Protein 6TZK (pdb70)

Radius of gyration: 25.57 Å; Cα contacts (8 Å, |Δi|>4): 1275; chains: 1; bounding box: 42×36×90 Å

Structure (mmCIF, N/CA/C/O backbone):
data_6TZK
#
_entry.id   6TZK
#
_cell.length_a   87.713
_cell.length_b   73.721
_cell.length_c   85.777
_cell.angle_alpha   90.000
_cell.angle_beta   90.000
_cell.angle_gamma   90.000
#
_symmetry.space_group_name_H-M   'P 21 21 2'
#
loop_
_entity.id
_entity.type
_entity.pdbx_description
1 polymer 'Cellulose synthase operon protein C'
2 non-polymer DODECYL-BETA-D-MALTOSIDE
3 non-polymer HEXANE-1,6-DIOL
4 non-polymer 3,6,9,12,15,18,21,24-OCTAOXAHEXACOSAN-1-OL
5 non-polymer (HYDROXYETHYLOXY)TRI(ETHYLOXY)OCTANE
6 non-polymer 1,2-Distearoyl-sn-glycerophosphoethanolamine
7 non-polymer 'CALCIUM ION'
8 water water
#
loop_
_atom_site.group_PDB
_atom_site.id
_atom_site.type_symbol
_atom_site.label_atom_id
_atom_site.label_alt_id
_atom_site.label_comp_id
_atom_site.label_asym_id
_atom_site.label_entity_id
_atom_site.label_seq_id
_atom_site.pdbx_PDB_ins_code
_atom_site.Cartn_x
_atom_site.Cartn_y
_atom_site.Cartn_z
_atom_site.occupancy
_atom_site.B_iso_or_equiv
_atom_site.auth_seq_id
_atom_site.auth_comp_id
_atom_site.auth_asym_id
_atom_site.auth_atom_id
_atom_site.pdbx_PDB_model_num
ATOM 1 N N . PHE A 1 1 ? 19.853 30.756 88.974 1.00 48.62 707 PHE A N 1
ATOM 2 C CA . PHE A 1 1 ? 20.746 29.831 88.284 1.00 47.36 707 PHE A CA 1
ATOM 3 C C . PHE A 1 1 ? 19.949 28.799 87.485 1.00 42.80 707 PHE A C 1
ATOM 4 O O . PHE A 1 1 ? 18.759 28.605 87.725 1.00 43.17 707 PHE A O 1
ATOM 12 N N . GLN A 1 2 ? 20.598 28.148 86.523 1.00 40.31 708 GLN A N 1
ATOM 13 C CA . GLN A 1 2 ? 19.953 27.122 85.720 1.00 37.85 708 GLN A CA 1
ATOM 14 C C . GLN A 1 2 ? 20.554 25.760 86.038 1.00 36.55 708 GLN A C 1
ATOM 15 O O . GLN A 1 2 ? 21.666 25.654 86.564 1.00 36.01 708 GLN A O 1
ATOM 21 N N . SER A 1 3 ? 19.799 24.715 85.714 1.00 34.25 709 SER A N 1
ATOM 22 C CA . SER A 1 3 ? 20.250 23.356 85.978 1.00 34.86 709 SER A CA 1
ATOM 23 C C . SER A 1 3 ? 21.445 23.011 85.099 1.00 34.79 709 SER A C 1
ATOM 24 O O . SER A 1 3 ? 21.648 23.589 84.027 1.00 35.32 709 SER A O 1
ATOM 27 N N . SER A 1 4 ? 22.248 22.052 85.569 1.00 30.62 710 SER A N 1
ATOM 28 C CA . SER A 1 4 ? 23.436 21.657 84.812 1.00 37.40 710 SER A CA 1
ATOM 29 C C . SER A 1 4 ? 23.070 21.232 83.398 1.00 32.17 710 SER A C 1
ATOM 30 O O . SER A 1 4 ? 23.750 21.604 82.432 1.00 27.76 710 SER A O 1
ATOM 33 N N . ALA A 1 5 ? 21.979 20.480 83.248 1.00 26.79 711 ALA A N 1
ATOM 34 C CA . ALA A 1 5 ? 21.573 20.055 81.909 1.00 27.45 711 ALA A CA 1
ATOM 35 C C . ALA A 1 5 ? 21.309 21.259 81.008 1.00 27.44 711 ALA A C 1
ATOM 36 O O . ALA A 1 5 ? 21.787 21.316 79.867 1.00 30.62 711 ALA A O 1
ATOM 38 N N . MET A 1 6 ? 20.557 22.240 81.513 1.00 29.95 712 MET A N 1
ATOM 39 C CA . MET A 1 6 ? 20.246 23.432 80.727 1.00 30.01 712 MET A CA 1
ATOM 40 C C . MET A 1 6 ? 21.500 24.237 80.406 1.00 29.53 712 MET A C 1
ATOM 41 O O . MET A 1 6 ? 21.658 24.731 79.283 1.00 29.78 712 MET A O 1
ATOM 46 N N . VAL A 1 7 ? 22.389 24.401 81.390 1.00 28.86 713 VAL A N 1
ATOM 47 C CA . VAL A 1 7 ? 23.649 25.103 81.154 1.00 29.50 713 VAL A CA 1
ATOM 48 C C . VAL A 1 7 ? 24.418 24.447 80.009 1.00 32.97 713 VAL A C 1
ATOM 49 O O . VAL A 1 7 ? 24.902 25.122 79.092 1.00 27.84 713 VAL A O 1
ATOM 53 N N . LEU A 1 8 ? 24.513 23.115 80.030 1.00 25.88 714 LEU A N 1
ATOM 54 C CA . LEU A 1 8 ? 25.298 22.416 79.014 1.00 25.21 714 LEU A CA 1
ATOM 55 C C . LEU A 1 8 ? 24.630 22.489 77.646 1.00 30.23 714 LEU A C 1
ATOM 56 O O . LEU A 1 8 ? 25.304 22.718 76.635 1.00 28.01 714 LEU A O 1
ATOM 61 N N . ARG A 1 9 ? 23.311 22.292 77.591 1.00 27.48 715 ARG A N 1
ATOM 62 C CA . ARG A 1 9 ? 22.591 22.424 76.325 1.00 29.94 715 ARG A CA 1
ATOM 63 C C . ARG A 1 9 ? 22.785 23.810 75.728 1.00 29.55 715 ARG A C 1
ATOM 64 O O . ARG A 1 9 ? 23.112 23.950 74.544 1.00 32.59 715 ARG A O 1
ATOM 72 N N . ASP A 1 10 ? 22.548 24.848 76.535 1.00 30.61 716 ASP A N 1
ATOM 73 C CA . ASP A 1 10 ? 22.773 26.222 76.098 1.00 31.13 716 ASP A CA 1
ATOM 74 C C . ASP A 1 10 ? 24.214 26.436 75.661 1.00 29.44 716 ASP A C 1
ATOM 75 O O . ASP A 1 10 ? 24.470 27.091 74.642 1.00 32.53 716 ASP A O 1
ATOM 80 N N . GLY A 1 11 ? 25.169 25.919 76.436 1.00 27.38 717 GLY A N 1
ATOM 81 C CA . GLY A 1 11 ? 26.569 26.113 76.096 1.00 27.63 717 GLY A CA 1
ATOM 82 C C . GLY A 1 11 ? 26.939 25.464 74.776 1.00 28.38 717 GLY A C 1
ATOM 83 O O . GLY A 1 11 ? 27.699 26.029 73.990 1.00 27.57 717 GLY A O 1
ATOM 84 N N . ALA A 1 12 ? 26.392 24.272 74.511 1.00 26.81 718 ALA A N 1
ATOM 85 C CA . ALA A 1 12 ? 26.645 23.608 73.237 1.00 25.74 718 ALA A CA 1
ATOM 86 C C . ALA A 1 12 ? 26.136 24.442 72.064 1.00 30.53 718 ALA A C 1
ATOM 87 O O . ALA A 1 12 ? 26.840 24.600 71.060 1.00 27.51 718 ALA A O 1
ATOM 89 N N . LYS A 1 13 ? 24.922 24.995 72.171 1.00 32.76 719 LYS A N 1
ATOM 90 C CA . LYS A 1 13 ? 24.412 25.841 71.093 1.00 36.65 719 LYS A CA 1
ATOM 91 C C . LYS A 1 13 ? 25.269 27.088 70.922 1.00 32.74 719 LYS A C 1
ATOM 92 O O . LYS A 1 13 ? 25.546 27.515 69.795 1.00 32.31 719 LYS A O 1
ATOM 98 N N . PHE A 1 14 ? 25.702 27.686 72.032 1.00 31.22 720 PHE A N 1
ATOM 99 C CA . PHE A 1 14 ? 26.555 28.864 71.952 1.00 35.22 720 PHE A CA 1
ATOM 100 C C . PHE A 1 14 ? 27.876 28.543 71.263 1.00 33.78 720 PHE A C 1
ATOM 101 O O . PHE A 1 14 ? 28.338 29.303 70.404 1.00 36.22 720 PHE A O 1
ATOM 109 N N . GLU A 1 15 ? 28.495 27.415 71.626 1.00 28.57 721 GLU A N 1
ATOM 110 C CA . GLU A 1 15 ? 29.764 27.027 71.024 1.00 32.47 721 GLU A CA 1
ATOM 111 C C . GLU A 1 15 ? 29.616 26.765 69.531 1.00 32.51 721 GLU A C 1
ATOM 112 O O . GLU A 1 15 ? 30.472 27.170 68.736 1.00 28.05 721 GLU A O 1
ATOM 118 N N . ALA A 1 16 ? 28.538 26.089 69.126 1.00 26.89 722 ALA A N 1
ATOM 119 C CA . ALA A 1 16 ? 28.331 25.827 67.702 1.00 30.70 722 ALA A CA 1
ATOM 120 C C . ALA A 1 16 ? 28.116 27.124 66.933 1.00 33.99 722 ALA A C 1
ATOM 121 O O . ALA A 1 16 ? 28.694 27.332 65.856 1.00 27.83 722 ALA A O 1
ATOM 123 N N . GLN A 1 17 ? 27.290 28.021 67.476 1.00 30.62 723 GLN A N 1
ATOM 124 C CA . GLN A 1 17 ? 27.035 29.281 66.781 1.00 36.30 723 GLN A CA 1
ATOM 125 C C . GLN A 1 17 ? 28.277 30.156 66.723 1.00 34.66 723 GLN A C 1
ATOM 126 O O . GLN A 1 17 ? 28.419 30.964 65.800 1.00 39.88 723 GLN A O 1
ATOM 132 N N . ALA A 1 18 ? 29.183 30.013 67.686 1.00 39.00 724 ALA A N 1
ATOM 133 C CA . ALA A 1 18 ? 30.405 30.807 67.719 1.00 39.45 724 ALA A CA 1
ATOM 134 C C . ALA A 1 18 ? 31.482 30.274 66.788 1.00 44.14 724 ALA A C 1
ATOM 135 O O . ALA A 1 18 ? 32.561 30.868 66.707 1.00 41.85 724 ALA A O 1
ATOM 137 N N . GLY A 1 19 ? 31.225 29.176 66.092 1.00 37.64 725 GLY A N 1
ATOM 138 C CA . GLY A 1 19 ? 32.196 28.610 65.191 1.00 32.15 725 GLY A CA 1
ATOM 139 C C . GLY A 1 19 ? 33.048 27.498 65.759 1.00 35.14 725 GLY A C 1
ATOM 140 O O . GLY A 1 19 ? 34.079 27.175 65.159 1.00 31.10 725 GLY A O 1
ATOM 141 N N . ASP A 1 20 ? 32.652 26.891 66.879 1.00 33.92 726 ASP A N 1
ATOM 142 C CA . ASP A 1 20 ? 33.366 25.752 67.456 1.00 26.67 726 ASP A CA 1
ATOM 143 C C . ASP A 1 20 ? 32.442 24.548 67.625 1.00 23.88 726 ASP A C 1
ATOM 144 O O . ASP A 1 20 ? 32.194 24.090 68.748 1.00 23.26 726 ASP A O 1
ATOM 149 N N . PRO A 1 21 ? 31.930 23.993 66.526 1.00 22.44 727 PRO A N 1
ATOM 150 C CA . PRO A 1 21 ? 31.042 22.823 66.659 1.00 20.21 727 PRO A CA 1
ATOM 151 C C . PRO A 1 21 ? 31.744 21.603 67.234 1.00 19.06 727 PRO A C 1
ATOM 152 O O . PRO A 1 21 ? 31.080 20.747 67.828 1.00 17.89 727 PRO A O 1
ATOM 156 N N . THR A 1 22 ? 33.068 21.482 67.070 1.00 25.09 728 THR A N 1
ATOM 157 C CA . THR A 1 22 ? 33.765 20.343 67.668 1.00 27.31 728 THR A CA 1
ATOM 158 C C . THR A 1 22 ? 33.654 20.378 69.187 1.00 20.34 728 THR A C 1
ATOM 159 O O . THR A 1 22 ? 33.359 19.358 69.823 1.00 22.37 728 THR A O 1
ATOM 163 N N . GLN A 1 23 ? 33.857 21.553 69.784 1.00 21.55 729 GLN A N 1
ATOM 164 C CA . GLN A 1 23 ? 33.675 21.683 71.228 1.00 22.32 729 GLN A CA 1
ATOM 165 C C . GLN A 1 23 ? 32.217 21.475 71.619 1.00 21.17 729 GLN A C 1
ATOM 166 O O . GLN A 1 23 ? 31.923 20.882 72.665 1.00 23.28 729 GLN A O 1
ATOM 172 N N . ALA A 1 24 ? 31.297 21.977 70.798 1.00 20.55 730 ALA A N 1
ATOM 173 C CA . ALA A 1 24 ? 29.871 21.806 71.062 1.00 19.83 730 ALA A CA 1
ATOM 174 C C . ALA A 1 24 ? 29.490 20.333 71.150 1.00 20.86 730 ALA A C 1
ATOM 175 O O . ALA A 1 24 ? 28.700 19.944 72.015 1.00 17.86 730 ALA A O 1
ATOM 177 N N . LEU A 1 25 ? 30.029 19.497 70.257 1.00 17.15 731 LEU A N 1
ATOM 178 C CA . LEU A 1 25 ? 29.717 18.071 70.318 1.00 18.27 731 LEU A CA 1
ATOM 179 C C . LEU A 1 25 ? 30.262 17.439 71.593 1.00 21.69 731 LEU A C 1
ATOM 180 O O . LEU A 1 25 ? 29.619 16.546 72.158 1.00 22.25 731 LEU A O 1
ATOM 185 N N . GLU A 1 26 ? 31.419 17.904 72.077 1.00 17.99 732 GLU A N 1
ATOM 186 C CA . GLU A 1 26 ? 31.922 17.430 73.368 1.00 21.05 732 GLU A CA 1
ATOM 187 C C . GLU A 1 26 ? 30.988 17.842 74.500 1.00 21.26 732 GLU A C 1
ATOM 188 O O . GLU A 1 26 ? 30.717 17.054 75.414 1.00 22.71 732 GLU A O 1
ATOM 194 N N . THR A 1 27 ? 30.474 19.070 74.446 1.00 22.80 733 THR A N 1
ATOM 195 C CA . THR A 1 27 ? 29.511 19.529 75.445 1.00 21.10 733 THR A CA 1
ATOM 196 C C . THR A 1 27 ? 28.205 18.738 75.393 1.00 19.35 733 THR A C 1
ATOM 197 O O . THR A 1 27 ? 27.586 18.510 76.439 1.00 20.40 733 THR A O 1
ATOM 201 N N . TYR A 1 28 ? 27.779 18.288 74.204 1.00 19.54 734 TYR A N 1
ATOM 202 C CA . TYR A 1 28 ? 26.576 17.455 74.132 1.00 18.03 734 TYR A CA 1
ATOM 203 C C . TYR A 1 28 ? 26.789 16.110 74.806 1.00 20.53 734 TYR A C 1
ATOM 204 O O . TYR A 1 28 ? 25.842 15.536 75.352 1.00 22.67 734 TYR A O 1
ATOM 213 N N . LYS A 1 29 ? 28.012 15.577 74.750 1.00 18.04 735 LYS A N 1
ATOM 214 C CA . LYS A 1 29 ? 28.318 14.370 75.505 1.00 18.49 735 LYS A CA 1
ATOM 215 C C . LYS A 1 29 ? 28.091 14.595 76.995 1.00 24.34 735 LYS A C 1
ATOM 216 O O . LYS A 1 29 ? 27.480 13.759 77.670 1.00 27.53 735 LYS A O 1
ATOM 222 N N . ASP A 1 30 ? 28.543 15.739 77.517 1.00 22.29 736 ASP A N 1
ATOM 223 C CA . ASP A 1 30 ? 28.271 16.079 78.909 1.00 21.72 736 ASP A CA 1
ATOM 224 C C . ASP A 1 30 ? 26.780 16.270 79.149 1.00 21.63 736 ASP A C 1
ATOM 225 O O . ASP A 1 30 ? 26.257 15.883 80.202 1.00 23.71 736 ASP A O 1
ATOM 230 N N . ALA A 1 31 ? 26.082 16.879 78.190 1.00 24.25 737 ALA A N 1
ATOM 231 C CA . ALA A 1 31 ? 24.651 17.113 78.349 1.00 24.28 737 ALA A CA 1
ATOM 232 C C . ALA A 1 31 ? 23.869 15.806 78.428 1.00 28.24 737 ALA A C 1
ATOM 233 O O . ALA A 1 31 ? 22.843 15.741 79.112 1.00 30.05 737 ALA A O 1
ATOM 235 N N . MET A 1 32 ? 24.331 14.757 77.739 1.00 22.19 738 MET A N 1
ATOM 236 C CA . MET A 1 32 ? 23.655 13.462 77.820 1.00 24.66 738 MET A CA 1
ATOM 237 C C . MET A 1 32 ? 23.696 12.893 79.231 1.00 28.69 738 MET A C 1
ATOM 238 O O . MET A 1 32 ? 22.730 12.269 79.687 1.00 29.35 738 MET A O 1
ATOM 243 N N . VAL A 1 33 ? 24.817 13.068 79.928 1.00 25.47 739 VAL A N 1
ATOM 244 C CA . VAL A 1 33 ? 24.907 12.607 81.310 1.00 28.01 739 VAL A CA 1
ATOM 245 C C . VAL A 1 33 ? 24.000 13.439 82.210 1.00 30.65 739 VAL A C 1
ATOM 246 O O . VAL A 1 33 ? 23.201 12.898 82.983 1.00 30.27 739 VAL A O 1
ATOM 250 N N . ALA A 1 34 ? 24.110 14.769 82.120 1.00 27.81 740 ALA A N 1
ATOM 251 C CA . ALA A 1 34 ? 23.354 15.644 83.013 1.00 31.06 740 ALA A CA 1
ATOM 252 C C . ALA A 1 34 ? 21.856 15.528 82.782 1.00 28.76 740 ALA A C 1
ATOM 253 O O . ALA A 1 34 ? 21.063 15.744 83.710 1.00 26.71 740 ALA A O 1
ATOM 255 N N . SER A 1 35 ? 21.452 15.206 81.559 1.00 25.09 741 SER A N 1
ATOM 256 C CA . SER A 1 35 ? 20.050 15.054 81.197 1.00 28.89 741 SER A CA 1
ATOM 257 C C . SER A 1 35 ? 19.476 13.689 81.539 1.00 31.30 741 SER A C 1
ATOM 258 O O . SER A 1 35 ? 18.253 13.534 81.495 1.00 33.24 741 SER A O 1
ATOM 261 N N . GLY A 1 36 ? 20.307 12.720 81.920 1.00 36.53 742 GLY A N 1
ATOM 262 C CA . GLY A 1 36 ? 19.836 11.379 82.182 1.00 34.26 742 GLY A CA 1
ATOM 263 C C . GLY A 1 36 ? 19.734 10.479 80.971 1.00 34.11 742 GLY A C 1
ATOM 264 O O . GLY A 1 36 ? 19.187 9.379 81.089 1.00 38.73 742 GLY A O 1
ATOM 265 N N . VAL A 1 37 ? 20.230 10.903 79.806 1.00 32.16 743 VAL A N 1
ATOM 266 C CA . VAL A 1 37 ? 20.253 10.001 78.651 1.00 29.47 743 VAL A CA 1
ATOM 267 C C . VAL A 1 37 ? 21.150 8.800 78.929 1.00 36.23 743 VAL A C 1
ATOM 268 O O . VAL A 1 37 ? 20.853 7.676 78.500 1.00 40.75 743 VAL A O 1
ATOM 272 N N . THR A 1 38 ? 22.237 9.006 79.672 1.00 27.19 744 THR A N 1
ATOM 273 C CA . THR A 1 38 ? 23.160 7.940 80.033 1.00 29.75 744 THR A CA 1
ATOM 274 C C . THR A 1 38 ? 23.827 8.309 81.351 1.00 31.11 744 THR A C 1
ATOM 275 O O . THR A 1 38 ? 23.890 9.484 81.728 1.00 36.03 744 THR A O 1
ATOM 279 N N . THR A 1 39 ? 24.329 7.296 82.056 1.00 36.07 745 THR A N 1
ATOM 280 C CA . THR A 1 39 ? 25.018 7.555 83.315 1.00 38.77 745 THR A CA 1
ATOM 281 C C . THR A 1 39 ? 26.519 7.753 83.144 1.00 42.66 745 THR A C 1
ATOM 282 O O . THR A 1 39 ? 27.179 8.233 84.070 1.00 40.64 745 THR A O 1
ATOM 286 N N . THR A 1 40 ? 27.078 7.400 81.990 1.00 38.75 746 THR A N 1
ATOM 287 C CA . THR A 1 40 ? 28.509 7.515 81.764 1.00 37.62 746 THR A CA 1
ATOM 288 C C . THR A 1 40 ? 28.753 8.301 80.485 1.00 31.63 746 THR A C 1
ATOM 289 O O . THR A 1 40 ? 28.052 8.110 79.488 1.00 33.84 746 THR A O 1
ATOM 293 N N . ARG A 1 41 ? 29.744 9.188 80.524 1.00 30.51 747 ARG A N 1
ATOM 294 C CA . ARG A 1 41 ? 30.034 10.045 79.381 1.00 33.74 747 ARG A CA 1
ATOM 295 C C . ARG A 1 41 ? 30.485 9.201 78.189 1.00 29.19 747 ARG A C 1
ATOM 296 O O . ARG A 1 41 ? 31.393 8.375 78.333 1.00 30.54 747 ARG A O 1
ATOM 304 N N . PRO A 1 42 ? 29.879 9.365 77.012 1.00 24.70 748 PRO A N 1
ATOM 305 C CA . PRO A 1 42 ? 30.340 8.608 75.838 1.00 29.55 748 PRO A CA 1
ATOM 306 C C . PRO A 1 42 ? 31.763 9.002 75.472 1.00 29.60 748 PRO A C 1
ATOM 307 O O . PRO A 1 42 ? 32.110 10.184 75.461 1.00 40.68 748 PRO A O 1
ATOM 311 N N . GLN A 1 43 ? 32.595 8.004 75.170 1.00 28.94 749 GLN A N 1
ATOM 312 C CA . GLN A 1 43 ? 33.989 8.274 74.827 1.00 37.59 749 GLN A CA 1
ATOM 313 C C . GLN A 1 43 ? 34.363 7.803 73.427 1.00 41.02 749 GLN A C 1
ATOM 314 O O . GLN A 1 43 ? 35.549 7.823 73.073 1.00 40.99 749 GLN A O 1
ATOM 320 N N . ASP A 1 44 ? 33.389 7.390 72.621 1.00 26.18 750 ASP A N 1
ATOM 321 C CA . ASP A 1 44 ? 33.614 7.068 71.222 1.00 27.21 750 ASP A CA 1
ATOM 322 C C . ASP A 1 44 ? 32.393 7.537 70.450 1.00 21.47 750 ASP A C 1
ATOM 323 O O . ASP A 1 44 ? 31.297 7.641 71.003 1.00 21.97 750 ASP A O 1
ATOM 328 N N . ASN A 1 45 ? 32.588 7.811 69.164 1.00 22.53 751 ASN A N 1
ATOM 329 C CA . ASN A 1 45 ? 31.491 8.384 68.394 1.00 22.63 751 ASN A CA 1
ATOM 330 C C . ASN A 1 45 ? 30.368 7.382 68.166 1.00 21.67 751 ASN A C 1
ATOM 331 O O . ASN A 1 45 ? 29.198 7.776 68.114 1.00 19.54 751 ASN A O 1
ATOM 336 N N . ASP A 1 46 ? 30.683 6.087 68.068 1.00 18.91 752 ASP A N 1
ATOM 337 C CA . ASP A 1 46 ? 29.614 5.103 67.926 1.00 21.24 752 ASP A CA 1
ATOM 338 C C . ASP A 1 46 ? 28.734 5.049 69.171 1.00 21.88 752 ASP A C 1
ATOM 339 O O . ASP A 1 46 ? 27.505 4.956 69.065 1.00 18.95 752 ASP A O 1
ATOM 344 N N . THR A 1 47 ? 29.335 5.105 70.359 1.00 22.17 753 THR A N 1
ATOM 345 C CA . THR A 1 47 ? 28.534 5.155 71.584 1.00 22.29 753 THR A CA 1
ATOM 346 C C . THR A 1 47 ? 27.686 6.421 71.624 1.00 21.22 753 THR A C 1
ATOM 347 O O . THR A 1 47 ? 26.486 6.376 71.917 1.00 21.24 753 THR A O 1
ATOM 351 N N . PHE A 1 48 ? 28.302 7.558 71.294 1.00 18.35 754 PHE A N 1
ATOM 352 C CA . PHE A 1 48 ? 27.619 8.851 71.293 1.00 17.98 754 PHE A CA 1
ATOM 353 C C . PHE A 1 48 ? 26.441 8.873 70.319 1.00 20.29 754 PHE A C 1
ATOM 354 O O . PHE A 1 48 ? 25.327 9.265 70.686 1.00 15.71 754 PHE A O 1
ATOM 362 N N . THR A 1 49 ? 26.663 8.470 69.065 1.00 13.52 755 THR A N 1
ATOM 363 C CA . THR A 1 49 ? 25.566 8.550 68.103 1.00 13.08 755 THR A CA 1
ATOM 364 C C . THR A 1 49 ? 24.495 7.503 68.380 1.00 15.92 755 THR A C 1
ATOM 365 O O . THR A 1 49 ? 23.310 7.759 68.125 1.00 15.72 755 THR A O 1
ATOM 369 N N . ARG A 1 50 ? 24.873 6.331 68.902 1.00 17.04 756 ARG A N 1
ATOM 370 C CA . ARG A 1 50 ? 23.855 5.356 69.286 1.00 22.10 756 ARG A CA 1
ATOM 371 C C . ARG A 1 50 ? 22.922 5.929 70.351 1.00 20.29 756 ARG A C 1
ATOM 372 O O . ARG A 1 50 ? 21.712 5.672 70.333 1.00 19.70 756 ARG A O 1
ATOM 380 N N . LEU A 1 51 ? 23.457 6.740 71.267 1.00 18.54 757 LEU A N 1
ATOM 381 C CA . LEU A 1 51 ? 22.615 7.361 72.282 1.00 20.01 757 LEU A CA 1
ATOM 382 C C . LEU A 1 51 ? 21.678 8.429 71.714 1.00 20.87 757 LEU A C 1
ATOM 383 O O . LEU A 1 51 ? 20.777 8.866 72.436 1.00 22.64 757 LEU A O 1
ATOM 388 N N . THR A 1 52 ? 21.847 8.860 70.460 1.00 17.61 758 THR A N 1
ATOM 389 C CA . THR A 1 52 ? 20.909 9.835 69.899 1.00 17.52 758 THR A CA 1
ATOM 390 C C . THR A 1 52 ? 19.667 9.189 69.302 1.00 18.57 758 THR A C 1
ATOM 391 O O . THR A 1 52 ? 18.740 9.915 68.926 1.00 19.11 758 THR A O 1
ATOM 395 N N . ARG A 1 53 ? 19.631 7.861 69.184 1.00 19.18 759 ARG A N 1
ATOM 396 C CA . ARG A 1 53 ? 18.455 7.190 68.644 1.00 21.22 759 ARG A CA 1
ATOM 397 C C . ARG A 1 53 ? 17.218 7.589 69.430 1.00 26.85 759 ARG A C 1
ATOM 398 O O . ARG A 1 53 ? 17.225 7.579 70.662 1.00 23.95 759 ARG A O 1
ATOM 406 N N . ASN A 1 54 ? 16.157 7.945 68.711 1.00 23.96 760 ASN A N 1
ATOM 407 C CA . ASN A 1 54 ? 14.951 8.410 69.379 1.00 25.88 760 ASN A CA 1
ATOM 408 C C . ASN A 1 54 ? 14.380 7.318 70.278 1.00 28.36 760 ASN A C 1
ATOM 409 O O . ASN A 1 54 ? 14.493 6.120 69.998 1.00 28.71 760 ASN A O 1
ATOM 414 N N . ASP A 1 55 ? 13.781 7.748 71.385 1.00 30.38 761 ASP A N 1
ATOM 415 C CA . ASP A 1 55 ? 13.148 6.854 72.346 1.00 33.31 761 ASP A CA 1
ATOM 416 C C . ASP A 1 55 ? 11.791 7.441 72.701 1.00 39.16 761 ASP A C 1
ATOM 417 O O . ASP A 1 55 ? 11.719 8.557 73.223 1.00 38.44 761 ASP A O 1
ATOM 422 N N . GLU A 1 56 ? 10.720 6.696 72.415 1.00 41.56 762 GLU A N 1
ATOM 423 C CA . GLU A 1 56 ? 9.380 7.236 72.614 1.00 54.82 762 GLU A CA 1
ATOM 424 C C . GLU A 1 56 ? 9.043 7.457 74.085 1.00 54.33 762 GLU A C 1
ATOM 425 O O . GLU A 1 56 ? 8.115 8.217 74.382 1.00 52.74 762 GLU A O 1
ATOM 431 N N . LYS A 1 57 ? 9.760 6.824 75.015 1.00 52.28 763 LYS A N 1
ATOM 432 C CA . LYS A 1 57 ? 9.526 7.111 76.428 1.00 55.97 763 LYS A CA 1
ATOM 433 C C . LYS A 1 57 ? 10.190 8.406 76.885 1.00 56.74 763 LYS A C 1
ATOM 434 O O . LYS A 1 57 ? 10.029 8.777 78.053 1.00 47.99 763 LYS A O 1
ATOM 440 N N . ASP A 1 58 ? 10.926 9.087 76.003 1.00 47.31 764 ASP A N 1
ATOM 441 C CA . ASP A 1 58 ? 11.624 10.313 76.374 1.00 45.33 764 ASP A CA 1
ATOM 442 C C . ASP A 1 58 ? 10.647 11.404 76.787 1.00 49.36 764 ASP A C 1
ATOM 443 O O . ASP A 1 58 ? 9.589 11.577 76.177 1.00 47.57 764 ASP A O 1
ATOM 448 N N . ASP A 1 59 ? 11.018 12.152 77.823 1.00 44.21 765 ASP A N 1
ATOM 449 C CA . ASP A 1 59 ? 10.400 13.439 78.086 1.00 48.86 765 ASP A CA 1
ATOM 450 C C . ASP A 1 59 ? 11.038 14.485 77.173 1.00 48.60 765 ASP A C 1
ATOM 451 O O . ASP A 1 59 ? 11.954 14.190 76.398 1.00 44.48 765 ASP A O 1
ATOM 456 N N . TRP A 1 60 ? 10.561 15.730 77.265 1.00 50.36 766 TRP A N 1
ATOM 457 C CA . TRP A 1 60 ? 10.965 16.736 76.284 1.00 48.46 766 TRP A CA 1
ATOM 458 C C . TRP A 1 60 ? 12.447 17.085 76.389 1.00 40.90 766 TRP A C 1
ATOM 459 O O . TRP A 1 60 ? 13.083 17.374 75.368 1.00 41.89 766 TRP A O 1
ATOM 470 N N . LEU A 1 61 ? 13.017 17.063 77.596 1.00 41.98 767 LEU A N 1
ATOM 471 C CA . LEU A 1 61 ? 14.435 17.386 77.745 1.00 46.27 767 LEU A CA 1
ATOM 472 C C . LEU A 1 61 ? 15.317 16.324 77.101 1.00 41.77 767 LEU A C 1
ATOM 473 O O . LEU A 1 61 ? 16.231 16.645 76.325 1.00 34.02 767 LEU A O 1
ATOM 478 N N . LYS A 1 62 ? 15.072 15.051 77.420 1.00 39.35 768 LYS A N 1
ATOM 479 C CA . LYS A 1 62 ? 15.886 13.988 76.840 1.00 37.71 768 LYS A CA 1
ATOM 480 C C . LYS A 1 62 ? 15.690 13.913 75.333 1.00 30.85 768 LYS A C 1
ATOM 481 O O . LYS A 1 62 ? 16.647 13.682 74.583 1.00 28.35 768 LYS A O 1
ATOM 487 N N . ARG A 1 63 ? 14.450 14.099 74.873 1.00 32.25 769 ARG A N 1
ATOM 488 C CA . ARG A 1 63 ? 14.158 14.037 73.444 1.00 33.93 769 ARG A CA 1
ATOM 489 C C . ARG A 1 63 ? 14.904 15.124 72.681 1.00 31.54 769 ARG A C 1
ATOM 490 O O . ARG A 1 63 ? 15.406 14.885 71.574 1.00 26.35 769 ARG A O 1
ATOM 498 N N . GLY A 1 64 ? 15.003 16.318 73.268 1.00 30.77 770 GLY A N 1
ATOM 499 C CA . GLY A 1 64 ? 15.684 17.415 72.598 1.00 29.23 770 GLY A CA 1
ATOM 500 C C . GLY A 1 64 ? 17.195 17.287 72.626 1.00 30.27 770 GLY A C 1
ATOM 501 O O . GLY A 1 64 ? 17.869 17.611 71.643 1.00 28.23 770 GLY A O 1
ATOM 502 N N . VAL A 1 65 ? 17.754 16.832 73.750 1.00 26.02 771 VAL A N 1
ATOM 503 C CA . VAL A 1 65 ? 19.197 16.600 73.801 1.00 24.12 771 VAL A CA 1
ATOM 504 C C . VAL A 1 65 ? 19.609 15.607 72.718 1.00 21.85 771 VAL A C 1
ATOM 505 O O . VAL A 1 65 ? 20.574 15.834 71.981 1.00 21.14 771 VAL A O 1
ATOM 509 N N . ARG A 1 66 ? 18.874 14.497 72.591 1.00 22.35 772 ARG A N 1
ATOM 510 C CA . ARG A 1 66 ? 19.212 13.499 71.569 1.00 20.60 772 ARG A CA 1
ATOM 511 C C . ARG A 1 66 ? 19.138 14.097 70.170 1.00 21.60 772 ARG A C 1
ATOM 512 O O . ARG A 1 66 ? 20.038 13.901 69.340 1.00 18.66 772 ARG A O 1
ATOM 520 N N . SER A 1 67 ? 18.055 14.819 69.886 1.00 20.54 773 SER A N 1
ATOM 521 C CA . SER A 1 67 ? 17.822 15.333 68.541 1.00 22.08 773 SER A CA 1
ATOM 522 C C . SER A 1 67 ? 18.800 16.449 68.193 1.00 22.62 773 SER A C 1
ATOM 523 O O . SER A 1 67 ? 19.287 16.521 67.056 1.00 20.77 773 SER A O 1
ATOM 526 N N . ASP A 1 68 ? 19.089 17.334 69.154 1.00 24.36 774 ASP A N 1
ATOM 527 C CA . ASP A 1 68 ? 20.052 18.407 68.912 1.00 24.13 774 ASP A CA 1
ATOM 528 C C . ASP A 1 68 ? 21.454 17.848 68.676 1.00 19.15 774 ASP A C 1
ATOM 529 O O . ASP A 1 68 ? 22.175 18.294 67.768 1.00 15.95 774 ASP A O 1
ATOM 534 N N . ALA A 1 69 ? 21.866 16.876 69.490 1.00 17.42 775 ALA A N 1
ATOM 535 C CA . ALA A 1 69 ? 23.168 16.244 69.279 1.00 15.75 775 ALA A CA 1
ATOM 536 C C . ALA A 1 69 ? 23.237 15.558 67.923 1.00 16.76 775 ALA A C 1
ATOM 537 O O . ALA A 1 69 ? 24.248 15.661 67.213 1.00 15.38 775 ALA A O 1
ATOM 539 N N . ALA A 1 70 ? 22.174 14.840 67.550 1.00 14.06 776 ALA A N 1
ATOM 540 C CA . ALA A 1 70 ? 22.163 14.147 66.265 1.00 14.52 776 ALA A CA 1
ATOM 541 C C . ALA A 1 70 ? 22.227 15.129 65.101 1.00 15.65 776 ALA A C 1
ATOM 542 O O . ALA A 1 70 ? 22.958 14.902 64.130 1.00 15.25 776 ALA A O 1
ATOM 544 N N . ASP A 1 71 ? 21.447 16.212 65.163 1.00 14.93 777 ASP A N 1
ATOM 545 C CA . ASP A 1 71 ? 21.460 17.181 64.069 1.00 14.23 777 ASP A CA 1
ATOM 546 C C . ASP A 1 71 ? 22.846 17.795 63.894 1.00 17.68 777 ASP A C 1
ATOM 547 O O . ASP A 1 71 ? 23.328 17.939 62.765 1.00 15.16 777 ASP A O 1
ATOM 552 N N . LEU A 1 72 ? 23.506 18.166 64.997 1.00 15.04 778 LEU A N 1
ATOM 553 C CA . LEU A 1 72 ? 24.833 18.772 64.867 1.00 14.42 778 LEU A CA 1
ATOM 554 C C . LEU A 1 72 ? 25.847 17.765 64.348 1.00 14.95 778 LEU A C 1
ATOM 555 O O . LEU A 1 72 ? 26.676 18.090 63.488 1.00 11.02 778 LEU A O 1
ATOM 560 N N . TYR A 1 73 ? 25.808 16.540 64.870 1.00 12.13 779 TYR A N 1
ATOM 561 C CA . TYR A 1 73 ? 26.744 15.517 64.416 1.00 12.73 779 TYR A CA 1
ATOM 562 C C . TYR A 1 73 ? 26.586 15.262 62.923 1.00 12.11 779 TYR A C 1
ATOM 563 O O . TYR A 1 73 ? 27.575 15.199 62.185 1.00 10.95 779 TYR A O 1
ATOM 572 N N . ARG A 1 74 ? 25.347 15.079 62.459 1.00 10.50 780 ARG A N 1
ATOM 573 C CA . ARG A 1 74 ? 25.142 14.865 61.027 1.00 12.31 780 ARG A CA 1
ATOM 574 C C . ARG A 1 74 ? 25.621 16.064 60.219 1.00 13.83 780 ARG A C 1
ATOM 575 O O . ARG A 1 74 ? 26.186 15.909 59.128 1.00 13.55 780 ARG A O 1
ATOM 583 N N . GLN A 1 75 ? 25.366 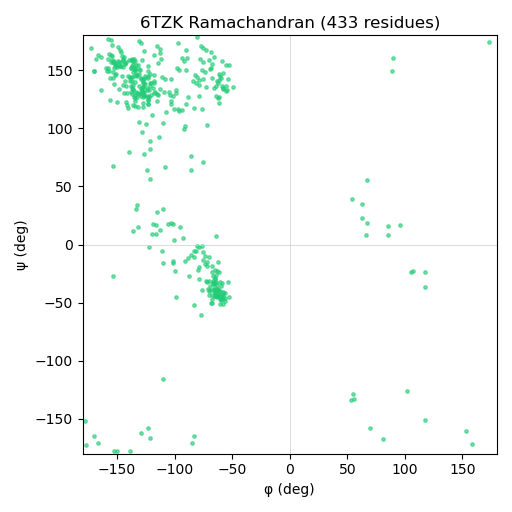17.273 60.719 1.00 11.88 781 GLN A N 1
ATOM 584 C CA . GLN A 1 75 ? 25.768 18.473 59.985 1.00 12.15 781 GLN A CA 1
ATOM 585 C C . GLN A 1 75 ? 27.285 18.569 59.871 1.00 11.60 781 GLN A C 1
ATOM 586 O O . GLN A 1 75 ? 27.803 19.116 58.890 1.00 12.27 781 GLN A O 1
ATOM 592 N N . GLN A 1 76 ? 28.009 18.035 60.857 1.00 10.75 782 GLN A N 1
ATOM 593 C CA . GLN A 1 76 ? 29.460 18.137 60.898 1.00 11.60 782 GLN A CA 1
ATOM 594 C C . GLN A 1 76 ? 30.184 17.012 60.165 1.00 11.89 782 GLN A C 1
ATOM 595 O O . GLN A 1 76 ? 31.399 17.125 59.946 1.00 13.81 782 GLN A O 1
ATOM 601 N N . ASP A 1 77 ? 29.483 15.947 59.780 1.00 9.79 783 ASP A N 1
ATOM 602 C CA . ASP A 1 77 ? 30.139 14.754 59.236 1.00 9.60 783 ASP A CA 1
ATOM 603 C C . ASP A 1 77 ? 30.494 14.951 57.761 1.00 22.85 783 ASP A C 1
ATOM 604 O O . ASP A 1 77 ? 29.774 15.611 57.010 1.00 24.08 783 ASP A O 1
ATOM 609 N N . LEU A 1 78 ? 31.634 14.398 57.360 1.00 13.78 784 LEU A N 1
ATOM 610 C CA . LEU A 1 78 ? 32.028 14.340 55.957 1.00 12.48 784 LEU A CA 1
ATOM 611 C C . LEU A 1 78 ? 31.450 13.067 55.343 1.00 15.57 784 LEU A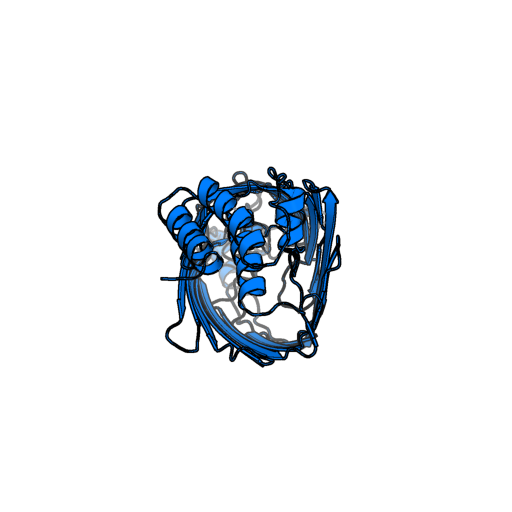 C 1
ATOM 612 O O . LEU A 1 78 ? 31.627 11.982 55.903 1.00 13.02 784 LEU A O 1
ATOM 617 N N . ASN A 1 79 ? 30.729 13.201 54.222 1.00 13.02 785 ASN A N 1
ATOM 618 C CA . ASN A 1 79 ? 30.160 12.066 53.495 1.00 11.05 785 ASN A CA 1
ATOM 619 C C . ASN A 1 79 ? 30.699 12.046 52.068 1.00 11.71 785 ASN A C 1
ATOM 620 O O . ASN A 1 79 ? 30.964 13.094 51.478 1.00 12.98 785 ASN A O 1
ATOM 625 N N . VAL A 1 80 ? 30.867 10.845 51.518 1.00 11.36 786 VAL A N 1
ATOM 626 C CA . VAL A 1 80 ? 31.166 10.655 50.102 1.00 9.40 786 VAL A CA 1
ATOM 627 C C . VAL A 1 80 ? 30.192 9.619 49.575 1.00 11.20 786 VAL A C 1
ATOM 628 O O . VAL A 1 80 ? 30.022 8.561 50.193 1.00 13.15 786 VAL A O 1
ATOM 632 N N . THR A 1 81 ? 29.536 9.925 48.451 1.00 12.00 787 THR A N 1
ATOM 633 C CA . THR A 1 81 ? 28.494 9.062 47.907 1.00 9.35 787 THR A CA 1
ATOM 634 C C . THR A 1 81 ? 28.783 8.798 46.439 1.00 14.94 787 THR A C 1
ATOM 635 O O . THR A 1 81 ? 29.094 9.729 45.684 1.00 11.65 787 THR A O 1
ATOM 639 N N . LEU A 1 82 ? 28.678 7.532 46.042 1.00 12.09 788 LEU A N 1
ATOM 640 C CA . LEU A 1 82 ? 28.809 7.126 44.650 1.00 10.04 788 LEU A CA 1
ATOM 641 C C . LEU A 1 82 ? 27.506 6.458 44.243 1.00 10.18 788 LEU A C 1
ATOM 642 O O . LEU A 1 82 ? 27.039 5.546 44.931 1.00 11.09 788 LEU A O 1
ATOM 647 N N . GLU A 1 83 ? 26.924 6.896 43.135 1.00 10.27 789 GLU A N 1
ATOM 648 C CA . GLU A 1 83 ? 25.616 6.383 42.743 1.00 10.20 789 GLU A CA 1
ATOM 649 C C . GLU A 1 83 ? 25.572 6.132 41.244 1.00 10.48 789 GLU A C 1
ATOM 650 O O . GLU A 1 83 ? 26.154 6.894 40.474 1.00 13.12 789 GLU A O 1
ATOM 656 N N . HIS A 1 84 ? 24.876 5.072 40.825 1.00 10.97 790 HIS A N 1
ATOM 657 C CA . HIS A 1 84 ? 24.613 4.834 39.412 1.00 12.40 790 HIS A CA 1
ATOM 658 C C . HIS A 1 84 ? 23.110 4.758 39.179 1.00 17.07 790 HIS A C 1
ATOM 659 O O . HIS A 1 84 ? 22.401 4.065 39.913 1.00 14.78 790 HIS A O 1
ATOM 666 N N . ASP A 1 85 ? 22.635 5.468 38.156 1.00 14.69 791 ASP A N 1
ATOM 667 C CA . ASP A 1 85 ? 21.220 5.538 37.804 1.00 12.78 791 ASP A CA 1
ATOM 668 C C . ASP A 1 85 ? 21.069 5.082 36.363 1.00 15.64 791 ASP A C 1
ATOM 669 O O . ASP A 1 85 ? 21.670 5.669 35.456 1.00 15.78 791 ASP A O 1
ATOM 674 N N . TYR A 1 86 ? 20.284 4.032 36.160 1.00 12.26 792 TYR A N 1
ATOM 675 C CA . TYR A 1 86 ? 19.898 3.566 34.837 1.00 12.85 792 TYR A CA 1
ATOM 676 C C . TYR A 1 86 ? 18.470 4.024 34.592 1.00 15.35 792 TYR A C 1
ATOM 677 O O . TYR A 1 86 ? 17.574 3.711 35.385 1.00 14.08 792 TYR A O 1
ATOM 686 N N . TRP A 1 87 ? 18.254 4.772 33.514 1.00 12.53 793 TRP A N 1
ATOM 687 C CA . TRP A 1 87 ? 16.971 5.431 33.340 1.00 13.50 793 TRP A CA 1
ATOM 688 C C . TRP A 1 87 ? 16.611 5.506 31.860 1.00 14.94 793 TRP A C 1
ATOM 689 O O . TRP A 1 87 ? 17.453 5.309 30.979 1.00 15.88 793 TRP A O 1
ATOM 700 N N . GLY A 1 88 ? 15.350 5.813 31.585 1.00 17.16 794 GLY A N 1
ATOM 701 C CA . GLY A 1 88 ? 14.944 6.031 30.210 1.00 17.82 794 GLY A CA 1
ATOM 702 C C . GLY A 1 88 ? 13.479 5.712 30.007 1.00 18.16 794 GLY A C 1
ATOM 703 O O . GLY A 1 88 ? 12.706 5.661 30.955 1.00 14.65 794 GLY A O 1
ATOM 704 N N . SER A 1 89 ? 13.126 5.486 28.744 1.00 17.10 795 SER A N 1
ATOM 705 C CA . SER A 1 89 ? 11.729 5.451 28.329 1.00 19.40 795 SER A CA 1
ATOM 706 C C . SER A 1 89 ? 11.646 4.930 26.904 1.00 21.13 795 SER A C 1
ATOM 707 O O . SER A 1 89 ? 12.546 5.163 26.091 1.00 19.23 795 SER A O 1
ATOM 710 N N . SER A 1 90 ? 10.536 4.264 26.600 1.00 21.48 796 SER A N 1
ATOM 711 C CA . SER A 1 90 ? 10.356 3.654 25.289 1.00 26.05 796 SER A CA 1
ATOM 712 C C . SER A 1 90 ? 10.089 4.712 24.225 1.00 21.16 796 SER A C 1
ATOM 713 O O . SER A 1 90 ? 9.498 5.763 24.489 1.00 24.56 796 SER A O 1
ATOM 716 N N . GLY A 1 91 ? 10.537 4.434 23.002 1.00 20.18 797 GLY A N 1
ATOM 717 C CA . GLY A 1 91 ? 10.322 5.390 21.930 1.00 23.75 797 GLY A CA 1
ATOM 718 C C . GLY A 1 91 ? 10.842 4.932 20.586 1.00 25.86 797 GLY A C 1
ATOM 719 O O . GLY A 1 91 ? 10.924 3.732 20.328 1.00 21.81 797 GLY A O 1
ATOM 720 N N . THR A 1 92 ? 11.211 5.878 19.728 1.00 21.13 798 THR A N 1
ATOM 721 C CA . THR A 1 92 ? 11.568 5.589 18.343 1.00 23.38 798 THR A CA 1
ATOM 722 C C . THR A 1 92 ? 13.079 5.672 18.149 1.00 21.01 798 THR A C 1
ATOM 723 O O . THR A 1 92 ? 13.719 6.642 18.577 1.00 19.90 798 THR A O 1
ATOM 727 N N . GLY A 1 93 ? 13.646 4.651 17.508 1.00 20.05 799 GLY A N 1
ATOM 728 C CA . GLY A 1 93 ? 15.076 4.624 17.258 1.00 23.11 799 GLY A CA 1
ATOM 729 C C . GLY A 1 93 ? 15.582 5.862 16.542 1.00 22.40 799 GLY A C 1
ATOM 730 O O . GLY A 1 93 ? 14.993 6.303 15.551 1.00 20.21 799 GLY A O 1
ATOM 731 N N . GLY A 1 94 ? 16.673 6.439 17.038 1.00 22.50 800 GLY A N 1
ATOM 732 C CA . GLY A 1 94 ? 17.236 7.647 16.474 1.00 21.14 800 GLY A CA 1
ATOM 733 C C . GLY A 1 94 ? 16.991 8.891 17.300 1.00 20.53 800 GLY A C 1
ATOM 734 O O . GLY A 1 94 ? 17.767 9.850 17.190 1.00 17.61 800 GLY A O 1
ATOM 735 N N . TYR A 1 95 ? 15.955 8.911 18.139 1.00 17.11 801 TYR A N 1
ATOM 736 C CA . TYR A 1 95 ? 15.750 10.118 18.925 1.00 16.02 801 TYR A CA 1
ATOM 737 C C . TYR A 1 95 ? 15.033 9.908 20.251 1.00 17.75 801 TYR A C 1
ATOM 738 O O . TYR A 1 95 ? 15.243 10.698 21.174 1.00 16.59 801 TYR A O 1
ATOM 747 N N . SER A 1 96 ? 14.190 8.876 20.382 1.00 18.11 802 SER A N 1
ATOM 748 C CA . SER A 1 96 ? 13.469 8.734 21.646 1.00 20.29 802 SER A CA 1
ATOM 749 C C . SER A 1 96 ? 13.416 7.308 22.198 1.00 22.81 802 SER A C 1
ATOM 750 O O . SER A 1 96 ? 12.669 7.065 23.155 1.00 19.26 802 SER A O 1
ATOM 753 N N . ASP A 1 97 ? 14.188 6.359 21.657 1.00 17.26 803 ASP A N 1
ATOM 754 C CA . ASP A 1 97 ? 14.307 5.028 22.261 1.00 18.71 803 ASP A CA 1
ATOM 755 C C . ASP A 1 97 ? 15.407 5.107 23.319 1.00 18.57 803 ASP A C 1
ATOM 756 O O . ASP A 1 97 ? 16.532 4.647 23.133 1.00 22.55 803 ASP A O 1
ATOM 761 N N . LEU A 1 98 ? 15.066 5.714 24.457 1.00 17.01 804 LEU A N 1
ATOM 762 C CA . LEU A 1 98 ? 16.071 6.248 25.380 1.00 15.31 804 LEU A CA 1
ATOM 763 C C . LEU A 1 98 ? 16.504 5.211 26.414 1.00 18.20 804 LEU A C 1
ATOM 764 O O . LEU A 1 98 ? 15.686 4.717 27.201 1.00 18.37 804 LEU A O 1
ATOM 769 N N . LYS A 1 99 ? 17.798 4.904 26.424 1.00 17.17 805 LYS A N 1
ATOM 770 C CA . LYS A 1 99 ? 18.431 4.147 27.497 1.00 16.49 805 LYS A CA 1
ATOM 771 C C . LYS A 1 99 ? 19.620 4.967 27.964 1.00 19.64 805 LYS A C 1
ATOM 772 O O . LYS A 1 99 ? 20.505 5.298 27.163 1.00 16.51 805 LYS A O 1
ATOM 778 N N . ALA A 1 100 ? 19.636 5.307 29.247 1.00 13.66 806 ALA A N 1
ATOM 779 C CA . ALA A 1 100 ? 20.575 6.302 29.736 1.00 13.86 806 ALA A CA 1
ATOM 780 C C . ALA A 1 100 ? 21.204 5.815 31.029 1.00 17.21 806 ALA A C 1
ATOM 781 O O . ALA A 1 100 ? 20.600 5.050 31.785 1.00 14.08 806 ALA A O 1
ATOM 783 N N . HIS A 1 101 ? 22.424 6.270 31.272 1.00 13.47 807 HIS A N 1
ATOM 784 C CA . HIS A 1 101 ? 23.158 5.943 32.487 1.00 14.87 807 HIS A CA 1
ATOM 785 C C . HIS A 1 101 ? 23.743 7.226 33.042 1.00 16.44 807 HIS A C 1
ATOM 786 O O . HIS A 1 101 ? 24.355 7.998 32.297 1.00 17.01 807 HIS A O 1
ATOM 793 N N . THR A 1 102 ? 23.535 7.470 34.332 1.00 11.21 808 THR A N 1
ATOM 794 C CA . THR A 1 102 ? 24.178 8.584 35.013 1.00 12.10 808 THR A CA 1
ATOM 795 C C . THR A 1 102 ? 24.961 8.032 36.192 1.00 16.46 808 THR A C 1
ATOM 796 O O . THR A 1 102 ? 24.402 7.306 37.023 1.00 13.38 808 THR A O 1
ATOM 800 N N . THR A 1 103 ? 26.241 8.382 36.274 1.00 11.30 809 THR A N 1
ATOM 801 C CA . THR A 1 103 ? 27.068 8.052 37.431 1.00 11.21 809 THR A CA 1
ATOM 802 C C . THR A 1 103 ? 27.410 9.347 38.148 1.00 15.74 809 THR A C 1
ATOM 803 O O . THR A 1 103 ? 27.799 10.336 37.515 1.00 14.11 809 THR A O 1
ATOM 807 N N . MET A 1 104 ? 27.265 9.332 39.469 1.00 10.41 810 MET A N 1
ATOM 808 C CA . MET A 1 104 ? 27.261 10.535 40.286 1.00 10.72 810 MET A CA 1
ATOM 809 C C . MET A 1 104 ? 28.270 10.329 41.398 1.00 12.14 810 MET A C 1
ATOM 810 O O . MET A 1 104 ? 28.274 9.274 42.036 1.00 12.79 810 MET A O 1
ATOM 815 N N . LEU A 1 105 ? 29.126 11.307 41.630 1.00 9.66 811 LEU A N 1
ATOM 816 C CA . LEU A 1 105 ? 30.017 11.272 42.782 1.00 10.68 811 LEU A CA 1
ATOM 817 C C . LEU A 1 105 ? 29.811 12.569 43.545 1.00 13.53 811 LEU A C 1
ATOM 818 O O . LEU A 1 105 ? 29.858 13.650 42.947 1.00 11.84 811 LEU A O 1
ATOM 823 N N . GLN A 1 106 ? 29.556 12.478 44.848 1.00 9.92 812 GLN A N 1
ATOM 824 C CA . GLN A 1 106 ? 29.289 13.692 45.611 1.00 8.70 812 GLN A CA 1
ATOM 825 C C . GLN A 1 106 ? 29.993 13.653 46.958 1.00 14.40 812 GLN A C 1
ATOM 826 O O . GLN A 1 106 ? 29.963 12.638 47.661 1.00 13.79 812 GLN A O 1
ATOM 832 N N . VAL A 1 107 ? 30.593 14.779 47.328 1.00 10.85 813 VAL A N 1
ATOM 833 C CA . VAL A 1 107 ? 31.198 14.960 48.640 1.00 12.55 813 VAL A CA 1
ATOM 834 C C . VAL A 1 107 ? 30.411 16.041 49.355 1.00 10.66 813 VAL A C 1
ATOM 835 O O . VAL A 1 107 ? 30.157 17.103 48.777 1.00 12.48 813 VAL A O 1
ATOM 839 N N . ASP A 1 108 ? 29.992 15.757 50.589 1.00 9.69 814 ASP A N 1
ATOM 840 C CA . ASP A 1 108 ? 29.244 16.696 51.428 1.00 12.07 814 ASP A CA 1
ATOM 841 C C . ASP A 1 108 ? 30.060 16.992 52.677 1.00 13.65 814 ASP A C 1
ATOM 842 O O . ASP A 1 108 ? 30.638 16.075 53.270 1.00 12.64 814 ASP A O 1
ATOM 847 N N . ALA A 1 109 ? 30.059 18.249 53.122 1.00 11.05 815 ALA A N 1
ATOM 848 C CA . ALA A 1 109 ? 30.886 18.636 54.255 1.00 11.59 815 ALA A CA 1
ATOM 849 C C . ALA A 1 109 ? 30.249 19.832 54.945 1.00 10.66 815 ALA A C 1
ATOM 850 O O . ALA A 1 109 ? 29.483 20.579 54.319 1.00 10.66 815 ALA A O 1
ATOM 852 N N . PRO A 1 110 ? 30.551 20.057 56.223 1.00 11.43 816 PRO A N 1
ATOM 853 C CA . PRO A 1 110 ? 29.972 21.214 56.915 1.00 11.70 816 PRO A CA 1
ATOM 854 C C . PRO A 1 110 ? 30.542 22.514 56.381 1.00 16.37 816 PRO A C 1
ATOM 855 O O . PRO A 1 110 ? 31.682 22.573 55.927 1.00 12.65 816 PRO A O 1
ATOM 859 N N . TYR A 1 111 ? 29.737 23.568 56.458 1.00 12.53 817 TYR A N 1
ATOM 860 C CA . TYR A 1 111 ? 30.253 24.928 56.303 1.00 13.01 817 TYR A CA 1
ATOM 861 C C . TYR A 1 111 ? 29.270 25.841 57.011 1.00 13.73 817 TYR A C 1
ATOM 862 O O . TYR A 1 111 ? 28.071 25.788 56.715 1.00 13.60 817 TYR A O 1
ATOM 871 N N . SER A 1 112 ? 29.764 26.640 57.952 1.00 14.56 818 SER A N 1
ATOM 872 C CA . SER A 1 112 ? 28.910 27.439 58.841 1.00 20.18 818 SER A CA 1
ATOM 873 C C . SER A 1 112 ? 27.907 26.479 59.485 1.00 18.44 818 SER A C 1
ATOM 874 O O . SER A 1 112 ? 28.307 25.385 59.917 1.00 16.63 818 SER A O 1
ATOM 877 N N . ASP A 1 113 ? 26.614 26.804 59.538 1.00 16.53 819 ASP A N 1
ATOM 878 C CA . ASP A 1 113 ? 25.619 25.892 60.086 1.00 17.40 819 ASP A CA 1
ATOM 879 C C . ASP A 1 113 ? 24.926 25.058 59.019 1.00 20.84 819 ASP A C 1
ATOM 880 O O . ASP A 1 113 ? 23.882 24.459 59.299 1.00 21.51 819 ASP A O 1
ATOM 885 N N . GLY A 1 114 ? 25.471 25.005 57.808 1.00 13.90 820 GLY A N 1
ATOM 886 C CA . GLY A 1 114 ? 24.866 24.220 56.747 1.00 13.12 820 GLY A CA 1
ATOM 887 C C . GLY A 1 114 ? 25.806 23.184 56.173 1.00 16.85 820 GLY A C 1
ATOM 888 O O . GLY A 1 114 ? 26.784 22.792 56.828 1.00 14.61 820 GLY A O 1
ATOM 889 N N . ARG A 1 115 ? 25.535 22.738 54.949 1.00 11.85 821 ARG A N 1
ATOM 890 C CA . ARG A 1 115 ? 26.395 21.757 54.303 1.00 15.66 821 ARG A CA 1
ATOM 891 C C . ARG A 1 115 ? 26.695 22.168 52.876 1.00 14.21 821 ARG A C 1
ATOM 892 O O . ARG A 1 115 ? 25.787 22.520 52.120 1.00 14.66 821 ARG A O 1
ATOM 900 N N . MET A 1 116 ? 27.971 22.129 52.528 1.00 10.60 822 MET A N 1
ATOM 901 C CA . MET A 1 116 ? 28.422 22.337 51.162 1.00 13.54 822 MET A CA 1
ATOM 902 C C . MET A 1 116 ? 28.471 20.989 50.451 1.00 16.50 822 MET A C 1
ATOM 903 O O . MET A 1 116 ? 28.662 19.941 51.078 1.00 14.71 822 MET A O 1
ATOM 908 N N . PHE A 1 117 ? 28.257 21.008 49.141 1.00 12.72 823 PHE A N 1
ATOM 909 C CA . PHE A 1 117 ? 28.413 19.795 48.348 1.00 10.30 823 PHE A CA 1
ATOM 910 C C . PHE A 1 117 ? 29.252 20.100 47.123 1.00 14.82 823 PHE A C 1
ATOM 911 O O . PHE A 1 117 ? 29.288 21.236 46.638 1.00 11.41 823 PHE A O 1
ATOM 919 N N . PHE A 1 118 ? 29.908 19.057 46.621 1.00 11.66 824 PHE A N 1
ATOM 920 C CA . PHE A 1 118 ? 30.682 19.100 45.391 1.00 11.68 824 PHE A CA 1
ATOM 921 C C . PHE A 1 118 ? 30.307 17.855 44.607 1.00 11.43 824 PHE A C 1
ATOM 922 O O . PHE A 1 118 ? 30.371 16.748 45.146 1.00 12.70 824 PHE A O 1
ATOM 930 N N . ARG A 1 119 ? 29.882 18.030 43.357 1.00 10.88 825 ARG A N 1
ATOM 931 C CA . ARG A 1 119 ? 29.212 16.958 42.622 1.00 8.89 825 ARG A CA 1
ATOM 932 C C . ARG A 1 119 ? 29.770 16.844 41.211 1.00 10.85 825 ARG A C 1
ATOM 933 O O . ARG A 1 119 ? 30.062 17.857 40.569 1.00 12.53 825 ARG A O 1
ATOM 941 N N . SER A 1 120 ? 29.951 15.605 40.741 1.00 10.39 826 SER A N 1
ATOM 942 C CA . SER A 1 120 ? 30.140 15.346 39.320 1.00 13.58 826 SER A CA 1
ATOM 943 C C . SER A 1 120 ? 29.105 14.318 38.868 1.00 15.63 826 SER A C 1
ATOM 944 O O . SER A 1 120 ? 28.813 13.367 39.598 1.00 13.04 826 SER A O 1
ATOM 947 N N . ASP A 1 121 ? 28.513 14.546 37.689 1.00 11.73 827 ASP A N 1
ATOM 948 C CA . ASP A 1 121 ? 27.597 13.613 37.029 1.00 9.47 827 ASP A CA 1
ATOM 949 C C . ASP A 1 121 ? 28.237 13.219 35.703 1.00 18.45 827 ASP A C 1
ATOM 950 O O . ASP A 1 121 ? 28.644 14.095 34.934 1.00 16.79 827 ASP A O 1
ATOM 955 N N . PHE A 1 122 ? 28.317 11.927 35.409 1.00 12.19 828 PHE A N 1
ATOM 956 C CA A PHE A 1 122 ? 28.718 11.461 34.087 0.51 14.45 828 PHE A CA 1
ATOM 957 C CA B PHE A 1 122 ? 28.707 11.476 34.078 0.49 14.41 828 PHE A CA 1
ATOM 958 C C . PHE A 1 122 ? 27.497 10.829 33.432 1.00 16.72 828 PHE A C 1
ATOM 959 O O . PHE A 1 122 ? 26.950 9.861 33.961 1.00 15.69 828 PHE A O 1
ATOM 974 N N . VAL A 1 123 ? 27.090 11.363 32.285 1.00 11.47 829 VAL A N 1
ATOM 975 C CA . VAL A 1 123 ? 25.842 10.988 31.633 1.00 11.30 829 VAL A CA 1
ATOM 976 C C . VAL A 1 123 ? 26.141 10.357 30.278 1.00 12.90 829 VAL A C 1
ATOM 977 O O . VAL A 1 123 ? 26.891 10.922 29.474 1.00 15.91 829 VAL A O 1
ATOM 981 N N . ASN A 1 124 ? 25.533 9.201 30.014 1.00 12.49 830 ASN A N 1
ATOM 982 C CA . ASN A 1 124 ? 25.545 8.594 28.686 1.00 13.34 830 ASN A CA 1
ATOM 983 C C . ASN A 1 124 ? 24.099 8.397 28.265 1.00 17.20 830 ASN A C 1
ATOM 984 O O . ASN A 1 124 ? 23.318 7.818 29.021 1.00 16.49 830 ASN A O 1
ATOM 989 N N . MET A 1 125 ? 23.725 8.897 27.087 1.00 13.53 831 MET A N 1
ATOM 990 C CA . MET A 1 125 ? 22.370 8.717 26.574 1.00 17.76 831 MET A CA 1
ATOM 991 C C . MET A 1 125 ? 22.445 8.035 25.216 1.00 23.17 831 MET A C 1
ATOM 992 O O . MET A 1 125 ? 23.120 8.529 24.308 1.00 17.98 831 MET A O 1
ATOM 997 N N . ASN A 1 126 ? 21.750 6.908 25.078 1.00 15.06 832 ASN A N 1
ATOM 998 C CA . ASN A 1 126 ? 21.663 6.160 23.826 1.00 17.67 832 ASN A CA 1
ATOM 999 C C . ASN A 1 126 ? 20.211 6.205 23.372 1.00 16.93 832 ASN A C 1
ATOM 1000 O O . ASN A 1 126 ? 19.315 5.831 24.136 1.00 19.80 832 ASN A O 1
ATOM 1005 N N . VAL A 1 127 ? 19.963 6.688 22.158 1.00 16.48 833 VAL A N 1
ATOM 1006 C CA . VAL A 1 127 ? 18.583 6.754 21.689 1.00 19.37 833 VAL A CA 1
ATOM 1007 C C . VAL A 1 127 ? 18.355 5.847 20.479 1.00 21.79 833 VAL A C 1
ATOM 1008 O O . VAL A 1 127 ? 17.346 5.971 19.794 1.00 20.02 833 VAL A O 1
ATOM 1012 N N . GLY A 1 128 ? 19.267 4.906 20.236 1.00 20.48 834 GLY A N 1
ATOM 1013 C CA . GLY A 1 128 ? 19.077 3.917 19.184 1.00 22.17 834 GLY A CA 1
ATOM 1014 C C . GLY A 1 128 ? 19.424 4.447 17.802 1.00 24.03 834 GLY A C 1
ATOM 1015 O O . GLY A 1 128 ? 20.027 5.510 17.645 1.00 24.14 834 GLY A O 1
ATOM 1016 N N . SER A 1 129 ? 19.025 3.679 16.783 1.00 21.87 835 SER A N 1
ATOM 1017 C CA . SER A 1 129 ? 19.310 3.997 15.387 1.00 23.57 835 SER A CA 1
ATOM 1018 C C . SER A 1 129 ? 18.021 4.224 14.611 1.00 26.12 835 SER A C 1
ATOM 1019 O O . SER A 1 129 ? 17.000 3.573 14.856 1.00 24.94 835 SER A O 1
ATOM 1022 N N . PHE A 1 130 ? 18.088 5.141 13.649 1.00 23.10 836 PHE A N 1
ATOM 1023 C CA . PHE A 1 130 ? 16.967 5.345 12.746 1.00 26.94 836 PHE A CA 1
ATOM 1024 C C . PHE A 1 130 ? 16.696 4.084 11.933 1.00 30.19 836 PHE A C 1
ATOM 1025 O O . PHE A 1 130 ? 17.619 3.398 11.485 1.00 29.29 836 PHE A O 1
ATOM 1033 N N . SER A 1 131 ? 15.417 3.774 11.757 1.00 26.33 837 SER A N 1
ATOM 1034 C CA . SER A 1 131 ? 15.012 2.755 10.802 1.00 35.77 837 SER A CA 1
ATOM 1035 C C . SER A 1 131 ? 15.176 3.300 9.390 1.00 38.41 837 SER A C 1
ATOM 1036 O O . SER A 1 131 ? 14.809 4.444 9.106 1.00 33.83 837 SER A O 1
ATOM 1039 N N . THR A 1 132 ? 15.735 2.484 8.503 1.00 37.72 838 THR A N 1
ATOM 1040 C CA . THR A 1 132 ? 16.049 2.927 7.154 1.00 42.02 838 THR A CA 1
ATOM 1041 C C . THR A 1 132 ? 15.208 2.177 6.135 1.00 46.12 838 THR A C 1
ATOM 1042 O O . THR A 1 132 ? 14.738 1.061 6.379 1.00 47.55 838 THR A O 1
ATOM 1046 N N . ASN A 1 133 ? 15.043 2.812 4.977 1.00 41.04 839 ASN A N 1
ATOM 1047 C CA . ASN A 1 133 ? 14.401 2.190 3.828 1.00 43.40 839 ASN A CA 1
ATOM 1048 C C . ASN A 1 133 ? 15.441 1.377 3.059 1.00 49.79 839 ASN A C 1
ATOM 1049 O O . ASN A 1 133 ? 16.575 1.186 3.512 1.00 43.46 839 ASN A O 1
ATOM 1054 N N . ALA A 1 134 ? 15.066 0.900 1.867 1.00 60.44 840 ALA A N 1
ATOM 1055 C CA . ALA A 1 134 ? 16.006 0.146 1.044 1.00 61.65 840 ALA A CA 1
ATOM 1056 C C . ALA A 1 134 ? 17.208 0.998 0.656 1.00 62.05 840 ALA A C 1
ATOM 1057 O O . ALA A 1 134 ? 18.348 0.517 0.654 1.00 61.82 840 ALA A O 1
ATOM 1059 N N . ASP A 1 135 ? 16.973 2.272 0.334 1.00 60.96 841 ASP A N 1
ATOM 1060 C CA . ASP A 1 135 ? 18.049 3.194 -0.005 1.00 60.27 841 ASP A CA 1
ATOM 1061 C C . ASP A 1 135 ? 19.024 3.408 1.141 1.00 59.83 841 ASP A C 1
ATOM 1062 O O . ASP A 1 135 ? 20.123 3.925 0.907 1.00 59.71 841 ASP A O 1
ATOM 1067 N N . GLY A 1 136 ? 18.655 3.025 2.363 1.00 50.34 842 GLY A N 1
ATOM 1068 C CA . GLY A 1 136 ? 19.449 3.351 3.526 1.00 46.44 842 GLY A CA 1
ATOM 1069 C C . GLY A 1 136 ? 19.148 4.709 4.112 1.00 40.83 842 GLY A C 1
ATOM 1070 O O . GLY A 1 136 ? 19.948 5.221 4.899 1.00 48.82 842 GLY A O 1
ATOM 1071 N N . LYS A 1 137 ? 18.021 5.311 3.746 1.00 35.28 843 LYS A N 1
ATOM 1072 C CA . LYS A 1 137 ? 17.641 6.643 4.192 1.00 35.49 843 LYS A CA 1
ATOM 1073 C C . LYS A 1 137 ? 16.420 6.564 5.103 1.00 31.82 843 LYS A C 1
ATOM 1074 O O . LYS A 1 137 ? 15.745 5.536 5.191 1.00 40.73 843 LYS A O 1
ATOM 1080 N N . TRP A 1 138 ? 16.118 7.677 5.771 1.00 36.13 844 TRP A N 1
ATOM 1081 C CA . TRP A 1 138 ? 14.939 7.736 6.624 1.00 30.19 844 TRP A CA 1
ATOM 1082 C C . TRP A 1 138 ? 14.246 9.085 6.473 1.00 32.12 844 TRP A C 1
ATOM 1083 O O . TRP A 1 138 ? 14.844 10.074 6.041 1.00 32.58 844 TRP A O 1
ATOM 1094 N N . ASP A 1 139 ? 12.960 9.112 6.841 1.00 28.76 845 ASP A N 1
ATOM 1095 C CA . ASP A 1 139 ? 12.133 10.302 6.668 1.00 26.12 845 ASP A CA 1
ATOM 1096 C C . ASP A 1 139 ? 11.334 10.620 7.930 1.00 23.66 845 ASP A C 1
ATOM 1097 O O . ASP A 1 139 ? 10.244 11.198 7.847 1.00 29.36 845 ASP A O 1
ATOM 1102 N N . ASP A 1 140 ? 11.878 10.271 9.099 1.00 22.42 846 ASP A N 1
ATOM 1103 C CA . ASP A 1 140 ? 11.212 10.510 10.374 1.00 25.32 846 ASP A CA 1
ATOM 1104 C C . ASP A 1 140 ? 10.916 11.991 10.581 1.00 25.70 846 ASP A C 1
ATOM 1105 O O . ASP A 1 140 ? 11.561 12.874 10.009 1.00 25.65 846 ASP A O 1
ATOM 1110 N N . ASN A 1 141 ? 9.932 12.249 11.444 1.00 19.44 847 ASN A N 1
ATOM 1111 C CA . ASN A 1 141 ? 9.607 13.599 11.908 1.00 22.85 847 ASN A CA 1
ATOM 1112 C C . ASN A 1 141 ? 10.677 14.021 12.921 1.00 21.11 847 ASN A C 1
ATOM 1113 O O . ASN A 1 141 ? 10.453 14.106 14.135 1.00 17.18 847 ASN A O 1
ATOM 1118 N N . TRP A 1 142 ? 11.878 14.264 12.384 1.00 20.35 848 TRP A N 1
ATOM 1119 C CA . TRP A 1 142 ? 13.083 14.549 13.160 1.00 18.48 848 TRP A CA 1
ATOM 1120 C C . TRP A 1 142 ? 14.032 15.336 12.263 1.00 18.29 848 TRP A C 1
ATOM 1121 O O . TRP A 1 142 ? 14.109 15.067 11.063 1.00 19.29 848 TRP A O 1
ATOM 1132 N N . GLY A 1 143 ? 14.751 16.295 12.842 1.00 20.92 849 GLY A N 1
ATOM 1133 C CA . GLY A 1 143 ? 15.651 17.103 12.026 1.00 19.77 849 GLY A CA 1
ATOM 1134 C C . GLY A 1 143 ? 14.882 17.739 10.883 1.00 18.95 849 GLY A C 1
ATOM 1135 O O . GLY A 1 143 ? 13.793 18.286 11.073 1.00 18.83 849 GLY A O 1
ATOM 1136 N N . THR A 1 144 ? 15.423 17.644 9.670 1.00 20.07 850 THR A N 1
ATOM 1137 C CA . THR A 1 144 ? 14.700 18.073 8.479 1.00 20.76 850 THR A CA 1
ATOM 1138 C C . THR A 1 144 ? 14.410 16.888 7.569 1.00 21.71 850 THR A C 1
ATOM 1139 O O . THR A 1 144 ? 14.266 17.043 6.355 1.00 23.23 850 THR A O 1
ATOM 1143 N N . CYS A 1 145 ? 14.290 15.695 8.157 1.00 23.56 851 CYS A N 1
ATOM 1144 C CA . CYS A 1 145 ? 14.142 14.488 7.358 1.00 22.55 851 CYS A CA 1
ATOM 1145 C C . CYS A 1 145 ? 12.777 14.384 6.683 1.00 25.86 851 CYS A C 1
ATOM 1146 O O . CYS A 1 145 ? 12.637 13.594 5.745 1.00 27.46 851 CYS A O 1
ATOM 1149 N N . THR A 1 146 ? 11.774 15.174 7.093 1.00 24.13 852 THR A N 1
ATOM 1150 C CA . THR A 1 146 ? 10.547 15.222 6.292 1.00 25.27 852 THR A CA 1
ATOM 1151 C C . THR A 1 146 ? 10.645 16.185 5.112 1.00 27.81 852 THR A C 1
ATOM 1152 O O . THR A 1 146 ? 9.704 16.253 4.311 1.00 28.11 852 THR A O 1
ATOM 1156 N N . LEU A 1 147 ? 11.740 16.943 4.990 1.00 26.23 853 LEU A N 1
ATOM 1157 C CA . LEU A 1 147 ? 11.939 17.817 3.838 1.00 27.27 853 LEU A CA 1
ATOM 1158 C C . LEU A 1 147 ? 12.863 17.218 2.789 1.00 29.15 853 LEU A C 1
ATOM 1159 O O . LEU A 1 147 ? 12.789 17.610 1.616 1.00 27.76 853 LEU A O 1
ATOM 1164 N N . GLN A 1 148 ? 13.714 16.275 3.184 1.00 27.43 854 GLN A N 1
ATOM 1165 C CA . GLN A 1 148 ? 14.573 15.532 2.271 1.00 30.54 854 GLN A CA 1
ATOM 1166 C C . GLN A 1 148 ? 15.070 14.315 3.032 1.00 33.78 854 GLN A C 1
ATOM 1167 O O . GLN A 1 148 ? 15.499 14.450 4.184 1.00 30.15 854 GLN A O 1
ATOM 1173 N N . ASP A 1 149 ? 14.991 13.139 2.406 1.00 28.14 855 ASP A N 1
ATOM 1174 C CA . ASP A 1 149 ? 15.401 11.910 3.082 1.00 35.23 855 ASP A CA 1
ATOM 1175 C C . ASP A 1 149 ? 16.833 12.033 3.591 1.00 34.28 855 ASP A C 1
ATOM 1176 O O . ASP A 1 149 ? 17.721 12.525 2.887 1.00 29.92 855 ASP A O 1
ATOM 1181 N N . CYS A 1 150 ? 17.047 11.569 4.819 1.00 27.15 856 CYS A N 1
ATOM 1182 C CA . CYS A 1 150 ? 18.289 11.748 5.558 1.00 30.24 856 CYS A CA 1
ATOM 1183 C C . CYS A 1 150 ? 19.190 10.525 5.460 1.00 33.56 856 CYS A C 1
ATOM 1184 O O . CYS A 1 150 ? 18.721 9.394 5.330 1.00 36.49 856 CYS A O 1
ATOM 1187 N N . SER A 1 151 ? 20.495 10.767 5.567 1.00 29.89 857 SER A N 1
ATOM 1188 C CA . SER A 1 151 ? 21.475 9.697 5.663 1.00 29.70 857 SER A CA 1
ATOM 1189 C C . SER A 1 151 ? 22.711 10.229 6.375 1.00 32.10 857 SER A C 1
ATOM 1190 O O . SER A 1 151 ? 22.950 11.439 6.407 1.00 30.99 857 SER A O 1
ATOM 1193 N N . GLY A 1 152 ? 23.489 9.315 6.959 1.00 38.47 858 GLY A N 1
ATOM 1194 C CA . GLY A 1 152 ? 24.813 9.669 7.446 1.00 38.41 858 GLY A CA 1
ATOM 1195 C C . GLY A 1 152 ? 25.061 9.536 8.936 1.00 48.20 858 GLY A C 1
ATOM 1196 O O . GLY A 1 152 ? 26.164 9.173 9.352 1.00 55.08 858 GLY A O 1
ATOM 1197 N N . ASN A 1 153 ? 24.058 9.835 9.755 1.00 40.50 859 ASN A N 1
ATOM 1198 C CA . ASN A 1 153 ? 24.256 9.788 11.199 1.00 42.15 859 ASN A CA 1
ATOM 1199 C C . ASN A 1 153 ? 23.284 8.804 11.841 1.00 40.48 859 ASN A C 1
ATOM 1200 O O . ASN A 1 153 ? 22.531 9.175 12.750 1.00 34.06 859 ASN A O 1
ATOM 1205 N N . ARG A 1 154 ? 23.311 7.543 11.389 1.00 35.98 860 ARG A N 1
ATOM 1206 C CA . ARG A 1 154 ? 22.191 6.641 11.654 1.00 33.48 860 ARG A CA 1
ATOM 1207 C C . ARG A 1 154 ? 22.054 6.319 13.136 1.00 30.25 860 ARG A C 1
ATOM 1208 O O . ARG A 1 154 ? 20.935 6.231 13.651 1.00 30.11 860 ARG A O 1
ATOM 1216 N N . SER A 1 155 ? 23.166 6.128 13.835 1.00 27.45 861 SER A N 1
ATOM 1217 C CA . SER A 1 155 ? 23.130 5.748 15.241 1.00 27.45 861 SER A CA 1
ATOM 1218 C C . SER A 1 155 ? 23.343 6.986 16.100 1.00 27.76 861 SER A C 1
ATOM 1219 O O . SER A 1 155 ? 24.254 7.776 15.843 1.00 28.40 861 SER A O 1
ATOM 1222 N N . GLN A 1 156 ? 22.504 7.156 17.120 1.00 22.98 862 GLN A N 1
ATOM 1223 C CA . GLN A 1 156 ? 22.459 8.396 17.882 1.00 26.29 862 GLN A CA 1
ATOM 1224 C C . GLN A 1 156 ? 22.710 8.112 19.356 1.00 24.33 862 GLN A C 1
ATOM 1225 O O . GLN A 1 156 ? 21.987 7.323 19.977 1.00 22.59 862 GLN A O 1
ATOM 1231 N N . SER A 1 157 ? 23.714 8.775 19.918 1.00 24.41 863 SER A N 1
ATOM 1232 C CA . SER A 1 157 ? 24.050 8.659 21.335 1.00 20.35 863 SER A CA 1
ATOM 1233 C C . SER A 1 157 ? 25.034 9.764 21.663 1.00 26.38 863 SER A C 1
ATOM 1234 O O . SER A 1 157 ? 25.684 10.318 20.772 1.00 26.69 863 SER A O 1
ATOM 1237 N N . ASP A 1 158 ? 25.139 10.081 22.949 1.00 19.91 864 ASP A N 1
ATOM 1238 C CA . ASP A 1 158 ? 26.063 11.126 23.359 1.00 16.52 864 ASP A CA 1
ATOM 1239 C C . ASP A 1 158 ? 26.426 10.910 24.817 1.00 18.15 864 ASP A C 1
ATOM 1240 O O . ASP A 1 158 ? 25.758 10.166 25.541 1.00 15.95 864 ASP A O 1
ATOM 1245 N N . SER A 1 159 ? 27.496 11.573 25.240 1.00 16.69 865 SER A N 1
ATOM 1246 C CA . SER A 1 159 ? 27.968 11.403 26.604 1.00 14.23 865 SER A CA 1
ATOM 1247 C C . SER A 1 159 ? 28.676 12.670 27.058 1.00 17.12 865 SER A C 1
ATOM 1248 O O . SER A 1 159 ? 29.188 13.440 26.241 1.00 14.69 865 SER A O 1
ATOM 1251 N N . GLY A 1 160 ? 28.677 12.899 28.368 1.00 14.96 866 GLY A N 1
ATOM 1252 C CA . GLY A 1 160 ? 29.328 14.100 28.867 1.00 19.04 866 GLY A CA 1
ATOM 1253 C C . GLY A 1 160 ? 29.388 14.089 30.376 1.00 15.87 866 GLY A C 1
ATOM 1254 O O . GLY A 1 160 ? 28.752 13.264 31.033 1.00 14.53 866 GLY A O 1
ATOM 1255 N N . ALA A 1 161 ? 30.166 15.023 30.922 1.00 14.95 867 ALA A N 1
ATOM 1256 C CA . ALA A 1 161 ? 30.345 15.140 32.369 1.00 15.22 867 ALA A CA 1
ATOM 1257 C C . ALA A 1 161 ? 29.965 16.541 32.807 1.00 12.95 867 ALA A C 1
ATOM 1258 O O . ALA A 1 161 ? 30.355 17.524 32.171 1.00 13.15 867 ALA A O 1
ATOM 1260 N N . SER A 1 162 ? 29.198 16.637 33.880 1.00 10.63 868 SER A N 1
ATOM 1261 C CA . SER A 1 162 ? 28.878 17.930 34.454 1.00 14.76 868 SER A CA 1
ATOM 1262 C C . SER A 1 162 ? 29.436 17.993 35.870 1.00 13.67 868 SER A C 1
ATOM 1263 O O . SER A 1 162 ? 29.787 16.970 36.461 1.00 14.22 868 SER A O 1
ATOM 1266 N N . VAL A 1 163 ? 29.540 19.214 36.399 1.00 11.50 869 VAL A N 1
ATOM 1267 C CA . VAL A 1 163 ? 30.003 19.462 37.759 1.00 11.58 869 VAL A CA 1
ATOM 1268 C C . VAL A 1 163 ? 29.065 20.475 38.395 1.00 15.54 869 VAL A C 1
ATOM 1269 O O . VAL A 1 163 ? 28.378 21.239 37.708 1.00 15.04 869 VAL A O 1
ATOM 1273 N N . ALA A 1 164 ? 29.042 20.481 39.726 1.00 10.27 870 ALA A N 1
ATOM 1274 C CA . ALA A 1 164 ? 28.190 21.410 40.453 1.00 11.50 870 ALA A CA 1
ATOM 1275 C C . ALA A 1 164 ? 28.754 21.585 41.852 1.00 11.75 870 ALA A C 1
ATOM 1276 O O . ALA A 1 164 ? 29.407 20.690 42.387 1.00 11.84 870 ALA A O 1
ATOM 1278 N N . VAL A 1 165 ? 28.500 22.753 42.426 1.00 10.19 871 VAL A N 1
ATOM 1279 C CA A VAL A 1 165 ? 28.891 23.061 43.795 0.71 14.01 871 VAL A CA 1
ATOM 1280 C CA B VAL A 1 165 ? 28.892 23.064 43.794 0.29 13.52 871 VAL A CA 1
ATOM 1281 C C . VAL A 1 165 ? 27.753 23.856 44.415 1.00 14.19 871 VAL A C 1
ATOM 1282 O O . VAL A 1 165 ? 27.008 24.549 43.718 1.00 12.53 871 VAL A O 1
ATOM 1289 N N . GLY A 1 166 ? 27.588 23.736 45.726 1.00 11.14 872 GLY A N 1
ATOM 1290 C CA . GLY A 1 166 ? 26.529 24.512 46.353 1.00 11.78 872 GLY A CA 1
ATOM 1291 C C . GLY A 1 166 ? 26.523 24.315 47.850 1.00 13.61 872 GLY A C 1
ATOM 1292 O O . GLY A 1 166 ? 27.414 23.678 48.416 1.00 11.88 872 GLY A O 1
ATOM 1293 N N . TRP A 1 167 ? 25.494 24.866 48.483 1.00 10.62 873 TRP A N 1
ATOM 1294 C CA . TRP A 1 167 ? 25.434 24.906 49.940 1.00 15.00 873 TRP A CA 1
ATOM 1295 C C . TRP A 1 167 ? 23.983 25.098 50.347 1.00 13.08 873 TRP A C 1
ATOM 1296 O O . TRP A 1 167 ? 23.208 25.735 49.626 1.00 12.60 873 TRP A O 1
ATOM 1307 N N . ARG A 1 168 ? 23.621 24.552 51.504 1.00 13.05 874 ARG A N 1
ATOM 1308 C CA . ARG A 1 168 ? 22.285 24.811 52.017 1.00 16.54 874 ARG A CA 1
ATOM 1309 C C . ARG A 1 168 ? 22.265 24.692 53.534 1.00 17.96 874 ARG A C 1
ATOM 1310 O O . ARG A 1 168 ? 23.006 23.902 54.129 1.00 13.72 874 ARG A O 1
ATOM 1318 N N . ASN A 1 169 ? 21.401 25.485 54.154 1.00 15.59 875 ASN A N 1
ATOM 1319 C CA . ASN A 1 169 ? 21.054 25.277 55.557 1.00 18.05 875 ASN A CA 1
ATOM 1320 C C . ASN A 1 169 ? 19.526 25.264 55.597 1.00 18.45 875 ASN A C 1
ATOM 1321 O O . ASN A 1 169 ? 18.861 25.081 54.571 1.00 21.92 875 ASN A O 1
ATOM 1326 N N . ASP A 1 170 ? 18.952 25.458 56.783 1.00 25.35 876 ASP A N 1
ATOM 1327 C CA . ASP A 1 170 ? 17.497 25.421 56.913 1.00 30.95 876 ASP A CA 1
ATOM 1328 C C . ASP A 1 170 ? 16.817 26.637 56.301 1.00 28.49 876 ASP A C 1
ATOM 1329 O O . ASP A 1 170 ? 15.611 26.590 56.042 1.00 32.32 876 ASP A O 1
ATOM 1334 N N . VAL A 1 171 ? 17.546 27.722 56.070 1.00 21.16 877 VAL A N 1
ATOM 1335 C CA . VAL A 1 171 ? 16.959 28.968 55.589 1.00 18.96 877 VAL A CA 1
ATOM 1336 C C . VAL A 1 171 ? 17.136 29.128 54.086 1.00 24.60 877 VAL A C 1
ATOM 1337 O O . VAL A 1 171 ? 16.202 29.501 53.377 1.00 22.20 877 VAL A O 1
ATOM 1341 N N . TRP A 1 172 ? 18.328 28.854 53.567 1.00 24.49 878 TRP A N 1
ATOM 1342 C CA . TRP A 1 172 ? 18.528 29.133 52.158 1.00 21.24 878 TRP A CA 1
ATOM 1343 C C . TRP A 1 172 ? 19.488 28.132 51.546 1.00 19.49 878 TRP A C 1
ATOM 1344 O O . TRP A 1 172 ? 20.140 27.339 52.233 1.00 18.18 878 TRP A O 1
ATOM 1355 N N . SER A 1 173 ? 19.529 28.155 50.220 1.00 14.23 879 SER A N 1
ATOM 1356 C CA . SER A 1 173 ? 20.303 27.187 49.468 1.00 17.81 879 SER A CA 1
ATOM 1357 C C . SER A 1 173 ? 20.711 27.826 48.156 1.00 19.42 879 SER A C 1
ATOM 1358 O O . SER A 1 173 ? 20.023 28.712 47.642 1.00 19.42 879 SER A O 1
ATOM 1361 N N . TRP A 1 174 ? 21.836 27.368 47.618 1.00 16.80 880 TRP A N 1
ATOM 1362 C CA . TRP A 1 174 ? 22.239 27.791 46.292 1.00 12.60 880 TRP A CA 1
ATOM 1363 C C . TRP A 1 174 ? 23.054 26.674 45.674 1.00 15.38 880 TRP A C 1
ATOM 1364 O O . TRP A 1 174 ? 23.644 25.842 46.374 1.00 14.34 880 TRP A O 1
ATOM 1375 N N . ASP A 1 175 ? 23.073 26.653 44.346 1.00 12.85 881 ASP A N 1
ATOM 1376 C CA . ASP A 1 175 ? 24.027 25.810 43.643 1.00 11.49 881 ASP A CA 1
ATOM 1377 C C . ASP A 1 175 ? 24.329 26.465 42.312 1.00 12.28 881 ASP A C 1
ATOM 1378 O O . ASP A 1 175 ? 23.509 27.215 41.773 1.00 10.65 881 ASP A O 1
ATOM 1383 N N . ILE A 1 176 ? 25.506 26.164 41.783 1.00 11.00 882 ILE A N 1
ATOM 1384 C CA . ILE A 1 176 ? 25.862 26.563 40.429 1.00 15.74 882 ILE A CA 1
ATOM 1385 C C . ILE A 1 176 ? 26.595 25.388 39.801 1.00 15.84 882 ILE A C 1
ATOM 1386 O O . ILE A 1 176 ? 27.295 24.635 40.482 1.00 11.48 882 ILE A O 1
ATOM 1391 N N . GLY A 1 177 ? 26.382 25.191 38.509 1.00 13.20 883 GLY A N 1
ATOM 1392 C CA . GLY A 1 177 ? 26.977 24.037 37.873 1.00 13.45 883 GLY A CA 1
ATOM 1393 C C . GLY A 1 177 ? 26.824 24.109 36.375 1.00 15.66 883 GLY A C 1
ATOM 1394 O O . GLY A 1 177 ? 26.510 25.158 35.816 1.00 12.01 883 GLY A O 1
ATOM 1395 N N . THR A 1 178 ? 27.053 22.967 35.728 1.00 12.13 884 THR A N 1
ATOM 1396 C CA . THR A 1 178 ? 26.983 22.881 34.279 1.00 12.19 884 THR A CA 1
ATOM 1397 C C . THR A 1 178 ? 26.041 21.759 33.877 1.00 15.64 884 THR A C 1
ATOM 1398 O O . THR A 1 178 ? 25.623 20.935 34.697 1.00 14.77 884 THR A O 1
ATOM 1402 N N . THR A 1 179 ? 25.682 21.762 32.605 1.00 12.78 885 THR A N 1
ATOM 1403 C CA . THR A 1 179 ? 25.137 20.586 31.949 1.00 12.56 885 THR A CA 1
ATOM 1404 C C . THR A 1 179 ? 26.301 19.804 31.357 1.00 14.44 885 THR A C 1
ATOM 1405 O O . THR A 1 179 ? 27.428 20.304 31.322 1.00 19.15 885 THR A O 1
ATOM 1409 N N . PRO A 1 180 ? 26.094 18.558 30.925 1.00 15.56 886 PRO A N 1
ATOM 1410 C CA . PRO A 1 180 ? 27.250 17.708 30.611 1.00 12.79 886 PRO A CA 1
ATOM 1411 C C . PRO A 1 180 ? 28.096 18.269 29.477 1.00 19.15 886 PRO A C 1
ATOM 1412 O O . PRO A 1 180 ? 27.598 18.570 28.393 1.00 17.41 886 PRO A O 1
ATOM 1416 N N . MET A 1 181 ? 29.391 18.412 29.752 1.00 14.65 887 MET A N 1
ATOM 1417 C CA . MET A 1 181 ? 30.359 18.826 28.752 1.00 16.29 887 MET A CA 1
ATOM 1418 C C . MET A 1 181 ? 30.676 17.602 27.909 1.00 22.55 887 MET A C 1
ATOM 1419 O O . MET A 1 181 ? 31.006 16.539 28.445 1.00 28.57 887 MET A O 1
ATOM 1424 N N . GLY A 1 182 ? 30.570 17.739 26.601 1.00 21.59 888 GLY A N 1
ATOM 1425 C CA . GLY A 1 182 ? 30.550 16.603 25.701 1.00 20.50 888 GLY A CA 1
ATOM 1426 C C . GLY A 1 182 ? 29.261 16.489 24.927 1.00 18.84 888 GLY A C 1
ATOM 1427 O O . GLY A 1 182 ? 29.247 15.889 23.851 1.00 19.26 888 GLY A O 1
ATOM 1428 N N . PHE A 1 183 ? 28.178 17.060 25.436 1.00 15.22 889 PHE A N 1
ATOM 1429 C CA . PHE A 1 183 ? 26.948 17.183 24.676 1.00 13.80 889 PHE A CA 1
ATOM 1430 C C . PHE A 1 183 ? 27.096 18.298 23.633 1.00 18.09 889 PHE A C 1
ATOM 1431 O O . PHE A 1 183 ? 28.044 19.086 23.654 1.00 16.41 889 PHE A O 1
ATOM 1439 N N . ASN A 1 184 ? 26.125 18.374 22.719 1.00 17.42 890 ASN A N 1
ATOM 1440 C CA . ASN A 1 184 ? 26.177 19.390 21.667 1.00 19.84 890 ASN A CA 1
ATOM 1441 C C . ASN A 1 184 ? 25.959 20.799 22.222 1.00 22.27 890 ASN A C 1
ATOM 1442 O O . ASN A 1 184 ? 26.554 21.763 21.727 1.00 19.12 890 ASN A O 1
ATOM 1447 N N . VAL A 1 185 ? 25.104 20.941 23.231 1.00 15.15 891 VAL A N 1
ATOM 1448 C CA . VAL A 1 185 ? 24.745 22.241 23.800 1.00 14.17 891 VAL A CA 1
ATOM 1449 C C . VAL A 1 185 ? 25.069 22.195 25.294 1.00 17.60 891 VAL A C 1
ATOM 1450 O O . VAL A 1 185 ? 24.525 21.359 26.027 1.00 16.47 891 VAL A O 1
ATOM 1454 N N . VAL A 1 186 ? 25.942 23.090 25.749 1.00 15.05 892 VAL A N 1
ATOM 1455 C CA . VAL A 1 186 ? 26.450 23.067 27.122 1.00 17.78 892 VAL A CA 1
ATOM 1456 C C . VAL A 1 186 ? 26.170 24.418 27.765 1.00 21.07 892 VAL A C 1
ATOM 1457 O O . VAL A 1 186 ? 26.450 25.459 27.165 1.00 20.93 892 VAL A O 1
ATOM 1461 N N . ASP A 1 187 ? 25.641 24.401 28.987 1.00 17.88 893 ASP A N 1
ATOM 1462 C CA . ASP A 1 187 ? 25.181 25.612 29.652 1.00 19.95 893 ASP A CA 1
ATOM 1463 C C . ASP A 1 187 ? 25.602 25.612 31.120 1.00 15.78 893 ASP A C 1
ATOM 1464 O O . ASP A 1 187 ? 25.865 24.561 31.715 1.00 17.37 893 ASP A O 1
ATOM 1469 N N . VAL A 1 188 ? 25.642 26.804 31.705 1.00 15.05 894 VAL A N 1
ATOM 1470 C CA A VAL A 1 188 ? 25.749 26.915 33.153 0.09 15.56 894 VAL A CA 1
ATOM 1471 C CA B VAL A 1 188 ? 25.749 26.980 33.153 0.91 14.03 894 VAL A CA 1
ATOM 1472 C C . VAL A 1 188 ? 24.340 26.987 33.727 1.00 13.20 894 VAL A C 1
ATOM 1473 O O . VAL A 1 188 ? 23.445 27.654 33.178 1.00 16.82 894 VAL A O 1
ATOM 1480 N N . VAL A 1 189 ? 24.125 26.243 34.816 1.00 11.69 895 VAL A N 1
ATOM 1481 C CA . VAL A 1 189 ? 22.810 26.094 35.437 1.00 10.30 895 VAL A CA 1
ATOM 1482 C C . VAL A 1 189 ? 22.959 26.342 36.939 1.00 11.34 895 VAL A C 1
ATOM 1483 O O . VAL A 1 189 ? 24.064 26.547 37.440 1.00 13.08 895 VAL A O 1
ATOM 1487 N N . GLY A 1 190 ? 21.837 26.351 37.653 1.00 10.28 896 GLY A N 1
ATOM 1488 C CA . GLY A 1 190 ? 21.902 26.539 39.090 1.00 11.66 896 GLY A CA 1
ATOM 1489 C C . GLY A 1 190 ? 20.596 27.048 39.667 1.00 12.07 896 GLY A C 1
ATOM 1490 O O . GLY A 1 190 ? 19.574 27.116 38.987 1.00 12.05 896 GLY A O 1
ATOM 1491 N N . GLY A 1 191 ? 20.651 27.400 40.950 1.00 10.84 897 GLY A N 1
ATOM 1492 C CA . GLY A 1 191 ? 19.438 27.821 41.628 1.00 12.46 897 GLY A CA 1
ATOM 1493 C C . GLY A 1 191 ? 19.739 28.473 42.955 1.00 12.78 897 GLY A C 1
ATOM 1494 O O . GLY A 1 191 ? 20.837 28.336 43.507 1.00 13.39 897 GLY A O 1
ATOM 1495 N N . ILE A 1 192 ? 18.740 29.183 43.464 1.00 11.96 898 ILE A N 1
ATOM 1496 C CA . ILE A 1 192 ? 18.814 29.762 44.800 1.00 13.38 898 ILE A CA 1
ATOM 1497 C C . ILE A 1 192 ? 17.419 29.718 45.387 1.00 15.46 898 ILE A C 1
ATOM 1498 O O . ILE A 1 192 ? 16.431 29.890 44.666 1.00 15.31 898 ILE A O 1
ATOM 1503 N N . SER A 1 193 ? 17.334 29.492 46.699 1.00 16.33 899 SER A N 1
ATOM 1504 C CA . SER A 1 193 ? 16.039 29.411 47.358 1.00 18.61 899 SER A CA 1
ATOM 1505 C C . SER A 1 193 ? 16.118 29.995 48.763 1.00 18.24 899 SER A C 1
ATOM 1506 O O . SER A 1 193 ? 17.176 30.013 49.396 1.00 20.69 899 SER A O 1
ATOM 1509 N N . TYR A 1 194 ? 14.979 30.495 49.233 1.00 15.33 900 TYR A N 1
ATOM 1510 C CA . TYR A 1 194 ? 14.857 31.099 50.550 1.00 16.54 900 TYR A CA 1
ATOM 1511 C C . TYR A 1 194 ? 13.573 30.587 51.178 1.00 16.90 900 TYR A C 1
ATOM 1512 O O . TYR A 1 194 ? 12.532 30.581 50.516 1.00 18.24 900 TYR A O 1
ATOM 1521 N N . SER A 1 195 ? 13.641 30.161 52.439 1.00 20.52 901 SER A N 1
ATOM 1522 C CA . SER A 1 195 ? 12.476 29.626 53.136 1.00 19.55 901 SER A CA 1
ATOM 1523 C C . SER A 1 195 ? 12.253 30.373 54.442 1.00 24.51 901 SER A C 1
ATOM 1524 O O . SER A 1 195 ? 13.210 30.748 55.128 1.00 20.94 901 SER A O 1
ATOM 1527 N N . ASP A 1 196 ? 10.987 30.573 54.791 1.00 24.29 902 ASP A N 1
ATOM 1528 C CA . ASP A 1 196 ? 10.661 31.214 56.056 1.00 30.37 902 ASP A CA 1
ATOM 1529 C C . ASP A 1 196 ? 9.272 30.761 56.479 1.00 39.85 902 ASP A C 1
ATOM 1530 O O . ASP A 1 196 ? 8.559 30.088 55.730 1.00 26.66 902 ASP A O 1
ATOM 1535 N N . ASP A 1 197 ? 8.898 31.126 57.702 1.00 51.12 903 ASP A N 1
ATOM 1536 C CA . ASP A 1 197 ? 7.623 30.722 58.292 1.00 60.75 903 ASP A CA 1
ATOM 1537 C C . ASP A 1 197 ? 6.937 31.983 58.801 1.00 65.59 903 ASP A C 1
ATOM 1538 O O . ASP A 1 197 ? 7.233 32.451 59.904 1.00 70.61 903 ASP A O 1
ATOM 1543 N N . ILE A 1 198 ? 6.033 32.541 57.995 1.00 65.39 904 ILE A N 1
ATOM 1544 C CA . ILE A 1 198 ? 5.298 33.732 58.405 1.00 72.94 904 ILE A CA 1
ATOM 1545 C C . ILE A 1 198 ? 4.072 33.312 59.210 1.00 74.55 904 ILE A C 1
ATOM 1546 O O . ILE A 1 198 ? 2.927 33.539 58.799 1.00 71.79 904 ILE A O 1
ATOM 1551 N N . GLY A 1 199 ? 4.309 32.703 60.369 1.00 76.71 905 GLY A N 1
ATOM 1552 C CA . GLY A 1 199 ? 3.243 32.242 61.223 1.00 75.80 905 GLY A CA 1
ATOM 1553 C C . GLY A 1 199 ? 3.033 30.746 61.114 1.00 71.11 905 GLY A C 1
ATOM 1554 O O . GLY A 1 199 ? 3.962 29.946 61.277 1.00 71.58 905 GLY A O 1
ATOM 1555 N N . PRO A 1 200 ? 1.794 30.339 60.822 1.00 71.23 906 PRO A N 1
ATOM 1556 C CA . PRO A 1 200 ? 1.488 28.903 60.767 1.00 63.83 906 PRO A CA 1
ATOM 1557 C C . PRO A 1 200 ? 1.908 28.235 59.472 1.00 56.87 906 PRO A C 1
ATOM 1558 O O . PRO A 1 200 ? 2.074 27.008 59.451 1.00 61.95 906 PRO A O 1
ATOM 1562 N N . LEU A 1 201 ? 2.081 28.984 58.395 1.00 44.18 907 LEU A N 1
ATOM 1563 C CA . LEU A 1 201 ? 2.413 28.394 57.112 1.00 43.51 907 LEU A CA 1
ATOM 1564 C C . LEU A 1 201 ? 3.858 28.692 56.737 1.00 42.77 907 LEU A C 1
ATOM 1565 O O . LEU A 1 201 ? 4.384 29.775 57.020 1.00 40.98 907 LEU A O 1
ATOM 1570 N N . GLY A 1 202 ? 4.498 27.714 56.128 1.00 32.03 908 GLY A N 1
ATOM 1571 C CA . GLY A 1 202 ? 5.826 27.917 55.615 1.00 32.10 908 GLY A CA 1
ATOM 1572 C C . GLY A 1 202 ? 5.784 28.330 54.165 1.00 31.20 908 GLY A C 1
ATOM 1573 O O . GLY A 1 202 ? 4.789 28.142 53.467 1.00 30.70 908 GLY A O 1
ATOM 1574 N N . TYR A 1 203 ? 6.877 28.922 53.702 1.00 25.53 909 TYR A N 1
ATOM 1575 C CA . TYR A 1 203 ? 6.968 29.186 52.278 1.00 23.86 909 TYR A CA 1
ATOM 1576 C C . TYR A 1 203 ? 8.416 29.085 51.842 1.00 23.23 909 TYR A C 1
ATOM 1577 O O . TYR A 1 203 ? 9.336 29.302 52.638 1.00 22.22 909 TYR A O 1
ATOM 1586 N N . THR A 1 204 ? 8.595 28.763 50.562 1.00 22.65 910 THR A N 1
ATOM 1587 C CA . THR A 1 204 ? 9.893 28.743 49.906 1.00 23.00 910 THR A CA 1
ATOM 1588 C C . THR A 1 204 ? 9.756 29.449 48.567 1.00 19.87 910 THR A C 1
ATOM 1589 O O . THR A 1 204 ? 8.848 29.138 47.789 1.00 22.40 910 THR A O 1
ATOM 1593 N N . VAL A 1 205 ? 10.635 30.411 48.312 1.00 17.91 911 VAL A N 1
ATOM 1594 C CA . VAL A 1 205 ? 10.732 31.057 47.011 1.00 17.35 911 VAL A CA 1
ATOM 1595 C C . VAL A 1 205 ? 12.047 30.619 46.392 1.00 17.50 911 VAL A C 1
ATOM 1596 O O . VAL A 1 205 ? 13.050 30.443 47.096 1.00 16.97 911 VAL A O 1
ATOM 1600 N N . ASN A 1 206 ? 12.045 30.430 45.080 1.00 15.15 912 ASN A N 1
ATOM 1601 C CA . ASN A 1 206 ? 13.282 30.017 44.443 1.00 16.83 912 ASN A CA 1
ATOM 1602 C C . ASN A 1 206 ? 13.339 30.572 43.036 1.00 16.09 912 ASN A C 1
ATOM 1603 O O . ASN A 1 206 ? 12.317 30.906 42.433 1.00 15.23 912 ASN A O 1
ATOM 1608 N N . ALA A 1 207 ? 14.565 30.684 42.535 1.00 14.00 913 ALA A N 1
ATOM 1609 C CA . ALA A 1 207 ? 14.854 31.013 41.149 1.00 12.95 913 ALA A CA 1
ATOM 1610 C C . ALA A 1 207 ? 15.834 29.966 40.645 1.00 12.06 913 ALA A C 1
ATOM 1611 O O . ALA A 1 207 ? 16.702 29.528 41.394 1.00 13.97 913 ALA A O 1
ATOM 1613 N N . HIS A 1 208 ? 15.698 29.556 39.386 1.00 11.48 914 HIS A N 1
ATOM 1614 C CA . HIS A 1 208 ? 16.512 28.449 38.909 1.00 11.69 914 HIS A CA 1
ATOM 1615 C C . HIS A 1 208 ? 16.693 28.541 37.404 1.00 12.44 914 HIS A C 1
ATOM 1616 O O . HIS A 1 208 ? 15.913 29.183 36.699 1.00 13.61 914 HIS A O 1
ATOM 1623 N N . ARG A 1 209 ? 17.745 27.881 36.927 1.00 12.26 915 ARG A N 1
ATOM 1624 C CA . ARG A 1 209 ? 17.917 27.549 35.515 1.00 11.15 915 ARG A CA 1
ATOM 1625 C C . ARG A 1 209 ? 18.291 26.075 35.473 1.00 14.33 915 ARG A C 1
ATOM 1626 O O . ARG A 1 209 ? 19.303 25.691 36.060 1.00 10.31 915 ARG A O 1
ATOM 1634 N N . ARG A 1 210 ? 17.466 25.247 34.836 1.00 11.11 916 ARG A N 1
ATOM 1635 C CA . ARG A 1 210 ? 17.681 23.804 34.829 1.00 11.03 916 ARG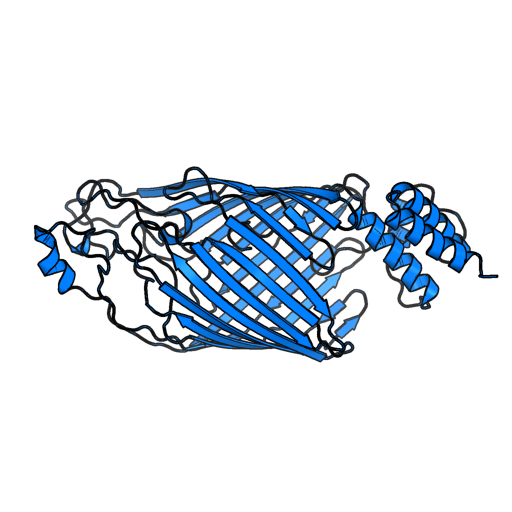 A CA 1
ATOM 1636 C C . ARG A 1 210 ? 17.505 23.244 33.423 1.00 13.44 916 ARG A C 1
ATOM 1637 O O . ARG A 1 210 ? 16.716 23.780 32.633 1.00 13.57 916 ARG A O 1
ATOM 1645 N N . PRO A 1 211 ? 18.205 22.163 33.085 1.00 11.87 917 PRO A N 1
ATOM 1646 C CA . PRO A 1 211 ? 17.963 21.505 31.797 1.00 8.91 917 PRO A CA 1
ATOM 1647 C C . PRO A 1 211 ? 16.703 20.663 31.860 1.00 12.50 917 PRO A C 1
ATOM 1648 O O . PRO A 1 211 ? 16.219 20.293 32.933 1.00 12.79 917 PRO A O 1
ATOM 1652 N N . ILE A 1 212 ? 16.165 20.377 30.681 1.00 11.41 918 ILE A N 1
ATOM 1653 C CA . ILE A 1 212 ? 15.122 19.364 30.516 1.00 10.49 918 ILE A CA 1
ATOM 1654 C C . ILE A 1 212 ? 15.802 18.078 30.079 1.00 13.75 918 ILE A C 1
ATOM 1655 O O . ILE A 1 212 ? 16.399 18.030 28.999 1.00 15.21 918 ILE A O 1
ATOM 1660 N N . SER A 1 213 ? 15.725 17.035 30.905 1.00 10.90 919 SER A N 1
ATOM 1661 C CA . SER A 1 213 ? 16.545 15.856 30.677 1.00 14.99 919 SER A CA 1
ATOM 1662 C C . SER A 1 213 ? 15.778 14.727 30.016 1.00 11.35 919 SER A C 1
ATOM 1663 O O . SER A 1 213 ? 16.355 13.656 29.822 1.00 17.92 919 SER A O 1
ATOM 1666 N N . SER A 1 214 ? 14.508 14.932 29.637 1.00 12.54 920 SER A N 1
ATOM 1667 C CA . SER A 1 214 ? 13.682 13.788 29.255 1.00 14.73 920 SER A CA 1
ATOM 1668 C C . SER A 1 214 ? 14.000 13.220 27.875 1.00 15.02 920 SER A C 1
ATOM 1669 O O . SER A 1 214 ? 13.494 12.142 27.553 1.00 15.76 920 SER A O 1
ATOM 1672 N N . SER A 1 215 ? 14.764 13.915 27.037 1.00 13.66 921 SER A N 1
ATOM 1673 C CA . SER A 1 215 ? 15.212 13.347 25.769 1.00 13.88 921 SER A CA 1
ATOM 1674 C C . SER A 1 215 ? 16.622 13.849 25.500 1.00 15.18 921 SER A C 1
ATOM 1675 O O . SER A 1 215 ? 17.064 14.835 26.088 1.00 11.81 921 SER A O 1
ATOM 1678 N N . LEU A 1 216 ? 17.338 13.156 24.610 1.00 13.12 922 LEU A N 1
ATOM 1679 C CA . LEU A 1 216 ? 18.661 13.627 24.218 1.00 13.88 922 LEU A CA 1
ATOM 1680 C C . LEU A 1 216 ? 18.575 15.017 23.594 1.00 10.36 922 LEU A C 1
ATOM 1681 O O . LEU A 1 216 ? 19.376 15.903 23.912 1.00 11.52 922 LEU A O 1
ATOM 1686 N N . LEU A 1 217 ? 17.610 15.219 22.690 1.00 11.36 923 LEU A N 1
ATOM 1687 C CA . LEU A 1 217 ? 17.460 16.517 22.036 1.00 10.60 923 LEU A CA 1
ATOM 1688 C C . LEU A 1 217 ? 17.292 17.637 23.056 1.00 11.71 923 LEU A C 1
ATOM 1689 O O . LEU A 1 217 ? 17.949 18.683 22.971 1.00 12.24 923 LEU A O 1
ATOM 1694 N N . ALA A 1 218 ? 16.395 17.441 24.020 1.00 10.97 924 ALA A N 1
ATOM 1695 C CA . ALA A 1 218 ? 16.134 18.488 25.000 1.00 12.03 924 ALA A CA 1
ATOM 1696 C C . ALA A 1 218 ? 17.324 18.677 25.933 1.00 13.15 924 ALA A C 1
ATOM 1697 O O . ALA A 1 218 ? 17.675 19.810 26.276 1.00 12.34 924 ALA A O 1
ATOM 1699 N N . PHE A 1 219 ? 17.972 17.581 26.334 1.00 11.79 925 PHE A N 1
ATOM 1700 C CA . PHE A 1 219 ? 19.051 17.671 27.317 1.00 10.34 925 PHE A CA 1
ATOM 1701 C C . PHE A 1 219 ? 20.336 18.194 26.674 1.00 14.51 925 PHE A C 1
ATOM 1702 O O . PHE A 1 219 ? 20.844 19.254 27.060 1.00 12.88 925 PHE A O 1
ATOM 1710 N N . GLY A 1 220 ? 20.872 17.476 25.684 1.00 12.54 926 GLY A N 1
ATOM 1711 C CA . GLY A 1 220 ? 22.168 17.850 25.121 1.00 12.75 926 GLY A CA 1
ATOM 1712 C C . GLY A 1 220 ? 22.121 18.400 23.707 1.00 12.88 926 GLY A C 1
ATOM 1713 O O . GLY A 1 220 ? 23.082 19.027 23.236 1.00 16.18 926 GLY A O 1
ATOM 1714 N N . GLY A 1 221 ? 21.008 18.181 23.021 1.00 12.10 927 GLY A N 1
ATOM 1715 C CA . GLY A 1 221 ? 20.872 18.597 21.642 1.00 12.46 927 GLY A CA 1
ATOM 1716 C C . GLY A 1 221 ? 21.343 17.521 20.679 1.00 16.47 927 GLY A C 1
ATOM 1717 O O . GLY A 1 221 ? 22.100 16.615 21.028 1.00 18.59 927 GLY A O 1
ATOM 1718 N N . GLN A 1 222 ? 20.889 17.632 19.436 1.00 15.33 928 GLN A N 1
ATOM 1719 C CA . GLN A 1 222 ? 21.371 16.749 18.382 1.00 14.91 928 GLN A CA 1
ATOM 1720 C C . GLN A 1 222 ? 21.814 17.590 17.192 1.00 18.45 928 GLN A C 1
ATOM 1721 O O . GLN A 1 222 ? 21.651 18.814 17.175 1.00 18.53 928 GLN A O 1
ATOM 1727 N N . LYS A 1 223 ? 22.401 16.922 16.197 1.00 16.74 929 LYS A N 1
ATOM 1728 C CA . LYS A 1 223 ? 22.751 17.551 14.930 1.00 21.36 929 LYS A CA 1
ATOM 1729 C C . LYS A 1 223 ? 21.930 16.938 13.806 1.00 21.59 929 LYS A C 1
ATOM 1730 O O . LYS A 1 223 ? 21.907 15.712 13.649 1.00 20.54 929 LYS A O 1
ATOM 1736 N N . ASP A 1 224 ? 21.285 17.794 13.012 1.00 22.62 930 ASP A N 1
ATOM 1737 C CA . ASP A 1 224 ? 20.609 17.350 11.797 1.00 26.75 930 ASP A CA 1
ATOM 1738 C C . ASP A 1 224 ? 21.571 16.538 10.935 1.00 27.04 930 ASP A C 1
ATOM 1739 O O . ASP A 1 224 ? 22.793 16.690 11.023 1.00 25.13 930 ASP A O 1
ATOM 1744 N N . SER A 1 225 ? 21.019 15.648 10.115 1.00 25.75 931 SER A N 1
ATOM 1745 C CA . SER A 1 225 ? 21.871 14.763 9.336 1.00 25.53 931 SER A CA 1
ATOM 1746 C C . SER A 1 225 ? 22.783 15.571 8.413 1.00 30.73 931 SER A C 1
ATOM 1747 O O . SER A 1 225 ? 22.395 16.633 7.916 1.00 25.63 931 SER A O 1
ATOM 1750 N N . PRO A 1 226 ? 24.015 15.100 8.191 1.00 26.83 932 PRO A N 1
ATOM 1751 C CA . PRO A 1 226 ? 24.925 15.820 7.283 1.00 28.39 932 PRO A CA 1
ATOM 1752 C C . PRO A 1 226 ? 24.446 15.836 5.841 1.00 29.87 932 PRO A C 1
ATOM 1753 O O . PRO A 1 226 ? 24.864 16.714 5.077 1.00 33.27 932 PRO A O 1
ATOM 1757 N N . SER A 1 227 ? 23.588 14.898 5.443 1.00 30.96 933 SER A N 1
ATOM 1758 C CA . SER A 1 227 ? 22.945 14.993 4.139 1.00 33.40 933 SER A CA 1
ATOM 1759 C C . SER A 1 227 ? 22.060 16.227 4.032 1.00 33.44 933 SER A C 1
ATOM 1760 O O . SER A 1 227 ? 21.797 16.689 2.918 1.00 31.96 933 SER A O 1
ATOM 1763 N N . ASN A 1 228 ? 21.603 16.776 5.164 1.00 28.56 934 ASN A N 1
ATOM 1764 C CA . ASN A 1 228 ? 20.641 17.872 5.155 1.00 29.32 934 ASN A CA 1
ATOM 1765 C C . ASN A 1 228 ? 21.276 19.180 5.624 1.00 36.23 934 ASN A C 1
ATOM 1766 O O . ASN A 1 228 ? 22.168 19.698 4.946 1.00 38.66 934 ASN A O 1
ATOM 1771 N N . THR A 1 229 ? 20.834 19.747 6.753 1.00 28.43 935 THR A N 1
ATOM 1772 C CA . THR A 1 229 ? 21.418 21.014 7.196 1.00 35.58 935 THR A CA 1
ATOM 1773 C C . THR A 1 229 ? 22.662 20.837 8.057 1.00 30.15 935 THR A C 1
ATOM 1774 O O . THR A 1 229 ? 23.509 21.738 8.095 1.00 29.31 935 THR A O 1
ATOM 1778 N N . GLY A 1 230 ? 22.786 19.719 8.764 1.00 25.78 936 GLY A N 1
ATOM 1779 C CA . GLY A 1 230 ? 23.861 19.551 9.724 1.00 27.26 936 GLY A CA 1
ATOM 1780 C C . GLY A 1 230 ? 23.816 20.457 10.938 1.00 28.83 936 GLY A C 1
ATOM 1781 O O . GLY A 1 230 ? 24.770 20.455 11.725 1.00 24.56 936 GLY A O 1
ATOM 1782 N N . LYS A 1 231 ? 22.737 21.219 11.133 1.00 23.53 937 LYS A N 1
ATOM 1783 C CA . LYS A 1 231 ? 22.688 22.195 12.215 1.00 22.75 937 LYS A CA 1
ATOM 1784 C C . LYS A 1 231 ? 22.474 21.530 13.573 1.00 27.49 937 LYS A C 1
ATOM 1785 O O . LYS A 1 231 ? 21.726 20.552 13.697 1.00 21.83 937 LYS A O 1
ATOM 1791 N N . LYS A 1 232 ? 23.141 22.075 14.593 1.00 20.40 938 LYS A N 1
ATOM 1792 C CA . LYS A 1 232 ? 22.888 21.691 15.975 1.00 18.63 938 LYS A CA 1
ATOM 1793 C C . LYS A 1 232 ? 21.625 22.371 16.481 1.00 17.72 938 LYS A C 1
ATOM 1794 O O . LYS A 1 232 ? 21.381 23.543 16.185 1.00 19.56 938 LYS A O 1
ATOM 1800 N N . TRP A 1 233 ? 20.843 21.649 17.279 1.00 16.10 939 TRP A N 1
ATOM 1801 C CA . TRP A 1 233 ? 19.725 22.295 17.950 1.00 15.27 939 TRP A CA 1
ATOM 1802 C C . TRP A 1 233 ? 19.342 21.472 19.168 1.00 15.49 939 TRP A C 1
ATOM 1803 O O . TRP A 1 233 ? 19.707 20.297 19.292 1.00 17.06 939 TRP A O 1
ATOM 1814 N N . GLY A 1 234 ? 18.644 22.128 20.096 1.00 13.61 940 GLY A N 1
ATOM 1815 C CA . GLY A 1 234 ? 18.197 21.491 21.320 1.00 15.66 940 GLY A CA 1
ATOM 1816 C C . GLY A 1 234 ? 18.814 22.155 22.537 1.00 14.51 940 GLY A C 1
ATOM 1817 O O . GLY A 1 234 ? 19.125 23.351 22.514 1.00 15.61 940 GLY A O 1
ATOM 1818 N N . GLY A 1 235 ? 18.987 21.366 23.597 1.00 14.17 941 GLY A N 1
ATOM 1819 C CA . GLY A 1 235 ? 19.568 21.894 24.819 1.00 12.76 941 GLY A CA 1
ATOM 1820 C C . GLY A 1 235 ? 18.652 22.906 25.478 1.00 13.75 941 GLY A C 1
ATOM 1821 O O . GLY A 1 235 ? 19.040 24.053 25.734 1.00 12.99 941 GLY A O 1
ATOM 1822 N N . VAL A 1 236 ? 17.426 22.476 25.751 1.00 12.78 942 VAL A N 1
ATOM 1823 C CA . VAL A 1 236 ? 16.398 23.348 26.285 1.00 10.62 942 VAL A CA 1
ATOM 1824 C C . VAL A 1 236 ? 16.638 23.540 27.774 1.00 12.04 942 VAL A C 1
ATOM 1825 O O . VAL A 1 236 ? 16.953 22.591 28.502 1.00 12.87 942 VAL A O 1
ATOM 1829 N N . ARG A 1 237 ? 16.484 24.781 28.227 1.00 11.12 943 ARG A N 1
ATOM 1830 C CA . ARG A 1 237 ? 16.703 25.134 29.622 1.00 12.64 943 ARG A CA 1
ATOM 1831 C C . ARG A 1 237 ? 15.477 25.868 30.139 1.00 15.64 943 ARG A C 1
ATOM 1832 O O . ARG A 1 237 ? 14.897 26.695 29.432 1.00 12.18 943 ARG A O 1
ATOM 1840 N N . ALA A 1 238 ? 15.097 25.576 31.374 1.00 9.38 944 ALA A N 1
ATOM 1841 C CA . ALA A 1 238 ? 14.001 26.271 32.028 1.00 11.00 944 ALA A CA 1
ATOM 1842 C C . ALA A 1 238 ? 14.602 27.307 32.971 1.00 15.03 944 ALA A C 1
ATOM 1843 O O . ALA A 1 238 ? 15.324 26.944 33.902 1.00 12.99 944 ALA A O 1
ATOM 1845 N N . ASP A 1 239 ? 14.329 28.586 32.702 1.00 11.61 945 ASP A N 1
ATOM 1846 C CA . ASP A 1 239 ? 14.711 29.720 33.550 1.00 13.95 945 ASP A CA 1
ATOM 1847 C C . ASP A 1 239 ? 13.433 30.222 34.204 1.00 12.17 945 ASP A C 1
ATOM 1848 O O . ASP A 1 239 ? 12.537 30.717 33.511 1.00 12.89 945 ASP A O 1
ATOM 1853 N N . GLY A 1 240 ? 13.325 30.096 35.519 1.00 14.83 946 GLY A N 1
ATOM 1854 C CA . GLY A 1 240 ? 12.071 30.526 36.102 1.00 15.97 946 GLY A CA 1
ATOM 1855 C C . GLY A 1 240 ? 12.130 30.662 37.602 1.00 14.38 946 GLY A C 1
ATOM 1856 O O . GLY A 1 240 ? 13.193 30.606 38.217 1.00 12.63 946 GLY A O 1
ATOM 1857 N N . VAL A 1 241 ? 10.948 30.874 38.178 1.00 13.80 947 VAL A N 1
ATOM 1858 C CA . VAL A 1 241 ? 10.799 31.180 39.592 1.00 14.36 947 VAL A CA 1
ATOM 1859 C C . VAL A 1 241 ? 9.644 30.345 40.114 1.00 17.01 947 VAL A C 1
ATOM 1860 O O . VAL A 1 241 ? 8.762 29.928 39.359 1.00 16.85 947 VAL A O 1
ATOM 1864 N N . GLY A 1 242 ? 9.636 30.128 41.420 1.00 18.02 948 GLY A N 1
ATOM 1865 C CA . GLY A 1 242 ? 8.557 29.374 42.035 1.00 20.47 948 GLY A CA 1
ATOM 1866 C C . GLY A 1 242 ? 8.302 29.820 43.455 1.00 19.73 948 GLY A C 1
ATOM 1867 O O . GLY A 1 242 ? 9.194 30.328 44.143 1.00 19.64 948 GLY A O 1
ATOM 1868 N N . LEU A 1 243 ? 7.061 29.634 43.888 1.00 18.20 949 LEU A N 1
ATOM 1869 C CA . LEU A 1 243 ? 6.646 29.868 45.263 1.00 20.57 949 LEU A CA 1
ATOM 1870 C C . LEU A 1 243 ? 5.906 28.630 45.740 1.00 26.25 949 LEU A C 1
ATOM 1871 O O . LEU A 1 243 ? 4.984 28.163 45.064 1.00 24.10 949 LEU A O 1
ATOM 1876 N N . SER A 1 244 ? 6.321 28.090 46.885 1.00 26.56 950 SER A N 1
ATOM 1877 C CA . SER A 1 244 ? 5.622 26.989 47.536 1.00 28.67 950 SER A CA 1
ATOM 1878 C C . SER A 1 244 ? 5.132 27.449 48.896 1.00 27.82 950 SER A C 1
ATOM 1879 O O . SER A 1 244 ? 5.841 28.168 49.608 1.00 27.75 950 SER A O 1
ATOM 1882 N N . LEU A 1 245 ? 3.915 27.041 49.245 1.00 33.81 951 LEU A N 1
ATOM 1883 C CA . LEU A 1 245 ? 3.336 27.309 50.550 1.00 37.29 951 LEU A CA 1
ATOM 1884 C C . LEU A 1 245 ? 2.959 25.993 51.205 1.00 39.94 951 LEU A C 1
ATOM 1885 O O . LEU A 1 245 ? 2.522 25.054 50.528 1.00 39.59 951 LEU A O 1
ATOM 1890 N N . SER A 1 246 ? 3.114 25.937 52.525 1.00 40.84 952 SER A N 1
ATOM 1891 C CA . SER A 1 246 ? 2.796 24.746 53.297 1.00 43.34 952 SER A CA 1
ATOM 1892 C C . SER A 1 246 ? 2.139 25.189 54.593 1.00 45.77 952 SER A C 1
ATOM 1893 O O . SER A 1 246 ? 2.754 25.904 55.385 1.00 54.11 952 SER A O 1
ATOM 1896 N N . TYR A 1 247 ? 0.888 24.797 54.790 1.00 47.14 953 TYR A N 1
ATOM 1897 C CA . TYR A 1 247 ? 0.186 25.030 56.044 1.00 56.78 953 TYR A CA 1
ATOM 1898 C C . TYR A 1 247 ? 0.053 23.691 56.756 1.00 67.65 953 TYR A C 1
ATOM 1899 O O . TYR A 1 247 ? -1.035 23.137 56.901 1.00 76.96 953 TYR A O 1
ATOM 1908 N N . ASP A 1 248 ? 1.197 23.154 57.170 1.00 79.02 954 ASP A N 1
ATOM 1909 C CA . ASP A 1 248 ? 1.222 21.918 57.943 1.00 89.10 954 ASP A CA 1
ATOM 1910 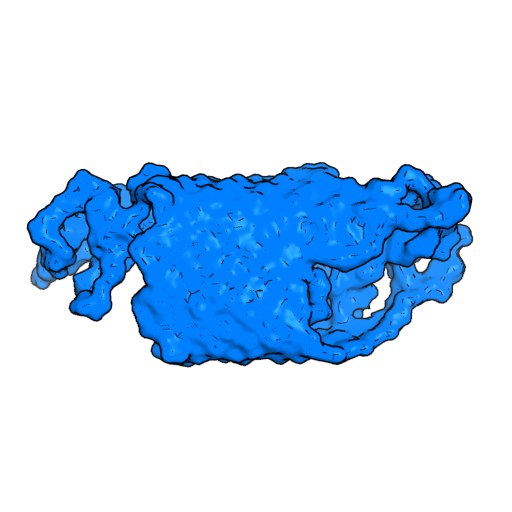C C . ASP A 1 248 ? 0.695 22.223 59.336 1.00 92.93 954 ASP A C 1
ATOM 1911 O O . ASP A 1 248 ? 1.395 22.800 60.172 1.00 94.30 954 ASP A O 1
ATOM 1916 N N . LYS A 1 249 ? -0.545 21.838 59.588 1.00 95.79 955 LYS A N 1
ATOM 1917 C CA . LYS A 1 249 ? -1.128 21.976 60.913 1.00 101.21 955 LYS A CA 1
ATOM 1918 C C . LYS A 1 249 ? -0.419 21.117 61.965 1.00 110.43 955 LYS A C 1
ATOM 1919 O O . LYS A 1 249 ? -0.890 21.080 63.107 1.00 110.75 955 LYS A O 1
ATOM 1925 N N . GLY A 1 250 ? 0.703 20.477 61.625 1.00 82.48 956 GLY A N 1
ATOM 1926 C CA . GLY A 1 250 ? 1.289 19.462 62.472 1.00 87.65 956 GLY A CA 1
ATOM 1927 C C . GLY A 1 250 ? 0.390 18.235 62.466 1.00 91.82 956 GLY A C 1
ATOM 1928 O O . GLY A 1 250 ? -0.408 18.014 61.550 1.00 94.63 956 GLY A O 1
ATOM 1929 N N . GLU A 1 251 ? 0.542 17.424 63.513 1.00 88.60 957 GLU A N 1
ATOM 1930 C CA . GLU A 1 251 ? -0.412 16.363 63.867 1.00 84.94 957 GLU A CA 1
ATOM 1931 C C . GLU A 1 251 ? -0.608 15.436 62.664 1.00 75.32 957 GLU A C 1
ATOM 1932 O O . GLU A 1 251 ? 0.384 14.971 62.088 1.00 74.21 957 GLU A O 1
ATOM 1938 N N . ALA A 1 252 ? -1.846 15.165 62.242 1.00 61.44 958 ALA A N 1
ATOM 1939 C CA . ALA A 1 252 ? -2.122 14.129 61.253 1.00 57.62 958 ALA A CA 1
ATOM 1940 C C . ALA A 1 252 ? -2.378 14.657 59.845 1.00 50.29 958 ALA A C 1
ATOM 1941 O O . ALA A 1 252 ? -2.361 13.862 58.899 1.00 52.98 958 ALA A O 1
ATOM 1943 N N . ASN A 1 253 ? -2.616 15.956 59.680 1.00 47.26 959 ASN A N 1
ATOM 1944 C CA . ASN A 1 253 ? -2.988 16.545 58.399 1.00 44.39 959 ASN A CA 1
ATOM 1945 C C . ASN A 1 253 ? -1.884 17.459 57.886 1.00 43.70 959 ASN A C 1
ATOM 1946 O O . ASN A 1 253 ? -0.984 17.870 58.621 1.00 49.26 959 ASN A O 1
ATOM 1951 N N . GLY A 1 254 ? -1.979 17.788 56.598 1.00 38.85 960 GLY A N 1
ATOM 1952 C CA . GLY A 1 254 ? -1.127 18.794 55.997 1.00 35.53 960 GLY A CA 1
ATOM 1953 C C . GLY A 1 254 ? -1.607 19.149 54.605 1.00 40.72 960 GLY A C 1
ATOM 1954 O O . GLY A 1 254 ? -2.204 18.304 53.931 1.00 29.08 960 GLY A O 1
ATOM 1955 N N . VAL A 1 255 ? -1.379 20.396 54.177 1.00 39.97 961 VAL A N 1
ATOM 1956 C CA . VAL A 1 255 ? -1.733 20.861 52.839 1.00 38.59 961 VAL A CA 1
ATOM 1957 C C . VAL A 1 255 ? -0.596 21.715 52.285 1.00 37.54 961 VAL A C 1
ATOM 1958 O O . VAL A 1 255 ? 0.149 22.363 53.029 1.00 29.47 961 VAL A O 1
ATOM 1962 N N . TRP A 1 256 ? -0.469 21.724 50.959 1.00 30.94 962 TRP A N 1
ATOM 1963 C CA . TRP A 1 256 ? 0.584 22.504 50.324 1.00 29.91 962 TRP A CA 1
ATOM 1964 C C . TRP A 1 256 ? 0.146 22.913 48.926 1.00 36.21 962 TRP A C 1
ATOM 1965 O O . TRP A 1 256 ? -0.723 22.282 48.315 1.00 28.42 962 TRP A O 1
ATOM 1976 N N . ALA A 1 257 ? 0.757 23.994 48.435 1.00 28.79 963 ALA A N 1
ATOM 1977 C CA . ALA A 1 257 ? 0.527 24.488 47.086 1.00 25.33 963 ALA A CA 1
ATOM 1978 C C . ALA A 1 257 ? 1.841 24.999 46.510 1.00 33.87 963 ALA A C 1
ATOM 1979 O O . ALA A 1 257 ? 2.771 25.356 47.238 1.00 29.75 963 ALA A O 1
ATOM 1981 N N . SER A 1 258 ? 1.910 25.033 45.183 1.00 25.30 964 SER A N 1
ATOM 1982 C CA . SER A 1 258 ? 3.097 25.529 44.501 1.00 27.58 964 SER A CA 1
ATOM 1983 C C . SER A 1 258 ? 2.672 26.173 43.194 1.00 27.87 964 SER A C 1
ATOM 1984 O O . SER A 1 258 ? 1.843 25.617 42.467 1.00 24.23 964 SER A O 1
ATOM 1987 N N . LEU A 1 259 ? 3.212 27.353 42.916 1.00 22.70 965 LEU A N 1
ATOM 1988 C CA . LEU A 1 259 ? 3.007 28.027 41.643 1.00 16.84 965 LEU A CA 1
ATOM 1989 C C . LEU A 1 259 ? 4.375 28.380 41.080 1.00 19.27 965 LEU A C 1
ATOM 1990 O O . LEU A 1 259 ? 5.206 28.971 41.783 1.00 18.57 965 LEU A O 1
ATOM 1995 N N . SER A 1 260 ? 4.610 28.025 39.823 1.00 19.89 966 SER A N 1
ATOM 1996 C CA . SER A 1 260 ? 5.898 28.311 39.213 1.00 17.06 966 SER A CA 1
ATOM 1997 C C . SER A 1 260 ? 5.695 28.639 37.744 1.00 17.39 966 SER A C 1
ATOM 1998 O O . SER A 1 260 ? 4.673 28.302 37.137 1.00 14.75 966 SER A O 1
ATOM 2001 N N . GLY A 1 261 ? 6.682 29.313 37.184 1.00 16.56 967 GLY A N 1
ATOM 2002 C CA . GLY A 1 261 ? 6.644 29.667 35.777 1.00 16.37 967 GLY A CA 1
ATOM 2003 C C . GLY A 1 261 ? 8.059 29.737 35.267 1.00 17.76 967 GLY A C 1
ATOM 2004 O O . GLY A 1 261 ? 8.979 30.110 36.000 1.00 16.88 967 GLY A O 1
ATOM 2005 N N . ASP A 1 262 ? 8.237 29.370 33.999 1.00 15.60 968 ASP A N 1
ATOM 2006 C CA . ASP A 1 262 ? 9.560 29.299 33.392 1.00 12.89 968 ASP A CA 1
ATOM 2007 C C . ASP A 1 262 ? 9.509 29.824 31.971 1.00 13.31 968 ASP A C 1
ATOM 2008 O O . ASP A 1 262 ? 8.528 29.605 31.252 1.00 12.04 968 ASP A O 1
ATOM 2013 N N . GLN A 1 263 ? 10.596 30.479 31.563 1.00 12.86 969 GLN A N 1
ATOM 2014 C CA . GLN A 1 263 ? 10.924 30.595 30.153 1.00 14.21 969 GLN A CA 1
ATOM 2015 C C . GLN A 1 263 ? 11.678 29.341 29.729 1.00 19.81 969 GLN A C 1
ATOM 2016 O O . GLN A 1 263 ? 12.498 28.815 30.484 1.00 14.78 969 GLN A O 1
ATOM 2022 N N . LEU A 1 264 ? 11.380 28.846 28.530 1.00 12.38 970 LEU A N 1
ATOM 2023 C CA . LEU A 1 264 ? 11.978 27.616 28.010 1.00 10.92 970 LEU A CA 1
ATOM 2024 C C . LEU A 1 264 ? 12.712 27.980 26.733 1.00 12.72 970 LEU A C 1
ATOM 2025 O O . LEU A 1 264 ? 12.077 28.343 25.740 1.00 13.36 970 LEU A O 1
ATOM 2030 N N . THR A 1 265 ? 14.042 27.911 26.759 1.00 11.48 971 THR A N 1
ATOM 2031 C CA . THR A 1 265 ? 14.843 28.371 25.634 1.00 12.92 971 THR A CA 1
ATOM 2032 C C . THR A 1 265 ? 15.921 27.353 25.310 1.00 16.51 971 THR A C 1
ATOM 2033 O O . THR A 1 265 ? 16.396 26.628 26.187 1.00 15.32 971 THR A O 1
ATOM 2037 N N . GLY A 1 266 ? 16.327 27.323 24.042 1.00 12.63 972 GLY A N 1
ATOM 2038 C CA . GLY A 1 266 ? 17.333 26.358 23.641 1.00 14.08 972 GLY A CA 1
ATOM 2039 C C . GLY A 1 266 ? 18.066 26.862 22.420 1.00 19.29 972 GLY A C 1
ATOM 2040 O O . GLY A 1 266 ? 17.744 27.913 21.865 1.00 18.41 972 GLY A O 1
ATOM 2041 N N . LYS A 1 267 ? 19.061 26.095 22.007 1.00 12.89 973 LYS A N 1
ATOM 2042 C CA . LYS A 1 267 ? 19.835 26.418 20.815 1.00 17.73 973 LYS A CA 1
ATOM 2043 C C . LYS A 1 267 ? 19.014 26.078 19.577 1.00 15.89 973 LYS A C 1
ATOM 2044 O O . LYS A 1 267 ? 18.674 24.911 19.363 1.00 15.88 973 LYS A O 1
ATOM 2050 N N . ASN A 1 268 ? 18.684 27.093 18.772 1.00 15.04 974 ASN A N 1
ATOM 2051 C CA . ASN A 1 268 ? 17.884 26.894 17.555 1.00 17.62 974 ASN A CA 1
ATOM 2052 C C . ASN A 1 268 ? 16.576 26.162 17.861 1.00 21.75 974 ASN A C 1
ATOM 2053 O O . ASN A 1 268 ? 16.135 25.286 17.111 1.00 17.96 974 ASN A O 1
ATOM 2058 N N . VAL A 1 269 ? 15.966 26.515 18.997 1.00 15.00 975 VAL A N 1
ATOM 2059 C CA . VAL A 1 269 ? 14.645 26.044 19.388 1.00 12.36 975 VAL A CA 1
ATOM 2060 C C . VAL A 1 269 ? 13.756 27.265 19.561 1.00 15.55 975 VAL A C 1
ATOM 2061 O O . VAL A 1 269 ? 14.191 28.287 20.102 1.00 16.10 975 VAL A O 1
ATOM 2065 N N . GLU A 1 270 ? 12.519 27.162 19.095 1.00 14.74 976 GLU A N 1
ATOM 2066 C CA . GLU A 1 270 ? 11.554 28.235 19.290 1.00 16.69 976 GLU A CA 1
ATOM 2067 C C . GLU A 1 270 ? 11.360 28.527 20.782 1.00 17.56 976 GLU A C 1
ATOM 2068 O O . GLU A 1 270 ? 11.244 27.604 21.588 1.00 15.28 976 GLU A O 1
ATOM 2074 N N . ASP A 1 271 ? 11.350 29.815 21.149 1.00 16.04 977 ASP A N 1
ATOM 2075 C CA . ASP A 1 271 ? 11.090 30.224 22.533 1.00 16.62 977 ASP A CA 1
ATOM 2076 C C . ASP A 1 271 ? 9.727 29.720 23.008 1.00 17.20 977 ASP A C 1
ATOM 2077 O O . ASP A 1 271 ? 8.762 29.656 22.241 1.00 17.92 977 ASP A O 1
ATOM 2082 N N . ASN A 1 272 ? 9.637 29.414 24.305 1.00 12.40 978 ASN A N 1
ATOM 2083 C CA . ASN A 1 272 ? 8.415 28.872 24.891 1.00 13.99 978 ASN A CA 1
ATOM 2084 C C . ASN A 1 272 ? 8.353 29.340 26.340 1.00 15.04 978 ASN A C 1
ATOM 2085 O O . ASN A 1 272 ? 9.317 29.908 26.870 1.00 11.81 978 ASN A O 1
ATOM 2090 N N . TRP A 1 273 ? 7.205 29.113 26.979 1.00 11.71 979 TRP A N 1
ATOM 2091 C CA . TRP A 1 273 ? 7.091 29.364 28.408 1.00 12.67 979 TRP A CA 1
ATOM 2092 C C . TRP A 1 273 ? 6.001 28.479 28.988 1.00 14.60 979 TRP A C 1
ATOM 2093 O O . TRP A 1 273 ? 5.160 27.938 28.263 1.00 11.64 979 TRP A O 1
ATOM 2104 N N . ARG A 1 274 ? 6.025 28.331 30.313 1.00 11.02 980 ARG A N 1
ATOM 2105 C CA . ARG A 1 274 ? 5.052 27.488 30.985 1.00 10.71 980 ARG A CA 1
ATOM 2106 C C . ARG A 1 274 ? 4.744 28.085 32.344 1.00 14.09 980 ARG A C 1
ATOM 2107 O O . ARG A 1 274 ? 5.557 28.818 32.912 1.00 11.94 980 ARG A O 1
ATOM 2115 N N . VAL A 1 275 ? 3.545 27.786 32.840 1.00 11.30 981 VAL A N 1
ATOM 2116 C CA . VAL A 1 275 ? 3.141 28.083 34.208 1.00 11.84 981 VAL A CA 1
ATOM 2117 C C . VAL A 1 275 ? 2.545 26.800 34.763 1.00 13.74 981 VAL A C 1
ATOM 2118 O O . VAL A 1 275 ? 1.808 26.099 34.062 1.00 12.98 981 VAL A O 1
ATOM 2122 N N . ARG A 1 276 ? 2.900 26.460 35.999 1.00 12.78 982 ARG A N 1
ATOM 2123 C CA . ARG A 1 276 ? 2.492 25.182 36.564 1.00 12.93 982 ARG A CA 1
ATOM 2124 C C . ARG A 1 276 ? 2.006 25.386 37.986 1.00 20.84 982 ARG A C 1
ATOM 2125 O O . ARG A 1 276 ? 2.643 26.092 38.771 1.00 20.54 982 ARG A O 1
ATOM 2133 N N . TRP A 1 277 ? 0.864 24.781 38.291 1.00 16.82 983 TRP A N 1
ATOM 2134 C CA . TRP A 1 277 ? 0.210 24.880 39.583 1.00 18.69 983 TRP A CA 1
ATOM 2135 C C . TRP A 1 277 ? 0.075 23.484 40.157 1.00 22.76 983 TRP A C 1
ATOM 2136 O O . TRP A 1 277 ? -0.263 22.539 39.436 1.00 19.16 983 TRP A O 1
ATOM 2147 N N . MET A 1 278 ? 0.373 23.339 41.444 1.00 17.41 984 MET A N 1
ATOM 2148 C CA . MET A 1 278 ? 0.237 22.044 42.099 1.00 27.21 984 MET A CA 1
ATOM 2149 C C . MET A 1 278 ? -0.254 22.250 43.523 1.00 30.28 984 MET A C 1
ATOM 2150 O O . MET A 1 278 ? 0.134 23.220 44.181 1.00 22.58 984 MET A O 1
ATOM 2155 N N . THR A 1 279 ? -1.155 21.367 43.968 1.00 27.84 985 THR A N 1
ATOM 2156 C CA . THR A 1 279 ? -1.633 21.344 45.347 1.00 31.04 985 THR A CA 1
ATOM 2157 C C . THR A 1 279 ? -1.656 19.909 45.851 1.00 38.67 985 THR A C 1
ATOM 2158 O O . THR A 1 279 ? -1.672 18.945 45.076 1.00 29.93 985 THR A O 1
ATOM 2162 N N . GLY A 1 280 ? -1.662 19.779 47.171 1.00 37.56 986 GLY A N 1
ATOM 2163 C CA . GLY A 1 280 ? -1.693 18.469 47.785 1.00 32.68 986 GLY A CA 1
ATOM 2164 C C . GLY A 1 280 ? -2.251 18.549 49.183 1.00 34.08 986 GLY A C 1
ATOM 2165 O O . GLY A 1 280 ? -2.112 19.566 49.869 1.00 28.98 986 GLY A O 1
ATOM 2166 N N . TYR A 1 281 ? -2.910 17.478 49.595 1.00 29.46 987 TYR A N 1
ATOM 2167 C CA . TYR A 1 281 ? -3.337 17.287 50.971 1.00 22.68 987 TYR A CA 1
ATOM 2168 C C . TYR A 1 281 ? -2.861 15.906 51.384 1.00 28.85 987 TYR A C 1
ATOM 2169 O O . TYR A 1 281 ? -2.886 14.981 50.571 1.00 31.64 987 TYR A O 1
ATOM 2178 N N . TYR A 1 282 ? -2.413 15.753 52.630 1.00 25.46 988 TYR A N 1
ATOM 2179 C CA . TYR A 1 282 ? -1.966 14.438 53.059 1.00 29.08 988 TYR A CA 1
ATOM 2180 C C . TYR A 1 282 ? -2.463 14.161 54.467 1.00 30.61 988 TYR A C 1
ATOM 2181 O O . TYR A 1 282 ? -2.681 15.075 55.268 1.00 25.92 988 TYR A O 1
ATOM 2190 N N . TYR A 1 283 ? -2.641 12.877 54.750 1.00 23.26 989 TYR A N 1
ATOM 2191 C CA . TYR A 1 283 ? -3.136 12.409 56.033 1.00 26.12 989 TYR A CA 1
ATOM 2192 C C . TYR A 1 283 ? -2.213 11.301 56.512 1.00 27.26 989 TYR A C 1
ATOM 2193 O O . TYR A 1 283 ? -1.917 10.371 55.757 1.00 22.90 989 TYR A O 1
ATOM 2202 N N . LYS A 1 284 ? -1.736 11.407 57.751 1.00 29.57 990 LYS A N 1
ATOM 2203 C CA . LYS A 1 284 ? -0.847 10.392 58.313 1.00 31.57 990 LYS A CA 1
ATOM 2204 C C . LYS A 1 284 ? -1.700 9.340 59.014 1.00 28.65 990 LYS A C 1
ATOM 2205 O O . LYS A 1 284 ? -2.174 9.555 60.126 1.00 32.35 990 LYS A O 1
ATOM 2211 N N . VAL A 1 285 ? -1.897 8.190 58.362 1.00 28.00 991 VAL A N 1
ATOM 2212 C CA A VAL A 1 285 ? -2.705 7.152 58.991 0.29 28.04 991 VAL A CA 1
ATOM 2213 C CA B VAL A 1 285 ? -2.675 7.098 58.947 0.71 27.41 991 VAL A CA 1
ATOM 2214 C C . VAL A 1 285 ? -1.934 6.490 60.125 1.00 26.41 991 VAL A C 1
ATOM 2215 O O . VAL A 1 285 ? -2.522 6.148 61.160 1.00 30.65 991 VAL A O 1
ATOM 2222 N N . ILE A 1 286 ? -0.630 6.310 59.967 1.00 24.50 992 ILE A N 1
ATOM 2223 C CA . ILE A 1 286 ? 0.235 5.821 61.027 1.00 25.55 992 ILE A CA 1
ATOM 2224 C C . ILE A 1 286 ? 1.372 6.819 61.156 1.00 25.26 992 ILE A C 1
ATOM 2225 O O . ILE A 1 286 ? 1.977 7.204 60.152 1.00 23.99 992 ILE A O 1
ATOM 2230 N N . ASN A 1 287 ? 1.628 7.283 62.381 1.00 26.64 993 ASN A N 1
ATOM 2231 C CA . ASN A 1 287 ? 2.628 8.333 62.589 1.00 26.73 993 ASN A CA 1
ATOM 2232 C C . ASN A 1 287 ? 3.415 7.983 63.845 1.00 28.89 993 ASN A C 1
ATOM 2233 O O . ASN A 1 287 ? 3.171 8.527 64.924 1.00 31.47 993 ASN A O 1
ATOM 2238 N N . GLN A 1 288 ? 4.363 7.065 63.698 1.00 28.36 994 GLN A N 1
ATOM 2239 C CA . GLN A 1 288 ? 5.215 6.637 64.795 1.00 28.92 994 GLN A CA 1
ATOM 2240 C C . GLN A 1 288 ? 6.660 7.029 64.503 1.00 28.40 994 GLN A C 1
ATOM 2241 O O . GLN A 1 288 ? 7.002 7.478 63.406 1.00 27.02 994 GLN A O 1
ATOM 2247 N N . ASN A 1 289 ? 7.513 6.857 65.516 1.00 35.87 995 ASN A N 1
ATOM 2248 C CA . ASN A 1 289 ? 8.911 7.247 65.355 1.00 41.47 995 ASN A CA 1
ATOM 2249 C C . ASN A 1 289 ? 9.563 6.511 64.185 1.00 27.80 995 ASN A C 1
ATOM 2250 O O . ASN A 1 289 ? 10.310 7.112 63.411 1.00 29.67 995 ASN A O 1
ATOM 2255 N N . ASN A 1 290 ? 9.268 5.220 64.019 1.00 27.56 996 ASN A N 1
ATOM 2256 C CA . ASN A 1 290 ? 9.935 4.392 63.015 1.00 32.76 996 ASN A CA 1
ATOM 2257 C C . ASN A 1 290 ? 9.004 3.861 61.934 1.00 28.45 996 ASN A C 1
ATOM 2258 O O . ASN A 1 290 ? 9.420 3.006 61.141 1.00 25.67 996 ASN A O 1
ATOM 2263 N N . ARG A 1 291 ? 7.759 4.328 61.882 1.00 25.12 997 ARG A N 1
ATOM 2264 C CA . ARG A 1 291 ? 6.803 3.860 60.885 1.00 25.90 997 ARG A CA 1
ATOM 2265 C C . ARG A 1 291 ? 5.844 5.001 60.595 1.00 27.67 997 ARG A C 1
ATOM 2266 O O . ARG A 1 291 ? 5.217 5.529 61.517 1.00 26.45 997 ARG A O 1
ATOM 2274 N N . ARG A 1 292 ? 5.762 5.399 59.328 1.00 22.46 998 ARG A N 1
ATOM 2275 C CA . ARG A 1 292 ? 4.885 6.481 58.902 1.00 22.10 998 ARG A CA 1
ATOM 2276 C C . ARG A 1 292 ? 4.165 6.030 57.645 1.00 22.50 998 ARG A C 1
ATOM 2277 O O . ARG A 1 292 ? 4.814 5.693 56.652 1.00 21.96 998 ARG A O 1
ATOM 2285 N N . VAL A 1 293 ? 2.836 6.046 57.669 1.00 21.23 999 VAL A N 1
ATOM 2286 C CA . VAL A 1 293 ? 2.039 5.681 56.505 1.00 20.31 999 VAL A CA 1
ATOM 2287 C C . VAL A 1 293 ? 1.129 6.858 56.177 1.00 20.14 999 VAL A C 1
ATOM 2288 O O . VAL A 1 293 ? 0.455 7.394 57.066 1.00 22.07 999 VAL A O 1
ATOM 2292 N N A THR A 1 294 ? 1.140 7.275 54.917 0.61 18.97 1000 THR A N 1
ATOM 2293 N N B THR A 1 294 ? 1.088 7.244 54.898 0.39 21.36 1000 THR A N 1
ATOM 2294 C CA A THR A 1 294 ? 0.375 8.429 54.487 0.61 23.55 1000 THR A CA 1
ATOM 2295 C CA B THR A 1 294 ? 0.462 8.493 54.467 0.39 23.88 1000 THR A CA 1
ATOM 2296 C C A THR A 1 294 ? -0.469 8.066 53.279 0.61 25.45 1000 THR A C 1
ATOM 2297 C C B THR A 1 294 ? -0.330 8.278 53.182 0.39 25.31 1000 THR A C 1
ATOM 2298 O O A THR A 1 294 ? -0.139 7.161 52.504 0.61 20.98 1000 THR A O 1
ATOM 2299 O O B THR A 1 294 ? 0.186 7.673 52.237 0.39 22.83 1000 THR A O 1
ATOM 2306 N N . ILE A 1 295 ? -1.571 8.788 53.141 1.00 24.25 1001 ILE A N 1
ATOM 2307 C CA . ILE A 1 295 ? -2.396 8.770 51.938 1.00 21.63 1001 ILE A CA 1
ATOM 2308 C C . ILE A 1 295 ? -2.791 10.213 51.650 1.00 28.76 1001 ILE A C 1
ATOM 2309 O O . ILE A 1 295 ? -2.993 11.002 52.580 1.00 26.23 1001 ILE A O 1
ATOM 2314 N N . GLY A 1 296 ? -2.853 10.577 50.370 1.00 25.20 1002 GLY A N 1
ATOM 2315 C CA . GLY A 1 296 ? -3.120 11.964 50.055 1.00 27.19 1002 GLY A CA 1
ATOM 2316 C C . GLY A 1 296 ? -3.851 12.152 48.743 1.00 24.20 1002 GLY A C 1
ATOM 2317 O O . GLY A 1 296 ? -4.236 11.193 48.073 1.00 21.88 1002 GLY A O 1
ATOM 2318 N N . LEU A 1 297 ? -4.070 13.423 48.403 1.00 21.29 1003 LEU A N 1
ATOM 2319 C CA . LEU A 1 297 ? -4.657 13.834 47.132 1.00 18.84 1003 LEU A CA 1
ATOM 2320 C C . LEU A 1 297 ? -3.814 14.956 46.558 1.00 24.23 1003 LEU A C 1
ATOM 2321 O O . LEU A 1 297 ? -3.544 15.944 47.246 1.00 30.26 1003 LEU A O 1
ATOM 2326 N N . ASN A 1 298 ? -3.387 14.797 45.310 1.00 22.34 1004 ASN A N 1
ATOM 2327 C CA . ASN A 1 298 ? -2.556 15.776 44.625 1.00 20.84 1004 ASN A CA 1
ATOM 2328 C C . ASN A 1 298 ? -3.272 16.201 43.353 1.00 27.19 1004 ASN A C 1
ATOM 2329 O O . ASN A 1 298 ? -3.958 15.391 42.723 1.00 24.56 1004 ASN A O 1
ATOM 2334 N N . ASN A 1 299 ? -3.151 17.482 43.008 1.00 18.09 1005 ASN A N 1
ATOM 2335 C CA . ASN A 1 299 ? -3.662 18.010 41.751 1.00 19.07 1005 ASN A CA 1
ATOM 2336 C C . ASN A 1 299 ? -2.568 18.828 41.085 1.00 18.18 1005 ASN A C 1
ATOM 2337 O O . ASN A 1 299 ? -1.763 19.472 41.757 1.00 22.08 1005 ASN A O 1
ATOM 2342 N N . MET A 1 300 ? -2.552 18.801 39.759 1.00 14.94 1006 MET A N 1
ATOM 2343 C CA . MET A 1 300 ? -1.639 19.624 38.979 1.00 14.86 1006 MET A CA 1
ATOM 2344 C C . MET A 1 300 ? -2.391 20.217 37.798 1.00 17.10 1006 MET A C 1
ATOM 2345 O O . MET A 1 300 ? -3.262 19.564 37.225 1.00 14.02 1006 MET A O 1
ATOM 2350 N N . ILE A 1 301 ? -2.050 21.450 37.442 1.00 13.81 1007 ILE A N 1
ATOM 2351 C CA . ILE A 1 301 ? -2.530 22.088 36.221 1.00 10.96 1007 ILE A CA 1
ATOM 2352 C C . ILE A 1 301 ? -1.330 22.768 35.585 1.00 12.80 1007 ILE A C 1
ATOM 2353 O O . ILE A 1 301 ? -0.630 23.540 36.252 1.00 14.23 1007 ILE A O 1
ATOM 2358 N N . TRP A 1 302 ? -1.075 22.468 34.309 1.00 11.28 1008 T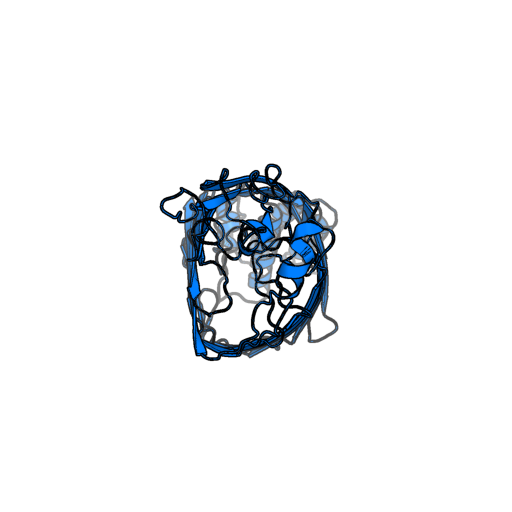RP A N 1
ATOM 2359 C CA . TRP A 1 302 ? 0.006 23.099 33.564 1.00 9.99 1008 TRP A CA 1
ATOM 2360 C C . TRP A 1 302 ? -0.534 23.763 32.310 1.00 14.52 1008 TRP A C 1
ATOM 2361 O O . TRP A 1 302 ? -1.528 23.318 31.730 1.00 14.58 1008 TRP A O 1
ATOM 2372 N N . HIS A 1 303 ? 0.187 24.785 31.855 1.00 14.09 1009 HIS A N 1
ATOM 2373 C CA . HIS A 1 303 ? -0.031 25.370 30.538 1.00 12.06 1009 HIS A CA 1
ATOM 2374 C C . HIS A 1 303 ? 1.320 25.741 29.960 1.00 12.23 1009 HIS A C 1
ATOM 2375 O O . HIS A 1 303 ? 2.058 26.510 30.583 1.00 10.71 1009 HIS A O 1
ATOM 2382 N N . TYR A 1 304 ? 1.639 25.201 28.777 1.00 9.92 1010 TYR A N 1
ATOM 2383 C CA . TYR A 1 304 ? 2.759 25.651 27.959 1.00 9.92 1010 TYR A CA 1
ATOM 2384 C C . TYR A 1 304 ? 2.232 26.488 26.805 1.00 10.57 1010 TYR A C 1
ATOM 2385 O O . TYR A 1 304 ? 1.212 26.139 26.209 1.00 12.61 1010 TYR A O 1
ATOM 2394 N N . ASP A 1 305 ? 2.962 27.549 26.442 1.00 10.73 1011 ASP A N 1
ATOM 2395 C CA . ASP A 1 305 ? 2.482 28.422 25.367 1.00 16.93 1011 ASP A CA 1
ATOM 2396 C C . ASP A 1 305 ? 2.401 27.676 24.035 1.00 18.76 1011 ASP A C 1
ATOM 2397 O O . ASP A 1 305 ? 1.412 27.805 23.304 1.00 15.55 1011 ASP A O 1
ATOM 2402 N N . LYS A 1 306 ? 3.411 26.855 23.726 1.00 13.15 1012 LYS A N 1
ATOM 2403 C CA . LYS A 1 306 ? 3.550 26.186 22.436 1.00 13.39 1012 LYS A CA 1
ATOM 2404 C C . LYS A 1 306 ? 3.831 24.708 22.659 1.00 18.06 1012 LYS A C 1
ATOM 2405 O O . LYS A 1 306 ? 4.425 24.332 23.671 1.00 12.38 1012 LYS A O 1
ATOM 2411 N N . ASP A 1 307 ? 3.407 23.868 21.707 1.00 15.14 1013 ASP A N 1
ATOM 2412 C CA . ASP A 1 307 ? 3.712 22.433 21.747 1.00 13.76 1013 ASP A CA 1
ATOM 2413 C C . ASP A 1 307 ? 4.998 22.212 20.961 1.00 17.08 1013 ASP A C 1
ATOM 2414 O O . ASP A 1 307 ? 4.982 22.139 19.730 1.00 15.86 1013 ASP A O 1
ATOM 2419 N N . LEU A 1 308 ? 6.118 22.098 21.669 1.00 12.34 1014 LEU A N 1
ATOM 2420 C CA . LEU A 1 308 ? 7.412 21.857 21.033 1.00 11.90 1014 LEU A CA 1
ATOM 2421 C C . LEU A 1 308 ? 7.915 20.447 21.331 1.00 14.64 1014 LEU A C 1
ATOM 2422 O O . LEU A 1 308 ? 9.123 20.200 21.387 1.00 12.26 1014 LEU A O 1
ATOM 2427 N N . SER A 1 309 ? 6.978 19.509 21.514 1.00 12.26 1015 SER A N 1
ATOM 2428 C CA . SER A 1 309 ? 7.311 18.119 21.802 1.00 10.90 1015 SER A CA 1
ATOM 2429 C C . SER A 1 309 ? 7.851 17.368 20.594 1.00 14.83 1015 SER A C 1
ATOM 2430 O O . SER A 1 309 ? 8.349 16.247 20.764 1.00 12.71 1015 SER A O 1
ATOM 2433 N N . GLY A 1 310 ? 7.772 17.949 19.399 1.00 16.17 1016 GLY A N 1
ATOM 2434 C CA . GLY A 1 310 ? 8.291 17.291 18.216 1.00 16.03 1016 GLY A CA 1
ATOM 2435 C C . GLY A 1 310 ? 9.809 17.298 18.206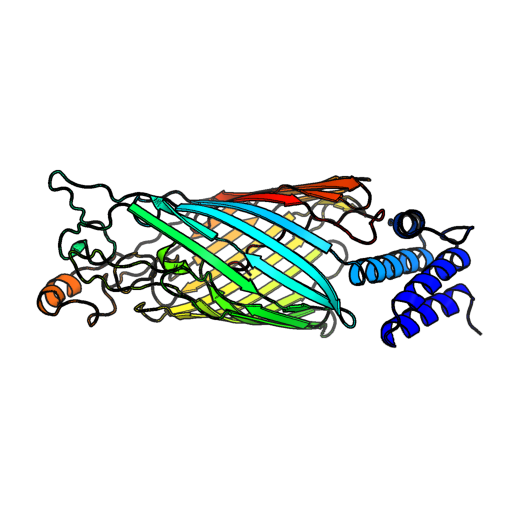 1.00 14.04 1016 GLY A C 1
ATOM 2436 O O . GLY A 1 310 ? 10.463 17.994 18.972 1.00 14.68 1016 GLY A O 1
ATOM 2437 N N . TYR A 1 311 ? 10.388 16.500 17.315 1.00 13.34 1017 TYR A N 1
ATOM 2438 C CA . TYR A 1 311 ? 11.838 16.401 17.223 1.00 12.13 1017 TYR A CA 1
ATOM 2439 C C . TYR A 1 311 ? 12.374 16.977 15.921 1.00 14.95 1017 TYR A C 1
ATOM 2440 O O . TYR A 1 311 ? 13.543 16.753 15.584 1.00 14.71 1017 TYR A O 1
ATOM 2449 N N . SER A 1 312 ? 11.542 17.693 15.178 1.00 13.45 1018 SER A N 1
ATOM 2450 C CA . SER A 1 312 ? 12.001 18.403 14.001 1.00 15.66 1018 SER A CA 1
ATOM 2451 C C . SER A 1 312 ? 12.886 19.584 14.398 1.00 18.59 1018 SER A C 1
ATOM 2452 O O . SER A 1 312 ? 12.853 20.069 15.530 1.00 13.40 1018 SER A O 1
ATOM 2455 N N . LEU A 1 313 ? 13.703 20.031 13.445 1.00 17.38 1019 LEU A N 1
ATOM 2456 C CA . LEU A 1 313 ? 14.601 21.163 13.668 1.00 17.29 1019 LEU A CA 1
ATOM 2457 C C . LEU A 1 313 ? 13.799 22.417 13.984 1.00 17.14 1019 LEU A C 1
ATOM 2458 O O . LEU A 1 313 ? 12.929 22.814 13.207 1.00 17.22 1019 LEU A O 1
ATOM 2463 N N . GLY A 1 314 ? 14.048 23.022 15.147 1.00 15.29 1020 GLY A N 1
ATOM 2464 C CA . GLY A 1 314 ? 13.260 24.145 15.625 1.00 14.15 1020 GLY A CA 1
ATOM 2465 C C . GLY A 1 314 ? 12.328 23.798 16.772 1.00 15.48 1020 GLY A C 1
ATOM 2466 O O . GLY A 1 314 ? 11.915 24.697 17.520 1.00 19.14 1020 GLY A O 1
ATOM 2467 N N . GLN A 1 315 ? 11.974 22.530 16.919 1.00 14.53 1021 GLN A N 1
ATOM 2468 C CA . GLN A 1 315 ? 11.261 22.034 18.085 1.00 11.30 1021 GLN A CA 1
ATOM 2469 C C . GLN A 1 315 ? 12.273 21.432 19.058 1.00 15.44 1021 GLN A C 1
ATOM 2470 O O . GLN A 1 315 ? 13.466 21.342 18.759 1.00 15.19 1021 GLN A O 1
ATOM 2476 N N . GLY A 1 316 ? 11.795 21.044 20.243 1.00 12.54 1022 GLY A N 1
ATOM 2477 C CA . GLY A 1 316 ? 12.700 20.774 21.348 1.00 12.43 1022 GLY A CA 1
ATOM 2478 C C . GLY A 1 316 ? 12.637 19.389 21.971 1.00 12.57 1022 GLY A C 1
ATOM 2479 O O . GLY A 1 316 ? 13.412 19.094 22.893 1.00 12.42 1022 GLY A O 1
ATOM 2480 N N . GLY A 1 317 ? 11.732 18.531 21.497 1.00 10.27 1023 GLY A N 1
ATOM 2481 C CA . GLY A 1 317 ? 11.682 17.172 22.028 1.00 11.81 1023 GLY A CA 1
ATOM 2482 C C . GLY A 1 317 ? 11.343 17.088 23.502 1.00 12.44 1023 GLY A C 1
ATOM 2483 O O . GLY A 1 317 ? 11.857 16.203 24.209 1.00 11.74 1023 GLY A O 1
ATOM 2484 N N . TYR A 1 318 ? 10.486 17.980 23.995 1.00 11.07 1024 TYR A N 1
ATOM 2485 C CA . TYR A 1 318 ? 10.049 17.914 25.385 1.00 10.29 1024 TYR A CA 1
ATOM 2486 C C . TYR A 1 318 ? 8.530 18.062 25.478 1.00 9.83 1024 TYR A C 1
ATOM 2487 O O . TYR A 1 318 ? 7.906 18.810 24.717 1.00 10.36 1024 TYR A O 1
ATOM 2496 N N . TYR A 1 319 ? 7.947 17.345 26.436 1.00 10.86 1025 TYR A N 1
ATOM 2497 C CA . TYR A 1 319 ? 6.504 17.397 26.653 1.00 10.48 1025 TYR A CA 1
ATOM 2498 C C . TYR A 1 319 ? 6.070 18.811 27.024 1.00 11.48 1025 TYR A C 1
ATOM 2499 O O . TYR A 1 319 ? 6.617 19.420 27.947 1.00 11.92 1025 TYR A O 1
ATOM 2508 N N . SER A 1 320 ? 5.088 19.350 26.303 1.00 10.47 1026 SER A N 1
ATOM 2509 C CA . SER A 1 320 ? 4.720 20.759 26.452 1.00 8.45 1026 SER A CA 1
ATOM 2510 C C . SER A 1 320 ? 3.264 20.962 26.064 1.00 8.69 1026 SER A C 1
ATOM 2511 O O . SER A 1 320 ? 2.948 21.628 25.069 1.00 9.57 1026 SER A O 1
ATOM 2514 N N . PRO A 1 321 ? 2.339 20.419 26.852 1.00 10.09 1027 PRO A N 1
ATOM 2515 C CA . PRO A 1 321 ? 0.915 20.517 26.512 1.00 10.45 1027 PRO A CA 1
ATOM 2516 C C . PRO A 1 321 ? 0.334 21.899 26.795 1.00 12.80 1027 PRO A C 1
ATOM 2517 O O . PRO A 1 321 ? 0.765 22.617 27.698 1.00 10.42 1027 PRO A O 1
ATOM 2521 N N . GLN A 1 322 ? -0.675 22.269 26.003 1.00 13.20 1028 GLN A N 1
ATOM 2522 C CA . GLN A 1 322 ? -1.347 23.549 26.221 1.00 12.32 1028 GLN A CA 1
ATOM 2523 C C . GLN A 1 322 ? -2.340 23.465 27.372 1.00 14.69 1028 GLN A C 1
ATOM 2524 O O . GLN A 1 322 ? -2.582 24.470 28.054 1.00 16.05 1028 GLN A O 1
ATOM 2530 N N . GLU A 1 323 ? -2.920 22.291 27.597 1.00 13.27 1029 GLU A N 1
ATOM 2531 C CA . GLU A 1 323 ? -3.714 22.007 28.789 1.00 12.22 1029 GLU A CA 1
ATOM 2532 C C . GLU A 1 323 ? -3.186 20.728 29.404 1.00 15.77 1029 GLU A C 1
ATOM 2533 O O . GLU A 1 323 ? -2.978 19.733 28.699 1.00 11.99 1029 GLU A O 1
ATOM 2539 N N . TYR A 1 324 ? -3.010 20.752 30.707 1.00 11.66 1030 TYR A N 1
ATOM 2540 C CA . TYR A 1 324 ? -2.640 19.521 31.430 1.00 10.84 1030 TYR A CA 1
ATOM 2541 C C . TYR A 1 324 ? -3.336 19.541 32.781 1.00 12.94 1030 TYR A C 1
ATOM 2542 O O . TYR A 1 324 ? -3.241 20.497 33.461 1.00 14.50 1030 TYR A O 1
ATOM 2551 N N . LEU A 1 325 ? -3.993 18.450 33.104 1.00 10.31 1031 LEU A N 1
ATOM 2552 C CA . LEU A 1 325 ? -4.726 18.345 34.372 1.00 12.38 1031 LEU A CA 1
ATOM 2553 C C . LEU A 1 325 ? -4.426 16.956 34.929 1.00 14.47 1031 LEU A C 1
ATOM 2554 O O . LEU A 1 325 ? -4.455 16.018 34.184 1.00 16.70 1031 LEU A O 1
ATOM 2559 N N . SER A 1 326 ? -4.026 16.897 36.182 1.00 10.76 1032 SER A N 1
ATOM 2560 C CA . SER A 1 326 ? -3.852 15.572 36.791 1.00 13.14 1032 SER A CA 1
ATOM 2561 C C . SER A 1 326 ? -4.390 15.567 38.219 1.00 14.99 1032 SER A C 1
ATOM 2562 O O . SER A 1 326 ? -4.286 16.540 38.871 1.00 13.95 1032 SER A O 1
ATOM 2565 N N . PHE A 1 327 ? -5.022 14.464 38.572 1.00 12.17 1033 PHE A N 1
ATOM 2566 C CA . PHE A 1 327 ? -5.558 14.247 39.932 1.00 15.58 1033 PHE A CA 1
ATOM 2567 C C . PHE A 1 327 ? -4.990 12.906 40.378 1.00 17.05 1033 PHE A C 1
ATOM 2568 O O . PHE A 1 327 ? -5.115 11.985 39.654 1.00 19.10 1033 PHE A O 1
ATOM 2576 N N . ALA A 1 328 ? -4.360 12.868 41.538 1.00 16.40 1034 ALA A N 1
ATOM 2577 C CA . ALA A 1 328 ? -3.681 11.645 41.942 1.00 15.00 1034 ALA A CA 1
ATOM 2578 C C . ALA A 1 328 ? -3.928 11.331 43.414 1.00 18.75 1034 ALA A C 1
ATOM 2579 O O . ALA A 1 328 ? -4.164 12.229 44.231 1.00 17.82 1034 ALA A O 1
ATOM 2581 N N . ILE A 1 329 ? -3.838 10.043 43.744 1.00 15.77 1035 ILE A N 1
ATOM 2582 C CA . ILE A 1 329 ? -3.995 9.572 45.122 1.00 17.47 1035 ILE A CA 1
ATOM 2583 C C . ILE A 1 329 ? -2.733 8.832 45.541 1.00 18.64 1035 ILE A C 1
ATOM 2584 O O . ILE A 1 329 ? -2.649 7.605 45.374 1.00 24.23 1035 ILE A O 1
ATOM 2589 N N . PRO A 1 330 ? -1.739 9.528 46.086 1.00 20.09 1036 PRO A N 1
ATOM 2590 C CA . PRO A 1 330 ? -0.502 8.856 46.502 1.00 15.21 1036 PRO A CA 1
ATOM 2591 C C . PRO A 1 330 ? -0.641 8.191 47.861 1.00 23.88 1036 PRO A C 1
ATOM 2592 O O . PRO A 1 330 ? -1.251 8.737 48.783 1.00 22.67 1036 PRO A O 1
ATOM 2596 N N . VAL A 1 331 ? -0.075 6.990 47.971 1.00 19.77 1037 VAL A N 1
ATOM 2597 C CA . VAL A 1 331 ? 0.050 6.284 49.243 1.00 15.00 1037 VAL A CA 1
ATOM 2598 C C . VAL A 1 331 ? 1.528 5.983 49.458 1.00 18.71 1037 VAL A C 1
ATOM 2599 O O . VAL A 1 331 ? 2.290 5.803 48.501 1.00 21.92 1037 VAL A O 1
ATOM 2603 N N . MET A 1 332 ? 1.940 5.939 50.719 1.00 20.18 1038 MET A N 1
ATOM 2604 C CA . MET A 1 332 ? 3.356 5.810 51.036 1.00 18.52 1038 MET A CA 1
ATOM 2605 C C . MET A 1 332 ? 3.511 5.126 52.383 1.00 18.90 1038 MET A C 1
ATOM 2606 O O . MET A 1 332 ? 2.773 5.428 53.317 1.00 20.91 1038 MET A O 1
ATOM 2611 N N . TRP A 1 333 ? 4.478 4.213 52.472 1.00 20.93 1039 TRP A N 1
ATOM 2612 C CA . TRP A 1 333 ? 4.829 3.512 53.702 1.00 19.01 1039 TRP A CA 1
ATOM 2613 C C . TRP A 1 333 ? 6.325 3.681 53.895 1.00 22.11 1039 TRP A C 1
ATOM 2614 O O . TRP A 1 333 ? 7.107 3.250 53.042 1.00 18.67 1039 TRP A O 1
ATOM 2625 N N . ARG A 1 334 ? 6.717 4.322 54.993 1.00 20.23 1040 ARG A N 1
ATOM 2626 C CA . ARG A 1 334 ? 8.115 4.516 55.357 1.00 20.96 1040 ARG A CA 1
ATOM 2627 C C . ARG A 1 334 ? 8.376 3.835 56.689 1.00 23.78 1040 ARG A C 1
ATOM 2628 O O . ARG A 1 334 ? 7.580 3.967 57.624 1.00 20.95 1040 ARG A O 1
ATOM 2636 N N . GLU A 1 335 ? 9.482 3.104 56.777 1.00 19.95 1041 GLU A N 1
ATOM 2637 C CA . GLU A 1 335 ? 9.771 2.353 57.991 1.00 21.21 1041 GLU A CA 1
ATOM 2638 C C . GLU A 1 335 ? 11.273 2.203 58.142 1.00 22.70 1041 GLU A C 1
ATOM 2639 O O . GLU A 1 335 ? 11.995 2.069 57.154 1.00 21.65 1041 GLU A O 1
ATOM 2645 N N . ARG A 1 336 ? 11.736 2.214 59.391 1.00 22.68 1042 ARG A N 1
ATOM 2646 C CA . ARG A 1 336 ? 13.133 1.942 59.671 1.00 24.80 1042 ARG A CA 1
ATOM 2647 C C . ARG A 1 336 ? 13.242 1.012 60.867 1.00 27.18 1042 ARG A C 1
ATOM 2648 O O . ARG A 1 336 ? 12.398 1.016 61.771 1.00 25.38 1042 ARG A O 1
ATOM 2656 N N . THR A 1 337 ? 14.284 0.202 60.841 1.00 24.71 1043 THR A N 1
ATOM 2657 C CA . THR A 1 337 ? 14.683 -0.644 61.950 1.00 26.13 1043 THR A CA 1
ATOM 2658 C C . THR A 1 337 ? 16.109 -0.262 62.323 1.00 26.65 1043 THR A C 1
ATOM 2659 O O . THR A 1 337 ? 16.634 0.760 61.870 1.00 26.05 1043 THR A O 1
ATOM 2663 N N . GLU A 1 338 ? 16.748 -1.106 63.134 1.00 21.43 1044 GLU A N 1
ATOM 2664 C CA . GLU A 1 338 ? 18.097 -0.791 63.590 1.00 21.36 1044 GLU A CA 1
ATOM 2665 C C . GLU A 1 338 ? 19.033 -0.472 62.430 1.00 20.90 1044 GLU A C 1
ATOM 2666 O O . GLU A 1 338 ? 19.778 0.510 62.487 1.00 25.11 1044 GLU A O 1
ATOM 2672 N N . ASN A 1 339 ? 19.010 -1.276 61.359 1.00 19.49 1045 ASN A N 1
ATOM 2673 C CA . ASN A 1 339 ? 19.987 -1.088 60.286 1.00 23.63 1045 ASN A CA 1
ATOM 2674 C C . ASN A 1 339 ? 19.388 -1.061 58.886 1.00 21.14 1045 ASN A C 1
ATOM 2675 O O . ASN A 1 339 ? 20.137 -1.186 57.909 1.00 18.45 1045 ASN A O 1
ATOM 2680 N N . TRP A 1 340 ? 18.073 -0.898 58.752 1.00 17.56 1046 TRP A N 1
ATOM 2681 C CA . TRP A 1 340 ? 17.425 -0.790 57.455 1.00 17.54 1046 TRP A CA 1
ATOM 2682 C C . TRP A 1 340 ? 16.439 0.363 57.494 1.00 16.77 1046 TRP A C 1
ATOM 2683 O O . TRP A 1 340 ? 15.876 0.678 58.548 1.00 19.40 1046 TRP A O 1
ATOM 2694 N N . SER A 1 341 ? 16.226 0.980 56.341 1.00 15.59 1047 SER A N 1
ATOM 2695 C CA . SER A 1 341 ? 15.182 1.980 56.204 1.00 16.05 1047 SER A CA 1
ATOM 2696 C C . SER A 1 341 ? 14.617 1.822 54.799 1.00 16.20 1047 SER A C 1
ATOM 2697 O O . SER A 1 341 ? 15.370 1.579 53.848 1.00 14.86 1047 SER A O 1
ATOM 2700 N N . TRP A 1 342 ? 13.293 1.881 54.666 1.00 14.88 1048 TRP A N 1
ATOM 2701 C CA . TRP A 1 342 ? 12.737 1.694 53.332 1.00 16.20 1048 TRP A CA 1
ATOM 2702 C C . TRP A 1 342 ? 11.499 2.552 53.141 1.00 22.42 1048 TRP A C 1
ATOM 2703 O O . TRP A 1 342 ? 10.897 3.050 54.093 1.00 18.59 1048 TRP A O 1
ATOM 2714 N N . GLU A 1 343 ? 11.146 2.738 51.879 1.00 20.86 1049 GLU A N 1
ATOM 2715 C CA . GLU A 1 343 ? 9.920 3.421 51.505 1.00 17.64 1049 GLU A CA 1
ATOM 2716 C C . GLU A 1 343 ? 9.292 2.641 50.371 1.00 21.71 1049 GLU A C 1
ATOM 2717 O O . GLU A 1 343 ? 9.985 2.231 49.437 1.00 20.38 1049 GLU A O 1
ATOM 2723 N N . LEU A 1 344 ? 7.986 2.421 50.465 1.00 19.71 1050 LEU A N 1
ATOM 2724 C CA . LEU A 1 344 ? 7.228 1.831 49.376 1.00 17.70 1050 LEU A CA 1
ATOM 2725 C C . LEU A 1 344 ? 6.051 2.746 49.099 1.00 22.24 1050 LEU A C 1
ATOM 2726 O O . LEU A 1 344 ? 5.347 3.152 50.029 1.00 20.58 1050 LEU A O 1
ATOM 2731 N N . GLY A 1 345 ? 5.840 3.085 47.834 1.00 18.56 1051 GLY A N 1
ATOM 2732 C CA . GLY A 1 345 ? 4.775 4.013 47.513 1.00 18.00 1051 GLY A CA 1
ATOM 2733 C C . GLY A 1 345 ? 4.192 3.736 46.151 1.00 20.33 1051 GLY A C 1
ATOM 2734 O O . GLY A 1 345 ? 4.819 3.105 45.298 1.00 16.29 1051 GLY A O 1
ATOM 2735 N N . ALA A 1 346 ? 2.961 4.198 45.966 1.00 19.60 1052 ALA A N 1
ATOM 2736 C CA . ALA A 1 346 ? 2.353 4.188 44.646 1.00 19.73 1052 ALA A CA 1
ATOM 2737 C C . ALA A 1 346 ? 1.375 5.346 44.566 1.00 22.21 1052 ALA A C 1
ATOM 2738 O O . ALA A 1 346 ? 0.977 5.927 45.577 1.00 22.29 1052 ALA A O 1
ATOM 2740 N N A SER A 1 347 ? 0.938 5.661 43.343 0.61 18.59 1053 SER A N 1
ATOM 2741 N N B SER A 1 347 ? 1.065 5.720 43.340 0.39 18.26 1053 SER A N 1
ATOM 2742 C CA A SER A 1 347 ? 0.012 6.783 43.162 0.61 19.59 1053 SER A CA 1
ATOM 2743 C CA B SER A 1 347 ? 0.024 6.688 43.089 0.39 19.74 1053 SER A CA 1
ATOM 2744 C C A SER A 1 347 ? -0.774 6.600 41.870 0.61 20.17 1053 SER A C 1
ATOM 2745 C C B SER A 1 347 ? -0.771 6.175 41.911 0.39 18.44 1053 SER A C 1
ATOM 2746 O O A SER A 1 347 ? -0.203 6.737 40.783 0.61 18.67 1053 SER A O 1
ATOM 2747 O O B SER A 1 347 ? -0.212 5.608 40.973 0.39 15.95 1053 SER A O 1
ATOM 2752 N N . GLY A 1 348 ? -2.075 6.331 41.990 1.00 18.14 1054 GLY A N 1
ATOM 2753 C CA . GLY A 1 348 ? -2.940 6.216 40.835 1.00 18.82 1054 GLY A CA 1
ATOM 2754 C C . GLY A 1 348 ? -3.425 7.612 40.479 1.00 18.91 1054 GLY A C 1
ATOM 2755 O O . GLY A 1 348 ? -3.653 8.444 41.362 1.00 16.72 1054 GLY A O 1
ATOM 2756 N N . SER A 1 349 ? -3.567 7.859 39.181 1.00 16.17 1055 SER A N 1
ATOM 2757 C CA . SER A 1 349 ? -3.901 9.194 38.724 1.00 14.19 1055 SER A CA 1
ATOM 2758 C C . SER A 1 349 ? -4.777 9.128 37.485 1.00 14.87 1055 SER A C 1
ATOM 2759 O O . SER A 1 349 ? -4.798 8.132 36.752 1.00 16.99 1055 SER A O 1
ATOM 2762 N N . TRP A 1 350 ? -5.503 10.218 37.277 1.00 15.07 1056 TRP A N 1
ATOM 2763 C CA . TRP A 1 350 ? -6.243 10.498 36.052 1.00 15.53 1056 TRP A CA 1
ATOM 2764 C C . TRP A 1 350 ? -5.697 11.800 35.482 1.00 14.73 1056 TRP A C 1
ATOM 2765 O O . TRP A 1 350 ? -5.423 12.737 36.236 1.00 17.06 1056 TRP A O 1
ATOM 2776 N N . SER A 1 351 ? -5.531 11.877 34.163 1.00 13.51 1057 SER A N 1
ATOM 2777 C CA . SER A 1 351 ? -4.986 13.096 33.595 1.00 11.70 1057 SER A CA 1
ATOM 2778 C C . SER A 1 351 ? -5.652 13.400 32.261 1.00 14.16 1057 SER A C 1
ATOM 2779 O O . SER A 1 351 ? -6.190 12.517 31.592 1.00 13.16 1057 SER A O 1
ATOM 2782 N N . HIS A 1 352 ? -5.620 14.681 31.901 1.00 11.02 1058 HIS A N 1
ATOM 2783 C CA . HIS A 1 352 ? -6.103 15.174 30.619 1.00 11.24 1058 HIS A CA 1
ATOM 2784 C C . HIS A 1 352 ? -4.982 15.979 29.990 1.00 14.04 1058 HIS A C 1
ATOM 2785 O O . HIS A 1 352 ? -4.281 16.709 30.689 1.00 12.94 1058 HIS A O 1
ATOM 2792 N N . SER A 1 353 ? -4.785 15.823 28.686 1.00 12.95 1059 SER A N 1
ATOM 2793 C CA A SER A 1 353 ? -3.771 16.593 27.986 0.28 14.38 1059 SER A CA 1
ATOM 2794 C CA B SER A 1 353 ? -3.753 16.559 27.967 0.72 14.21 1059 SER A CA 1
ATOM 2795 C C . SER A 1 353 ? -4.333 17.076 26.659 1.00 15.59 1059 SER A C 1
ATOM 2796 O O . SER A 1 353 ? -5.116 16.378 26.008 1.00 14.87 1059 SER A O 1
ATOM 2801 N N . ARG A 1 354 ? -3.953 18.294 26.277 1.00 11.54 1060 ARG A N 1
ATOM 2802 C CA . ARG A 1 354 ? -4.360 18.841 24.990 1.00 12.03 1060 ARG A CA 1
ATOM 2803 C C . ARG A 1 354 ? -3.201 19.631 24.411 1.00 15.47 1060 ARG A C 1
ATOM 2804 O O . ARG A 1 354 ? -2.539 20.392 25.126 1.00 12.20 1060 ARG A O 1
ATOM 2812 N N . THR A 1 355 ? -2.962 19.442 23.119 1.00 14.87 1061 THR A N 1
ATOM 2813 C CA . THR A 1 355 ? -1.922 20.159 22.400 1.00 16.30 1061 THR A CA 1
ATOM 2814 C C . THR A 1 355 ? -2.534 20.832 21.185 1.00 17.49 1061 THR A C 1
ATOM 2815 O O . THR A 1 355 ? -3.453 20.299 20.556 1.00 15.96 1061 THR A O 1
ATOM 2819 N N . LYS A 1 356 ? -2.013 22.003 20.852 1.00 14.05 1062 LYS A N 1
ATOM 2820 C CA . LYS A 1 356 ? -2.509 22.716 19.690 1.00 15.55 1062 LYS A CA 1
ATOM 2821 C C . LYS A 1 356 ? -1.727 22.294 18.453 1.00 17.45 1062 LYS A C 1
ATOM 2822 O O . LYS A 1 356 ? -0.618 21.765 18.538 1.00 15.86 1062 LYS A O 1
ATOM 2828 N N . THR A 1 357 ? -2.324 22.542 17.290 1.00 17.66 1063 THR A N 1
ATOM 2829 C CA . THR A 1 357 ? -1.620 22.355 16.030 1.00 18.30 1063 THR A CA 1
ATOM 2830 C C . THR A 1 357 ? -0.477 23.359 15.934 1.00 21.80 1063 THR A C 1
ATOM 2831 O O . THR A 1 357 ? -0.659 24.536 16.248 1.00 17.36 1063 THR A O 1
ATOM 2835 N N . MET A 1 358 ? 0.702 22.894 15.520 1.00 18.70 1064 MET A N 1
ATOM 2836 C CA . MET A 1 358 ? 1.889 23.731 15.388 1.00 20.16 1064 MET A CA 1
ATOM 2837 C C . MET A 1 358 ? 2.549 23.552 14.034 1.00 23.05 1064 MET A C 1
ATOM 2838 O O . MET A 1 358 ? 2.490 22.471 13.437 1.00 17.83 1064 MET A O 1
ATOM 2843 N N . PRO A 1 359 ? 3.200 24.605 13.540 1.00 23.82 1065 PRO A N 1
ATOM 2844 C CA . PRO A 1 359 ? 4.114 24.440 12.407 1.00 27.14 1065 PRO A CA 1
ATOM 2845 C C . PRO A 1 359 ? 5.194 23.451 12.795 1.00 22.62 1065 PRO A C 1
ATOM 2846 O O . PRO A 1 359 ? 5.704 23.477 13.919 1.00 17.99 1065 PRO A O 1
ATOM 2850 N N . ARG A 1 360 ? 5.503 22.540 11.875 1.00 18.58 1066 ARG A N 1
ATOM 2851 C CA . ARG A 1 360 ? 6.556 21.571 12.150 1.00 20.64 1066 ARG A CA 1
ATOM 2852 C C . ARG A 1 360 ? 7.912 22.253 12.245 1.00 23.71 1066 ARG A C 1
ATOM 2853 O O . ARG A 1 360 ? 8.783 21.815 13.008 1.00 18.56 1066 ARG A O 1
ATOM 2861 N N . TYR A 1 361 ? 8.096 23.339 11.496 1.00 19.68 1067 TYR A N 1
ATOM 2862 C CA . TYR A 1 361 ? 9.359 24.067 11.427 1.00 19.86 1067 TYR A CA 1
ATOM 2863 C C . TYR A 1 361 ? 9.089 25.502 11.860 1.00 21.48 1067 TYR A C 1
ATOM 2864 O O . TYR A 1 361 ? 8.908 26.393 11.016 1.00 22.52 1067 TYR A O 1
ATOM 2873 N N . PRO A 1 362 ? 9.059 25.764 13.173 1.00 22.26 1068 PRO A N 1
ATOM 2874 C CA . PRO A 1 362 ? 8.661 27.100 13.654 1.00 24.54 1068 PRO A CA 1
ATOM 2875 C C . PRO A 1 362 ? 9.702 28.184 13.432 1.00 30.84 1068 PRO A C 1
ATOM 2876 O O . PRO A 1 362 ? 9.355 29.369 13.523 1.00 29.01 1068 PRO A O 1
ATOM 2880 N N . LEU A 1 363 ? 10.957 27.833 13.161 1.00 20.65 1069 LEU A N 1
ATOM 2881 C CA . LEU A 1 363 ? 12.022 28.804 12.914 1.00 21.30 1069 LEU A CA 1
ATOM 2882 C C . LEU A 1 363 ? 12.434 28.636 11.452 1.00 25.71 1069 LEU A C 1
ATOM 2883 O O . LEU A 1 363 ? 13.303 27.825 11.129 1.00 22.10 1069 LEU A O 1
ATOM 2888 N N . MET A 1 364 ? 11.810 29.425 10.570 1.00 25.22 1070 MET A N 1
ATOM 2889 C CA A MET A 1 364 ? 11.990 29.247 9.130 0.58 25.04 1070 MET A CA 1
ATOM 2890 C CA B MET A 1 364 ? 12.005 29.200 9.141 0.42 25.76 1070 MET A CA 1
ATOM 2891 C C . MET A 1 364 ? 13.421 29.527 8.683 1.00 29.11 1070 MET A C 1
ATOM 2892 O O . MET A 1 364 ? 13.869 28.987 7.664 1.00 27.45 1070 MET A O 1
ATOM 2901 N N . ASN A 1 365 ? 14.148 30.373 9.409 1.00 25.02 1071 ASN A N 1
ATOM 2902 C CA . ASN A 1 365 ? 15.486 30.717 8.951 1.00 31.65 1071 ASN A CA 1
ATOM 2903 C C . ASN A 1 365 ? 16.504 29.609 9.189 1.00 30.88 1071 ASN A C 1
ATOM 2904 O O . ASN A 1 365 ? 17.642 29.726 8.723 1.00 30.98 1071 ASN A O 1
ATOM 2909 N N . LEU A 1 366 ? 16.122 28.534 9.880 1.00 24.98 1072 LEU A N 1
ATOM 2910 C CA . LEU A 1 366 ? 16.940 27.331 9.935 1.00 22.46 1072 LEU A CA 1
ATOM 2911 C C . LEU A 1 366 ? 16.761 26.450 8.710 1.00 27.38 1072 LEU A C 1
ATOM 2912 O O . LEU A 1 366 ? 17.461 25.440 8.587 1.00 24.34 1072 LEU A O 1
ATOM 2917 N N . ILE A 1 367 ? 15.843 26.797 7.822 1.00 25.01 1073 ILE A N 1
ATOM 2918 C CA . ILE A 1 367 ? 15.424 25.943 6.714 1.00 23.00 1073 ILE A CA 1
ATOM 2919 C C . ILE A 1 367 ? 15.948 26.551 5.420 1.00 28.92 1073 ILE A C 1
ATOM 2920 O O . ILE A 1 367 ? 15.765 27.754 5.199 1.00 26.45 1073 ILE A O 1
ATOM 2925 N N . PRO A 1 368 ? 16.595 25.772 4.556 1.00 25.17 1074 PRO A N 1
ATOM 2926 C CA . PRO A 1 368 ? 17.016 26.300 3.252 1.00 26.75 1074 PRO A CA 1
ATOM 2927 C C . PRO A 1 368 ? 15.841 26.911 2.506 1.00 32.41 1074 PRO A C 1
ATOM 2928 O O . PRO A 1 368 ? 14.724 26.390 2.543 1.00 27.46 1074 PRO A O 1
ATOM 2932 N N . THR A 1 369 ? 16.103 28.015 1.797 1.00 30.40 1075 THR A N 1
ATOM 2933 C CA . THR A 1 369 ? 15.006 28.730 1.150 1.00 33.86 1075 THR A CA 1
ATOM 2934 C C . THR A 1 369 ? 14.279 27.856 0.135 1.00 35.61 1075 THR A C 1
ATOM 2935 O O . THR A 1 369 ? 13.063 27.991 -0.031 1.00 36.00 1075 THR A O 1
ATOM 2939 N N . ASP A 1 370 ? 14.987 26.939 -0.529 1.00 33.26 1076 ASP A N 1
ATOM 2940 C CA . ASP A 1 370 ? 14.339 26.043 -1.479 1.00 33.64 1076 ASP A CA 1
ATOM 2941 C C . ASP A 1 370 ? 13.546 24.925 -0.807 1.00 30.83 1076 ASP A C 1
ATOM 2942 O O . ASP A 1 370 ? 12.920 24.125 -1.510 1.00 31.43 1076 ASP A O 1
ATOM 2947 N N . TRP A 1 371 ? 13.542 24.848 0.524 1.00 30.38 1077 TRP A N 1
ATOM 2948 C CA . TRP A 1 371 ? 12.668 23.931 1.246 1.00 31.34 1077 TRP A CA 1
ATOM 2949 C C . TRP A 1 371 ? 11.569 24.646 2.021 1.00 29.44 1077 TRP A C 1
ATOM 2950 O O . TRP A 1 371 ? 10.711 23.979 2.604 1.00 30.08 1077 TRP A O 1
ATOM 2961 N N . GLN A 1 372 ? 11.575 25.979 2.057 1.00 30.39 1078 GLN A N 1
ATOM 2962 C CA . GLN A 1 372 ? 10.724 26.679 3.015 1.00 32.00 1078 GLN A CA 1
ATOM 2963 C C . GLN A 1 372 ? 9.250 26.608 2.634 1.00 31.76 1078 GLN A C 1
ATOM 2964 O O . GLN A 1 372 ? 8.389 26.595 3.521 1.00 31.78 1078 GLN A O 1
ATOM 2970 N N . GLU A 1 373 ? 8.938 26.563 1.337 1.00 29.85 1079 GLU A N 1
ATOM 2971 C CA . GLU A 1 373 ? 7.545 26.442 0.916 1.00 36.99 1079 GLU A CA 1
ATOM 2972 C C . GLU A 1 373 ? 6.945 25.122 1.373 1.00 36.71 1079 GLU A C 1
ATOM 2973 O O . GLU A 1 373 ? 5.805 25.085 1.852 1.00 41.23 1079 GLU A O 1
ATOM 2979 N N . GLU A 1 374 ? 7.693 24.027 1.228 1.00 35.30 1080 GLU A N 1
ATOM 2980 C CA . GLU A 1 374 ? 7.201 22.733 1.689 1.00 31.57 1080 GLU A CA 1
ATOM 2981 C C . GLU A 1 374 ? 7.174 22.666 3.213 1.00 29.07 1080 GLU A C 1
ATOM 2982 O O . GLU A 1 374 ? 6.242 22.100 3.798 1.00 32.77 1080 GLU A O 1
ATOM 2988 N N . ALA A 1 375 ? 8.178 23.251 3.876 1.00 28.89 1081 ALA A N 1
ATOM 2989 C CA . ALA A 1 375 ? 8.174 23.270 5.338 1.00 32.68 1081 ALA A CA 1
ATOM 2990 C C . ALA A 1 375 ? 6.955 24.008 5.881 1.00 31.43 1081 ALA A C 1
ATOM 2991 O O . ALA A 1 375 ? 6.355 23.579 6.873 1.00 26.76 1081 ALA A O 1
ATOM 2993 N N . ALA A 1 376 ? 6.570 25.115 5.239 1.00 28.50 1082 ALA A N 1
ATOM 2994 C CA . ALA A 1 376 ? 5.474 25.933 5.747 1.00 30.27 1082 ALA A CA 1
ATOM 2995 C C . ALA A 1 376 ? 4.128 25.228 5.663 1.00 33.31 1082 ALA A C 1
ATOM 2996 O O . ALA A 1 376 ? 3.216 25.576 6.420 1.00 31.94 1082 ALA A O 1
ATOM 2998 N N . ARG A 1 377 ? 3.973 24.255 4.768 1.00 28.05 1083 ARG A N 1
ATOM 2999 C CA . ARG A 1 377 ? 2.730 23.502 4.693 1.00 34.72 1083 ARG A CA 1
ATOM 3000 C C . ARG A 1 377 ? 2.760 22.232 5.537 1.00 36.32 1083 ARG A C 1
ATOM 3001 O O . ARG A 1 377 ? 1.800 21.454 5.509 1.00 39.00 1083 ARG A O 1
ATOM 3009 N N . GLN A 1 378 ? 3.818 22.019 6.315 1.00 22.70 1084 GLN A N 1
ATOM 3010 C CA . GLN A 1 378 ? 3.891 20.877 7.216 1.00 24.25 1084 GLN A CA 1
ATOM 3011 C C . GLN A 1 378 ? 3.578 21.340 8.632 1.00 27.26 1084 GLN A C 1
ATOM 3012 O O . GLN A 1 378 ? 4.164 22.312 9.118 1.00 27.57 1084 GLN A O 1
ATOM 3018 N N . SER A 1 379 ? 2.641 20.659 9.280 1.00 23.05 1085 SER A N 1
ATOM 3019 C CA . SER A 1 379 ? 2.268 20.979 10.647 1.00 22.24 1085 SER A CA 1
ATOM 3020 C C . SER A 1 379 ? 2.201 19.696 11.461 1.00 23.27 1085 SER A C 1
ATOM 3021 O O . SER A 1 379 ? 2.033 18.605 10.912 1.00 26.54 1085 SER A O 1
ATOM 3024 N N . ASN A 1 380 ? 2.388 19.830 12.771 1.00 18.08 1086 ASN A N 1
ATOM 3025 C CA . ASN A 1 380 ? 2.106 18.758 13.714 1.00 20.90 1086 ASN A CA 1
ATOM 3026 C C . ASN A 1 380 ? 0.680 18.957 14.222 1.00 24.77 1086 ASN A C 1
ATOM 3027 O O . ASN A 1 380 ? 0.395 19.960 14.881 1.00 20.68 1086 ASN A O 1
ATOM 3032 N N . ASP A 1 381 ? -0.207 18.008 13.912 1.00 22.74 1087 ASP A N 1
ATOM 3033 C CA . ASP A 1 381 ? -1.619 18.135 14.265 1.00 25.23 1087 ASP A CA 1
ATOM 3034 C C . ASP A 1 381 ? -1.795 18.224 15.777 1.00 18.40 1087 ASP A C 1
ATOM 3035 O O . ASP A 1 381 ? -1.117 17.528 16.529 1.00 18.35 1087 ASP A O 1
ATOM 3040 N N . GLY A 1 382 ? -2.732 19.066 16.225 1.00 16.14 1088 GLY A N 1
ATOM 3041 C CA . GLY A 1 382 ? -3.071 19.077 17.639 1.00 18.54 1088 GLY A CA 1
ATOM 3042 C C . GLY A 1 382 ? -3.765 17.788 18.045 1.00 21.63 1088 GLY A C 1
ATOM 3043 O O . GLY A 1 382 ? -4.223 17.007 17.210 1.00 21.75 1088 GLY A O 1
ATOM 3044 N N . GLY A 1 383 ? -3.854 17.561 19.357 1.00 17.84 1089 GLY A N 1
ATOM 3045 C CA . GLY A 1 383 ? -4.528 16.369 19.837 1.00 18.92 1089 GLY A CA 1
ATOM 3046 C C . GLY A 1 383 ? -4.983 16.560 21.267 1.00 20.53 1089 GLY A C 1
ATOM 3047 O O . GLY A 1 383 ? -4.729 17.592 21.891 1.00 15.02 1089 GLY A O 1
ATOM 3048 N N . SER A 1 384 ? -5.677 15.550 21.784 1.00 16.28 1090 SER A N 1
ATOM 3049 C CA . SER A 1 384 ? -6.050 15.560 23.193 1.00 12.86 1090 SER A CA 1
ATOM 3050 C C . SER A 1 384 ? -6.356 14.136 23.620 1.00 19.65 1090 SER A C 1
ATOM 3051 O O . SER A 1 384 ? -6.783 13.315 22.806 1.00 17.77 1090 SER A O 1
ATOM 3054 N N . SER A 1 385 ? -6.155 13.853 24.904 1.00 16.56 1091 SER A N 1
ATOM 3055 C CA . SER A 1 385 ? -6.531 12.541 25.410 1.00 21.74 1091 SER A CA 1
ATOM 3056 C C . SER A 1 385 ? -6.587 12.586 26.927 1.00 17.49 1091 SER A C 1
ATOM 3057 O O . SER A 1 385 ? -6.013 13.477 27.567 1.00 13.14 1091 SER A O 1
ATOM 3060 N N . GLN A 1 386 ? -7.287 11.599 27.485 1.00 14.97 1092 GLN A N 1
ATOM 3061 C CA . GLN A 1 386 ? -7.465 11.445 28.926 1.00 13.28 1092 GLN A CA 1
ATOM 3062 C C . GLN A 1 386 ? -7.277 9.984 29.281 1.00 18.06 1092 GLN A C 1
ATOM 3063 O O . GLN A 1 386 ? -7.509 9.102 28.453 1.00 17.45 1092 GLN A O 1
ATOM 3069 N N . GLY A 1 387 ? -6.904 9.722 30.529 1.00 16.29 1093 GLY A N 1
ATOM 3070 C CA . GLY A 1 387 ? -6.775 8.339 30.944 1.00 20.54 1093 GLY A CA 1
ATOM 3071 C C . GLY A 1 387 ? -6.180 8.214 32.329 1.00 21.25 1093 GLY A C 1
ATOM 3072 O O . GLY A 1 387 ? -5.759 9.198 32.956 1.00 14.73 1093 GLY A O 1
ATOM 3073 N N . PHE A 1 388 ? -6.148 6.969 32.796 1.00 20.09 1094 PHE A N 1
ATOM 3074 C CA . PHE A 1 388 ? -5.580 6.633 34.093 1.00 17.87 1094 PHE A CA 1
ATOM 3075 C C . PHE A 1 388 ? -4.138 6.160 33.939 1.00 18.68 1094 PHE A C 1
ATOM 3076 O O . PHE A 1 388 ? -3.746 5.596 32.916 1.00 18.54 1094 PHE A O 1
ATOM 3084 N N . GLY A 1 389 ? -3.342 6.404 34.973 1.00 16.91 1095 GLY A N 1
ATOM 3085 C CA . GLY A 1 389 ? -1.956 6.004 34.970 1.00 17.39 1095 GLY A CA 1
ATOM 3086 C C . GLY A 1 389 ? -1.535 5.795 36.406 1.00 15.31 1095 GLY A C 1
ATOM 3087 O O . GLY A 1 389 ? -2.335 5.932 37.332 1.00 15.76 1095 GLY A O 1
ATOM 3088 N N . TYR A 1 390 ? -0.267 5.466 36.596 1.00 17.04 1096 TYR A N 1
ATOM 3089 C CA . TYR A 1 390 ? 0.201 5.277 37.958 1.00 14.56 1096 TYR A CA 1
ATOM 3090 C C . TYR A 1 390 ? 1.699 5.519 38.019 1.00 17.60 1096 TYR A C 1
ATOM 3091 O O . TYR A 1 390 ? 2.393 5.529 37.000 1.00 16.29 1096 TYR A O 1
ATOM 3100 N N . THR A 1 391 ? 2.187 5.726 39.239 1.00 18.01 1097 THR A N 1
ATOM 3101 C CA . THR A 1 391 ? 3.607 5.637 39.535 1.00 16.97 1097 THR A CA 1
ATOM 3102 C C . THR A 1 391 ? 3.786 4.700 40.720 1.00 21.17 1097 THR A C 1
ATOM 3103 O O . THR A 1 391 ? 2.846 4.437 41.477 1.00 18.32 1097 THR A O 1
ATOM 3107 N N . ALA A 1 392 ? 4.996 4.165 40.856 1.00 16.58 1098 ALA A N 1
ATOM 3108 C CA . ALA A 1 392 ? 5.329 3.342 42.010 1.00 17.05 1098 ALA A CA 1
ATOM 3109 C C . ALA A 1 392 ? 6.803 3.544 42.311 1.00 20.18 1098 ALA A C 1
ATOM 3110 O O . ALA A 1 392 ? 7.591 3.864 41.416 1.00 17.03 1098 ALA A O 1
ATOM 3112 N N . ARG A 1 393 ? 7.178 3.355 43.571 1.00 17.37 1099 ARG A N 1
ATOM 3113 C CA . ARG A 1 393 ? 8.558 3.614 43.946 1.00 16.43 1099 ARG A CA 1
ATOM 3114 C C . ARG A 1 393 ? 8.915 2.753 45.143 1.00 22.90 1099 ARG A C 1
ATOM 3115 O O . ARG A 1 393 ? 8.072 2.494 46.004 1.00 21.41 1099 ARG A O 1
ATOM 3123 N N . ALA A 1 394 ? 10.153 2.274 45.166 1.00 15.38 1100 ALA A N 1
ATOM 3124 C CA . ALA A 1 394 ? 10.660 1.525 46.303 1.00 15.51 1100 ALA A CA 1
ATOM 3125 C C . ALA A 1 394 ? 12.072 2.016 46.563 1.00 21.05 1100 ALA A C 1
ATOM 3126 O O . ALA A 1 394 ? 12.870 2.136 45.631 1.00 20.94 1100 ALA A O 1
ATOM 3128 N N . LEU A 1 395 ? 12.359 2.331 47.820 1.00 16.04 1101 LEU A N 1
ATOM 3129 C CA . LEU A 1 395 ? 13.671 2.781 48.250 1.00 17.28 1101 LEU A CA 1
ATOM 3130 C C . LEU A 1 395 ? 14.098 1.902 49.410 1.00 19.62 1101 LEU A C 1
ATOM 3131 O O . LEU A 1 395 ? 13.287 1.595 50.286 1.00 17.75 1101 LEU A O 1
ATOM 3136 N N . LEU A 1 396 ? 15.354 1.460 49.398 1.00 13.52 1102 LEU A N 1
ATOM 3137 C CA . LEU A 1 396 ? 15.856 0.572 50.438 1.00 14.23 1102 LEU A CA 1
ATOM 3138 C C . LEU A 1 396 ? 17.282 0.989 50.753 1.00 21.71 1102 LEU A C 1
ATOM 3139 O O . LEU A 1 396 ? 18.084 1.153 49.834 1.00 21.61 1102 LEU A O 1
ATOM 3144 N N . GLU A 1 397 ? 17.598 1.162 52.039 1.00 16.45 1103 GLU A N 1
ATOM 3145 C CA . GLU A 1 397 ? 18.948 1.509 52.455 1.00 11.78 1103 GLU A CA 1
ATOM 3146 C C . GLU A 1 397 ? 19.309 0.683 53.675 1.00 15.49 1103 GLU A C 1
ATOM 3147 O O . GLU A 1 397 ? 18.469 0.452 54.551 1.00 15.16 1103 GLU A O 1
ATOM 3153 N N . ARG A 1 398 ? 20.550 0.220 53.734 1.00 11.29 1104 ARG A N 1
ATOM 3154 C CA . ARG A 1 398 ? 20.977 -0.504 54.917 1.00 11.72 1104 ARG A CA 1
ATOM 3155 C C . ARG A 1 398 ? 22.320 0.016 55.394 1.00 13.65 1104 ARG A C 1
ATOM 3156 O O . ARG A 1 398 ? 23.164 0.445 54.600 1.00 13.19 1104 ARG A O 1
ATOM 3164 N N . ARG A 1 399 ? 22.486 0.002 56.708 1.00 13.33 1105 ARG A N 1
ATOM 3165 C CA . ARG A 1 399 ? 23.771 0.287 57.327 1.00 10.86 1105 ARG A CA 1
ATOM 3166 C C . ARG A 1 399 ? 24.596 -0.991 57.325 1.00 14.28 1105 ARG A C 1
ATOM 3167 O O . ARG A 1 399 ? 24.196 -2.001 57.919 1.00 15.31 1105 ARG A O 1
ATOM 3175 N N . VAL A 1 400 ? 25.728 -0.967 56.634 1.00 11.46 1106 VAL A N 1
ATOM 3176 C CA . VAL A 1 400 ? 26.627 -2.122 56.665 1.00 14.35 1106 VAL A CA 1
ATOM 3177 C C . VAL A 1 400 ? 27.516 -2.067 57.900 1.00 15.65 1106 VAL A C 1
ATOM 3178 O O . VAL A 1 400 ? 27.638 -3.046 58.651 1.00 17.48 1106 VAL A O 1
ATOM 3182 N N . THR A 1 401 ? 28.177 -0.930 58.105 1.00 15.16 1107 THR A N 1
ATOM 3183 C CA . THR A 1 401 ? 28.919 -0.628 59.321 1.00 16.19 1107 THR A CA 1
ATOM 3184 C C . THR A 1 401 ? 28.657 0.827 59.680 1.00 15.41 1107 THR A C 1
ATOM 3185 O O . THR A 1 401 ? 27.936 1.548 58.980 1.00 13.46 1107 THR A O 1
ATOM 3189 N N . SER A 1 402 ? 29.305 1.282 60.753 1.00 10.81 1108 SER A N 1
ATOM 3190 C CA . SER A 1 402 ? 29.197 2.690 61.121 1.00 14.82 1108 SER A CA 1
ATOM 3191 C C . SER A 1 402 ? 29.551 3.601 59.950 1.00 13.34 1108 SER A C 1
ATOM 3192 O O . SER A 1 402 ? 28.996 4.690 59.828 1.00 12.97 1108 SER A O 1
ATOM 3195 N N . ASN A 1 403 ? 30.470 3.167 59.081 1.00 11.30 1109 ASN A N 1
ATOM 3196 C CA . ASN A 1 403 ? 30.982 4.024 58.019 1.00 11.85 1109 ASN A CA 1
ATOM 3197 C C . ASN A 1 403 ? 30.371 3.761 56.655 1.00 13.76 1109 ASN A C 1
ATOM 3198 O O . ASN A 1 403 ? 30.523 4.600 55.766 1.00 14.14 1109 ASN A O 1
ATOM 3203 N N . TRP A 1 404 ? 29.709 2.627 56.448 1.00 10.60 1110 TRP A N 1
ATOM 3204 C CA . TRP A 1 404 ? 29.264 2.232 55.114 1.00 10.27 1110 TRP A CA 1
ATOM 3205 C C . TRP A 1 404 ? 27.756 2.028 55.066 1.00 13.58 1110 TRP A C 1
ATOM 3206 O O . TRP A 1 404 ? 27.212 1.241 55.843 1.00 11.02 1110 TRP A O 1
ATOM 3217 N N . PHE A 1 405 ? 27.101 2.696 54.109 1.00 9.63 1111 PHE A N 1
ATOM 3218 C CA . PHE A 1 405 ? 25.672 2.580 53.849 1.00 12.12 1111 PHE A CA 1
ATOM 3219 C C . PHE A 1 405 ? 25.474 2.268 52.379 1.00 12.16 1111 PHE A C 1
ATOM 3220 O O . PHE A 1 405 ? 26.197 2.790 51.536 1.00 14.36 1111 PHE A O 1
ATOM 3228 N N . VAL A 1 406 ? 24.505 1.419 52.062 1.00 10.88 1112 VAL A N 1
ATOM 3229 C CA . VAL A 1 406 ? 24.267 1.092 50.665 1.00 10.35 1112 VAL A CA 1
ATOM 3230 C C . VAL A 1 406 ? 22.769 1.135 50.432 1.00 12.57 1112 VAL A C 1
ATOM 3231 O O . VAL A 1 406 ? 21.973 0.782 51.307 1.00 16.32 1112 VAL A O 1
ATOM 3235 N N . GLY A 1 407 ? 22.380 1.569 49.245 1.00 10.25 1113 GLY A N 1
ATOM 3236 C CA . GLY A 1 407 ? 20.964 1.680 48.976 1.00 11.10 1113 GLY A CA 1
ATOM 3237 C C . GLY A 1 407 ? 20.619 1.424 47.531 1.00 17.62 1113 GLY A C 1
ATOM 3238 O O . GLY A 1 407 ? 21.480 1.413 46.640 1.00 11.63 1113 GLY A O 1
ATOM 3239 N N A THR A 1 408 ? 19.321 1.236 47.302 0.47 14.04 1114 THR A N 1
ATOM 3240 N N B THR A 1 408 ? 19.333 1.194 47.320 0.53 13.72 1114 THR A N 1
ATOM 3241 C CA A THR A 1 408 ? 18.780 0.993 45.971 0.47 14.77 1114 THR A CA 1
ATOM 3242 C CA B THR A 1 408 ? 18.767 1.035 45.996 0.53 14.78 1114 THR A CA 1
ATOM 3243 C C A THR A 1 408 ? 17.391 1.607 45.890 0.47 15.65 1114 THR A C 1
ATOM 3244 C C B THR A 1 408 ? 17.496 1.869 45.928 0.53 14.71 1114 THR A C 1
ATOM 3245 O O A THR A 1 408 ? 16.640 1.590 46.871 0.47 13.57 1114 THR A O 1
ATOM 3246 O O B THR A 1 408 ? 16.947 2.294 46.949 0.53 12.63 1114 THR A O 1
ATOM 3253 N N . ALA A 1 409 ? 17.043 2.126 44.708 1.00 16.05 1115 ALA A N 1
ATOM 3254 C CA . ALA A 1 409 ? 15.747 2.754 44.503 1.00 18.05 1115 ALA A CA 1
ATOM 3255 C C . ALA A 1 409 ? 15.250 2.425 43.110 1.00 18.60 1115 ALA A C 1
ATOM 3256 O O . ALA A 1 409 ? 16.032 2.377 42.154 1.00 19.52 1115 ALA A O 1
ATOM 3258 N N . ILE A 1 410 ? 13.945 2.213 43.002 1.00 14.10 1116 ILE A N 1
ATOM 3259 C CA . ILE A 1 410 ? 13.292 2.034 41.714 1.00 13.56 1116 ILE A CA 1
ATOM 3260 C C . ILE A 1 410 ? 12.147 3.034 41.641 1.00 18.85 1116 ILE A C 1
ATOM 3261 O O . ILE A 1 410 ? 11.373 3.172 42.595 1.00 18.92 1116 ILE A O 1
ATOM 3266 N N . ASP A 1 411 ? 12.066 3.760 40.534 1.00 16.33 1117 ASP A N 1
ATOM 3267 C CA . ASP A 1 411 ? 11.050 4.788 40.328 1.00 17.69 1117 ASP A CA 1
ATOM 3268 C C . ASP A 1 411 ? 10.332 4.438 39.030 1.00 17.30 1117 ASP A C 1
ATOM 3269 O O . ASP A 1 411 ? 10.879 4.636 37.941 1.00 16.85 1117 ASP A O 1
ATOM 3274 N N . ILE A 1 412 ? 9.121 3.898 39.149 1.00 15.42 1118 ILE A N 1
ATOM 3275 C CA . ILE A 1 412 ? 8.345 3.443 38.005 1.00 16.42 1118 ILE A CA 1
ATOM 3276 C C . ILE A 1 412 ? 7.392 4.559 37.608 1.00 16.60 1118 ILE A C 1
ATOM 3277 O O . ILE A 1 412 ? 6.466 4.890 38.359 1.00 18.57 1118 ILE A O 1
ATOM 3282 N N . GLN A 1 413 ? 7.591 5.107 36.417 1.00 16.31 1119 GLN A N 1
ATOM 3283 C CA . GLN A 1 413 ? 6.809 6.238 35.924 1.00 19.33 1119 GLN A CA 1
ATOM 3284 C C . GLN A 1 413 ? 5.902 5.761 34.796 1.00 24.71 1119 GLN A C 1
ATOM 3285 O O . GLN A 1 413 ? 6.361 5.545 33.671 1.00 18.89 1119 GLN A O 1
ATOM 3291 N N . GLN A 1 414 ? 4.611 5.612 35.094 1.00 18.85 1120 GLN A N 1
ATOM 3292 C CA . GLN A 1 414 ? 3.638 5.127 34.126 1.00 20.20 1120 GLN A CA 1
ATOM 3293 C C . GLN A 1 414 ? 2.400 6.015 34.128 1.00 21.05 1120 GLN A C 1
ATOM 3294 O O . GLN A 1 414 ? 1.275 5.545 33.936 1.00 22.59 1120 GLN A O 1
ATOM 3300 N N . ALA A 1 415 ? 2.592 7.319 34.354 1.00 21.92 1121 ALA A N 1
ATOM 3301 C CA . ALA A 1 415 ? 1.483 8.259 34.504 1.00 26.20 1121 ALA A CA 1
ATOM 3302 C C . ALA A 1 415 ? 1.221 9.091 33.250 1.00 28.59 1121 ALA A C 1
ATOM 3303 O O . ALA A 1 415 ? 0.552 10.126 33.333 1.00 30.00 1121 ALA A O 1
ATOM 3305 N N . LYS A 1 416 ? 1.732 8.674 32.096 1.00 27.04 1122 LYS A N 1
ATOM 3306 C CA . LYS A 1 416 ? 1.373 9.270 30.808 1.00 33.14 1122 LYS A CA 1
ATOM 3307 C C . LYS A 1 416 ? 1.848 10.719 30.638 1.00 31.33 1122 LYS A C 1
ATOM 3308 O O . LYS A 1 416 ? 1.338 11.439 29.769 1.00 29.61 1122 LYS A O 1
ATOM 3314 N N . ASP A 1 417 ? 2.823 11.175 31.429 1.00 27.28 1123 ASP A N 1
ATOM 3315 C CA . ASP A 1 417 ? 3.413 12.500 31.266 1.00 26.35 1123 ASP A CA 1
ATOM 3316 C C . ASP A 1 417 ? 4.807 12.440 30.646 1.00 27.90 1123 ASP A C 1
ATOM 3317 O O . ASP A 1 417 ? 5.570 13.405 30.758 1.00 24.47 1123 ASP A O 1
ATOM 3322 N N . TYR A 1 418 ? 5.160 11.315 30.023 1.00 23.14 1124 TYR A N 1
ATOM 3323 C CA . TYR A 1 418 ? 6.429 11.130 29.321 1.00 24.47 1124 TYR A CA 1
ATOM 3324 C C . TYR A 1 418 ? 7.642 11.228 30.240 1.00 28.10 1124 TYR A C 1
ATOM 3325 O O . TYR A 1 418 ? 8.751 11.506 29.771 1.00 37.41 1124 TYR A O 1
ATOM 3334 N N . ALA A 1 419 ? 7.473 10.993 31.548 1.00 19.96 1125 ALA A N 1
ATOM 3335 C CA . ALA A 1 419 ? 8.672 11.011 32.375 1.00 19.63 1125 ALA A CA 1
ATOM 3336 C C . ALA A 1 419 ? 9.394 9.669 32.294 1.00 19.39 1125 ALA A C 1
ATOM 3337 O O . ALA A 1 419 ? 8.758 8.614 32.209 1.00 20.94 1125 ALA A O 1
ATOM 3339 N N . PRO A 1 420 ? 10.719 9.679 32.351 1.00 18.41 1126 PRO A N 1
ATOM 3340 C CA . PRO A 1 420 ? 11.462 8.415 32.358 1.00 16.67 1126 PRO A CA 1
ATOM 3341 C C . PRO A 1 420 ? 11.374 7.721 33.710 1.00 19.02 1126 PRO A C 1
ATOM 3342 O O . PRO A 1 420 ? 11.138 8.338 34.751 1.00 15.19 1126 PRO A O 1
ATOM 3346 N N . SER A 1 421 ? 11.583 6.414 33.681 1.00 13.98 1127 SER A N 1
ATOM 3347 C CA . SER A 1 421 ? 11.729 5.621 34.896 1.00 13.87 1127 SER A CA 1
ATOM 3348 C C . SER A 1 421 ? 13.197 5.525 35.273 1.00 16.48 1127 SER A C 1
ATOM 3349 O O . SER A 1 421 ? 14.075 5.673 34.424 1.00 14.72 1127 SER A O 1
ATOM 3352 N N . HIS A 1 422 ? 13.456 5.242 36.561 1.00 12.85 1128 HIS A N 1
ATOM 3353 C CA . HIS A 1 422 ? 14.810 5.203 37.099 1.00 13.06 1128 HIS A CA 1
ATOM 3354 C C . HIS A 1 422 ? 15.032 3.966 37.958 1.00 17.66 1128 HIS A C 1
ATOM 3355 O O . HIS A 1 422 ? 14.130 3.513 38.673 1.00 18.83 1128 HIS A O 1
ATOM 3362 N N . PHE A 1 423 ? 16.262 3.485 37.909 1.00 12.56 1129 PHE A N 1
ATOM 3363 C CA . PHE A 1 423 ? 16.716 2.385 38.779 1.00 13.53 1129 PHE A CA 1
ATOM 3364 C C . PHE A 1 423 ? 18.104 2.781 39.287 1.00 15.47 1129 PHE A C 1
ATOM 3365 O O . PHE A 1 423 ? 18.982 2.970 38.473 1.00 16.36 1129 PHE A O 1
ATOM 3373 N N . LEU A 1 424 ? 18.269 2.904 40.586 1.00 11.67 1130 LEU A N 1
ATOM 3374 C CA . LEU A 1 424 ? 19.612 3.316 41.022 1.00 14.72 1130 LEU A CA 1
ATOM 3375 C C . LEU A 1 424 ? 20.132 2.544 42.226 1.00 12.94 1130 LEU A C 1
ATOM 3376 O O . LEU A 1 424 ? 19.379 1.960 42.932 1.00 12.22 1130 LEU A O 1
ATOM 3381 N N . LEU A 1 425 ? 21.444 2.596 42.352 1.00 11.74 1131 LEU A N 1
ATOM 3382 C CA . LEU A 1 425 ? 22.230 1.943 43.411 1.00 13.24 1131 LEU A CA 1
ATOM 3383 C C . LEU A 1 425 ? 23.283 2.928 43.903 1.00 11.69 1131 LEU A C 1
ATOM 3384 O O . LEU A 1 425 ? 23.869 3.586 43.095 1.00 12.76 1131 LEU A O 1
ATOM 3389 N N . TYR A 1 426 ? 23.458 2.982 45.206 1.00 10.76 1132 TYR A N 1
ATOM 3390 C CA . TYR A 1 426 ? 24.500 3.880 45.712 1.00 10.12 1132 TYR A CA 1
ATOM 3391 C C . TYR A 1 426 ? 25.181 3.302 46.943 1.00 11.67 1132 TYR A C 1
ATOM 3392 O O . TYR A 1 426 ? 24.659 2.454 47.578 1.00 10.21 1132 TYR A O 1
ATOM 3401 N N . VAL A 1 427 ? 26.369 3.803 47.178 1.00 10.10 1133 VAL A N 1
ATOM 3402 C CA . VAL A 1 427 ? 27.108 3.524 48.403 1.00 10.13 1133 VAL A CA 1
ATOM 3403 C C . VAL A 1 427 ? 27.511 4.869 48.987 1.00 15.37 1133 VAL A C 1
ATOM 3404 O O . VAL A 1 427 ? 27.943 5.769 48.253 1.00 12.82 1133 VAL A O 1
ATOM 3408 N N . ARG A 1 428 ? 27.342 5.017 50.296 1.00 9.48 1134 ARG A N 1
ATOM 3409 C CA A ARG A 1 428 ? 27.649 6.264 50.990 0.56 9.08 1134 ARG A CA 1
ATOM 3410 C CA B ARG A 1 428 ? 27.657 6.263 50.985 0.44 9.08 1134 ARG A CA 1
ATOM 3411 C C . ARG A 1 428 ? 28.603 5.964 52.138 1.00 15.38 1134 ARG A C 1
ATOM 3412 O O . ARG A 1 428 ? 28.338 5.067 52.947 1.00 12.53 1134 ARG A O 1
ATOM 3427 N N . TYR A 1 429 ? 29.703 6.712 52.198 1.00 11.16 1135 TYR A N 1
ATOM 3428 C CA . TYR A 1 429 ? 30.708 6.595 53.240 1.00 11.34 1135 TYR A CA 1
ATOM 3429 C C . TYR A 1 429 ? 30.556 7.747 54.224 1.00 17.27 1135 TYR A C 1
ATOM 3430 O O . TYR A 1 429 ? 30.495 8.913 53.818 1.00 15.24 1135 TYR A O 1
ATOM 3439 N N . SER A 1 430 ? 30.483 7.416 55.509 1.00 10.60 1136 SER A N 1
ATOM 3440 C CA . SER A 1 430 ? 30.517 8.395 56.590 1.00 12.89 1136 SER A CA 1
ATOM 3441 C C . SER A 1 430 ? 31.900 8.368 57.217 1.00 13.82 1136 SER A C 1
ATOM 3442 O O . SER A 1 430 ? 32.323 7.326 57.726 1.00 12.23 1136 SER A O 1
ATOM 3445 N N . ALA A 1 431 ? 32.594 9.508 57.200 1.00 11.50 1137 ALA A N 1
ATOM 3446 C CA . ALA A 1 431 ? 33.959 9.541 57.713 1.00 14.76 1137 ALA A CA 1
ATOM 3447 C C . ALA A 1 431 ? 33.986 9.326 59.218 1.00 17.07 1137 ALA A C 1
ATOM 3448 O O . ALA A 1 431 ? 34.787 8.534 59.720 1.00 15.88 1137 ALA A O 1
ATOM 3450 N N . ALA A 1 432 ? 33.124 10.024 59.961 1.00 12.28 1138 ALA A N 1
ATOM 3451 C CA . ALA A 1 432 ? 33.107 9.868 61.414 1.00 17.03 1138 ALA A CA 1
ATOM 3452 C C . ALA A 1 432 ? 32.373 8.607 61.884 1.00 15.64 1138 ALA A C 1
ATOM 3453 O O . ALA A 1 432 ? 32.587 8.166 63.021 1.00 14.83 1138 ALA A O 1
ATOM 3455 N N . GLY A 1 433 ? 31.524 8.026 61.056 1.00 13.41 1139 GLY A N 1
ATOM 3456 C CA . GLY A 1 433 ? 30.691 6.889 61.441 1.00 14.92 1139 GLY A CA 1
ATOM 3457 C C . GLY A 1 433 ? 29.368 7.338 62.034 1.00 12.62 1139 GLY A C 1
ATOM 3458 O O . GLY A 1 433 ? 29.254 8.396 62.652 1.00 15.79 1139 GLY A O 1
ATOM 3459 N N . TRP A 1 434 ? 28.338 6.519 61.841 1.00 11.65 1140 TRP A N 1
ATOM 3460 C CA . TRP A 1 434 ? 27.016 6.877 62.341 1.00 10.31 1140 TRP A CA 1
ATOM 3461 C C . TRP A 1 434 ? 26.320 5.646 62.882 1.00 14.00 1140 TRP A C 1
ATOM 3462 O O . TRP A 1 434 ? 26.048 4.710 62.125 1.00 15.33 1140 TRP A O 1
ATOM 3473 N N . GLN A 1 435 ? 25.978 5.672 64.168 1.00 11.66 1141 GLN A N 1
ATOM 3474 C CA . GLN A 1 435 ? 25.203 4.589 64.762 1.00 13.72 1141 GLN A CA 1
ATOM 3475 C C . GLN A 1 435 ? 23.864 5.089 65.307 1.00 15.14 1141 GLN A C 1
ATOM 3476 O O . GLN A 1 435 ? 23.211 4.386 66.084 1.00 17.47 1141 GLN A O 1
ATOM 3482 N N . GLY A 1 436 ? 23.418 6.272 64.879 1.00 13.54 1142 GLY A N 1
ATOM 3483 C CA . GLY A 1 436 ? 22.107 6.775 65.243 1.00 14.08 1142 GLY A CA 1
ATOM 3484 C C . GLY A 1 436 ? 21.007 6.223 64.349 1.00 13.43 1142 GLY A C 1
ATOM 3485 O O . GLY A 1 436 ? 21.190 5.258 63.606 1.00 15.49 1142 GLY A O 1
ATOM 3486 N N . ASP A 1 437 ? 19.840 6.873 64.415 1.00 15.13 1143 ASP A N 1
ATOM 3487 C CA . ASP A 1 437 ? 18.693 6.457 63.607 1.00 16.11 1143 ASP A CA 1
ATOM 3488 C C . ASP A 1 437 ? 19.020 6.509 62.116 1.00 17.36 1143 ASP A C 1
ATOM 3489 O O . ASP A 1 437 ? 19.709 7.417 61.643 1.00 15.39 1143 ASP A O 1
ATOM 3494 N N . MET A 1 438 ? 18.492 5.547 61.361 1.00 15.77 1144 MET A N 1
ATOM 3495 C CA . MET A 1 438 ? 18.599 5.611 59.910 1.00 16.84 1144 MET A CA 1
ATOM 3496 C C . MET A 1 438 ? 17.755 6.769 59.387 1.00 15.55 1144 MET A C 1
ATOM 3497 O O . MET A 1 438 ? 16.755 7.153 59.998 1.00 16.58 1144 MET A O 1
ATOM 3502 N N . ASP A 1 439 ? 18.174 7.316 58.243 1.00 16.51 1145 ASP A N 1
ATOM 3503 C CA . ASP A 1 439 ? 17.384 8.306 57.511 1.00 21.94 1145 ASP A CA 1
ATOM 3504 C C . ASP A 1 439 ? 16.021 7.736 57.144 1.00 26.10 1145 ASP A C 1
ATOM 3505 O O . ASP A 1 439 ? 15.929 6.635 56.595 1.00 20.30 1145 ASP A O 1
ATOM 3510 N N . LEU A 1 440 ? 14.973 8.515 57.382 1.00 19.03 1146 LEU A N 1
ATOM 3511 C CA . LEU A 1 440 ? 13.603 8.123 57.062 1.00 18.18 1146 LEU A CA 1
ATOM 3512 C C . LEU A 1 440 ? 12.935 9.259 56.296 1.00 23.34 1146 LEU A C 1
ATOM 3513 O O . LEU A 1 440 ? 12.602 10.296 56.904 1.00 23.41 1146 LEU A O 1
ATOM 3518 N N . PRO A 1 441 ? 12.730 9.137 54.975 1.00 20.32 1147 PRO A N 1
ATOM 3519 C CA . PRO A 1 441 ? 13.072 8.019 54.095 1.00 17.42 1147 PRO A CA 1
ATOM 3520 C C . PRO A 1 441 ? 14.555 8.012 53.756 1.00 19.49 1147 PRO A C 1
ATOM 3521 O O . PRO A 1 441 ? 15.231 9.004 54.067 1.00 16.61 1147 PRO A O 1
ATOM 3525 N N . PRO A 1 442 ? 15.054 6.954 53.108 1.00 19.90 1148 PRO A N 1
ATOM 3526 C CA . PRO A 1 442 ? 16.396 7.042 52.522 1.00 20.32 1148 PRO A CA 1
ATOM 3527 C C . PRO A 1 442 ? 16.470 8.226 51.572 1.00 16.57 1148 PRO A C 1
ATOM 3528 O O . PRO A 1 442 ? 15.459 8.667 51.015 1.00 15.12 1148 PRO A O 1
ATOM 3532 N N . GLN A 1 443 ? 17.688 8.733 51.390 1.00 15.34 1149 GLN A N 1
ATOM 3533 C CA . GLN A 1 443 ? 17.958 9.938 50.595 1.00 21.16 1149 GLN A CA 1
ATOM 3534 C C . GLN A 1 443 ? 19.014 9.643 49.536 1.00 16.92 1149 GLN A C 1
ATOM 3535 O O . GLN A 1 443 ? 20.186 10.006 49.694 1.00 16.42 1149 GLN A O 1
ATOM 3541 N N . PRO A 1 444 ? 18.638 8.994 48.442 1.00 16.33 1150 PRO A N 1
ATOM 3542 C CA . PRO A 1 444 ? 19.593 8.810 47.343 1.00 14.14 1150 PRO A CA 1
ATOM 3543 C C . PRO A 1 444 ? 19.954 10.154 46.725 1.00 14.25 1150 PRO A C 1
ATOM 3544 O O . PRO A 1 444 ? 19.244 11.148 46.890 1.00 13.52 1150 PRO A O 1
ATOM 3548 N N . LEU A 1 445 ? 21.067 10.174 45.993 1.00 11.04 1151 LEU A N 1
ATOM 3549 C CA . LEU A 1 445 ? 21.383 11.354 45.194 1.00 15.59 1151 LEU A CA 1
ATOM 3550 C C . LEU A 1 445 ? 20.377 11.503 44.061 1.00 14.02 1151 LEU A C 1
ATOM 3551 O O . LEU A 1 445 ? 19.945 10.515 43.459 1.00 11.21 1151 LEU A O 1
ATOM 3556 N N . ILE A 1 446 ? 20.025 12.742 43.754 1.00 9.69 1152 ILE A N 1
ATOM 3557 C CA . ILE A 1 446 ? 19.190 13.071 42.595 1.00 11.18 1152 ILE A CA 1
ATOM 3558 C C . ILE A 1 446 ? 20.111 13.520 41.471 1.00 11.37 1152 ILE A C 1
ATOM 3559 O O . ILE A 1 446 ? 20.994 14.356 41.711 1.00 13.40 1152 ILE A O 1
ATOM 3564 N N . PRO A 1 447 ? 19.976 12.983 40.253 1.00 11.33 1153 PRO A N 1
ATOM 3565 C CA . PRO A 1 447 ? 20.765 13.495 39.120 1.00 10.27 1153 PRO A CA 1
ATOM 3566 C C . PRO A 1 447 ? 20.667 15.015 39.036 1.00 14.23 1153 PRO A C 1
ATOM 3567 O O . PRO A 1 447 ? 19.583 15.598 39.160 1.00 11.73 1153 PRO A O 1
ATOM 3571 N N . TYR A 1 448 ? 21.818 15.663 38.825 1.00 11.64 1154 TYR A N 1
ATOM 3572 C CA . TYR A 1 448 ? 21.866 17.118 38.881 1.00 11.84 1154 TYR A CA 1
ATOM 3573 C C . TYR A 1 448 ? 20.926 17.745 37.864 1.00 12.23 1154 TYR A C 1
ATOM 3574 O O . TYR A 1 448 ? 20.358 18.811 38.119 1.00 13.40 1154 TYR A O 1
ATOM 3583 N N . ALA A 1 449 ? 20.746 17.096 36.715 1.00 12.47 1155 ALA A N 1
ATOM 3584 C CA . ALA A 1 449 ? 19.860 17.637 35.687 1.00 14.51 1155 ALA A CA 1
ATOM 3585 C C . ALA A 1 449 ? 18.426 17.768 36.168 1.00 18.52 1155 ALA A C 1
ATOM 3586 O O . ALA A 1 449 ? 17.660 18.558 35.605 1.00 15.34 1155 ALA A O 1
ATOM 3588 N N . ASP A 1 450 ? 18.037 16.988 37.173 1.00 12.61 1156 ASP A N 1
ATOM 3589 C CA . ASP A 1 450 ? 16.654 16.942 37.622 1.00 15.69 1156 ASP A CA 1
ATOM 3590 C C . ASP A 1 450 ? 16.421 17.727 38.912 1.00 19.06 1156 ASP A C 1
ATOM 3591 O O . ASP A 1 450 ? 15.395 17.526 39.570 1.00 15.49 1156 ASP A O 1
ATOM 3596 N N . TRP A 1 451 ? 17.320 18.640 39.273 1.00 12.84 1157 TRP A N 1
ATOM 3597 C CA . TRP A 1 451 ? 17.119 19.429 40.487 1.00 14.43 1157 TRP A CA 1
ATOM 3598 C C . TRP A 1 451 ? 16.072 20.532 40.280 1.00 21.59 1157 TRP A C 1
ATOM 3599 O O . TRP A 1 451 ? 15.635 20.781 39.151 1.00 21.27 1157 TRP A O 1
#

Sequence (451 aa):
FQSSAMVLRDGAKFEAQAGDPTQALETYKDAMVASGVTTTRPQDNDTFTRLTRNDEKDDWLKRGVRSDAADLYRQQDLNVTLEHDYWGSSGTGGYSDLKAHTTMLQVDAPYSDGRMFFRSDFFVNMNVGSFSTNADGKWDDNWGTCTLQDCSGNRSQSDSGASVAVVGWRNDVWSWDIGTTPMGFNVVDVVVGGISYSDDIGPLGYTVNAHRRPISSSLLAFGGQKDSPSNTGKKWGGVRADGVGLSLSYDKGEANGVWASLSGDQLTGKNVEDNWRVRWMTGYYYKVVINQNNRRVTTIGLNNMIWHYDKDLSGYSLGQGGYYSPQEYLSFAIPVMWRERTENWSWELGASSGSWSHSSRTKTMPRYPLMMNLIPTDWQEEAARQSNDGGSSQGFGYTARALLERRVTSNWFVGTTAIDIQQAKDYAPSHFLLYVRRYSAAGWQGDMDLPPQPLIPYADW

Foldseek 3Di:
DDAPLVVLQVVLVVCLLVPRNVVSLQSLLVSCCSLVLDVDRDDAVLVVQASLAADPVDDPSSVCSSVVSNLSVVLAWKKKKWKKKWKFDPDAAPWHRKTKMKIKIKIWHHDRSKIKMKMKIKMKIWRHFHDADPVQWDQDLAACSVLPTFHDCGTDMWIFMKIKIWMDDPFKIKMWIKAGDGFQDIDIWMKMKGKDDPDQKIKMKMWIKFFDDLISCARRWDFHGPVFLRDTKHPKIWTWMKMKMKRCPDDFKIKIKMWMKTWIDMGQADTKMKIKIKMKMKGFPDDDPFKTKIKMKMKMWMAMPAQLCTNYRRGHNAGGFRTKIKIKIKIKMWGFDQWKTKMKIKMKMKMKTKHAKAQSNNPQVSHPPVSSVVSRPDIDHIDMDMDMWMKIKMKMKGDPFQFKIKIWMWIGDTGPNSHMTMIMIMMMTIPSGHRYTDDTHDDDDDPRSVD

Nearest PDB structures (foldseek):
  6tzk-assembly1_A  TM=1.002E+00  e=2.557E-94  Escherichia coli K-12
  5oyk-assembly1_A  TM=4.275E-01  e=3.598E-06  Vibrio cholerae
  1a0t-assembly1_P  TM=3.348E-01  e=5.650E-05  Salmonella enterica subsp. enterica serovar Typhimurium
  1oh2-assembly1_Q  TM=3.280E-01  e=9.185E-05  Salmonella enterica subsp. enterica serovar Typhimurium
  3qq2-assembly2_C  TM=3.557E-01  e=4.166E-04  Bordetella pertussis

B-factor: mean 27.77, std 15.69, range [6.95, 110.75]

GO terms:
  GO:0009279 cell outer membrane (C, HDA)

Secondary structure (DSSP, 8-state):
---HHHHHHHHHHHHHHTT-HHHHHHHHHHHHHHHTS-SS---SHHHHHHTTS--TT--HHHHHHHHHHHHHHHHH--EEEEEEEEEEE---TTTT-EEEEEEEEEEEEEETTEEEEEEEEEEEEEEEE----TTS-B--SEETTTTS-B-S--EEEEEEEEEEEEEE-SSEEEEEEESPBTBSS--EEEEEEEEEESSS-EEEEEEEEEE--SSHHHHT-EE--TTTT--EEEEEEEEEEEEEEE---STTEEEEEEEEEEEEEEETEEEEEEEEEEEEEEEEEEE-SSEEEEEEEEEEEEEESS---SEEBTB--S---SEEEEEEEEEEEEEE-SSEEEEEEE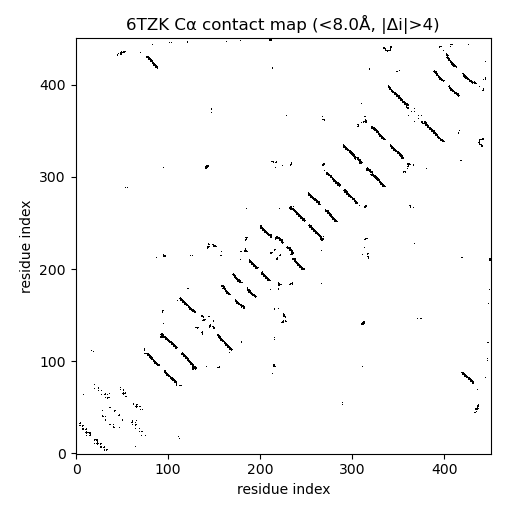EEEEEEEEE--EES-S-GGGS-HHHHHHHHT-EE--EEEEEEEEEEEEEEEEESSSSEEEEEEEEEEESSS-PPEEEEEEEEEESS---SPPPSS--PPPPGGG-

InterPro domains:
  IPR008410 Cellulose synthase operon C, C-terminal [PF05420] (802-1136)
  IPR011990 Tetratricopeptide-like helical domain superfamily [G3DSA:1.25.40.10] (33-230)
  IPR011990 Tetratricopeptide-like helical domain superfamily [G3DSA:1.25.40.10] (252-341)
  IPR011990 Tetratricopeptide-like helical domain superfamily [G3DSA:1.25.40.10] (342-432)
  IPR011990 Tetratricopeptide-like helical domain superfamily [G3DSA:1.25.40.10] (433-559)
  IPR011990 Tetratricopeptide-like helical domain superfamily [G3DSA:1.25.40.10] (570-783)
  IPR011990 Tetratricopeptide-like helical domain superfamily [SSF48452] (55-205)
  IPR011990 Tetratricopeptide-like helical domain superfamily [SSF48452] (272-432)
  IPR011990 Tetratricopeptide-like helical domain superfamily [SSF48452] (466-660)
  IPR011990 Tetratricopeptide-like helical domain superfamily [SSF48452] (580-737)
  IPR019734 Tetratricopeptide repeat [PS50005] (303-336)
  IPR019734 Tetratricopeptide repeat [PS50005] (385-418)
  IPR019734 Tetratricopeptide repeat [SM00028] (269-302)
  IPR019734 Tetratricopeptide repeat [SM00028] (303-336)
  IPR019734 Tetratricopeptide repeat [SM00028] (351-384)
  IPR019734 Tetratricopeptide repeat [SM00028] (385-418)
  IPR019734 Tetratricopeptide repeat 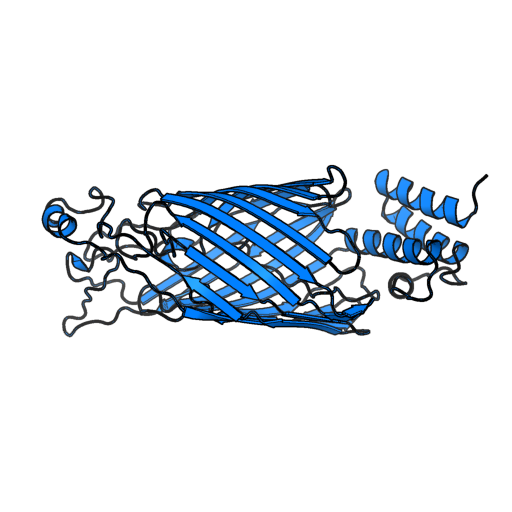[SM00028] (461-494)
  IPR019734 Tetratricopeptide repeat [SM00028] (603-636)
  IPR051685 Ycf3/AcsC/BcsC/TPR Multifunctional [PTHR44943] (41-365)

Organism: Escherichia coli (strain K12) (NCBI:txid83333)

Solvent-accessible surface area: 21250 Å² total; per-residue (Å²): 247,101,69,79,8,92,71,45,37,71,23,0,65,155,46,21,129,76,62,68,30,98,84,0,23,58,11,7,17,52,0,0,56,46,12,41,17,29,131,103,68,2,140,69,60,56,57,1,0,112,38,7,47,47,53,155,120,21,78,191,41,45,140,18,0,20,53,40,0,13,89,23,10,86,26,43,13,78,31,52,0,87,1,70,0,88,13,12,43,113,43,60,20,0,29,23,48,5,110,0,74,2,43,0,78,18,49,21,25,46,143,85,79,3,50,46,22,94,12,23,3,105,8,62,0,67,0,21,50,0,91,49,80,118,109,33,73,9,97,31,52,0,0,0,1,35,25,80,70,0,36,65,30,120,82,20,59,32,58,14,36,4,80,6,40,0,18,157,34,144,69,102,16,77,14,92,7,33,2,2,115,53,11,36,17,72,30,91,5,9,15,91,24,97,34,61,104,109,58,94,48,10,46,46,61,50,42,40,68,29,12,22,12,34,4,3,0,0,3,0,0,2,104,2,0,95,49,25,35,32,85,68,0,0,1,0,2,3,54,14,95,10,72,48,67,47,105,65,85,29,138,34,49,0,50,88,21,23,89,19,19,6,103,1,49,26,89,42,8,36,89,3,99,28,66,54,98,43,31,7,78,57,93,48,78,49,86,101,39,65,83,78,21,22,75,5,96,44,49,47,89,24,72,7,45,54,15,0,44,14,34,0,0,0,0,0,3,4,38,0,0,19,75,5,53,6,91,19,92,34,62,46,96,66,22,32,68,94,56,104,0,75,5,112,5,44,18,40,17,84,11,24,24,102,31,104,81,12,68,45,13,28,53,128,123,20,5,47,116,122,38,44,135,70,6,89,152,23,49,27,124,32,38,61,68,99,20,155,12,108,33,23,93,38,12,75,7,94,14,79,65,14,43,116,14,38,7,47,9,70,34,58,43,90,13,121,30,158,38,16,36,31,80,14,84,10,45,26,80,4,45,46,1,17,22,0,33,3,38,30,21,3,101,23,11,86,14,4,13,62,93